Protein 9A7O (pdb70)

B-factor: mean 0.84, std 0.23, range [0.14, 0.99]

Sequence (491 aa):
MLADKVKLSAKEILEKEFKTGVRGYKQEDVDKFLDMIIKDYETFHQEIEELQQENLQLKKQLEEASKKQPVQSNTTNFDILKRLSNLEKHVFGSKLYDMEHLLNPKAREIEISGIRKFSNLVAQHEDVISLTIGQPDFFTPHHVKAAAKKAIDENVTSYTPNAGYLELRQAVQLYMKKKADFNYDAESEIIITTGASQAIDAAFRTILSPGDEVIMPGPIYPGYEPIINLCGAKPVIVDTTSHGFKLTARLIEDALTPNTKCVVLPYPSNPTGVTLSEEELKSIAALLKGRNVFVLSDEIYSELTYDRPHYSIATYLRDQTIVINGLSKSHSMTGWRIGFLFAPKDIAKHILKVHQYNVSCASSISQKAALEAVTNGFDDALIMREQYKKRLDYVYDRLVSMGLDVVKPSGAFYIFPSIKSFGMTSFDFSMALLEDAGVALVPGSSFSTYGEGYVRLSFACSMDTLREGLDRLELFVLKKREAMQTINNGV

Solvent-accessible surface area: 27410 Å² total; per-residue (Å²): 137,94,45,87,175,47,193,89,53,22,132,99,10,88,127,112,161,94,216,116,52,164,230,69,216,170,109,150,113,45,66,170,139,24,73,139,66,46,168,106,73,43,124,153,77,165,115,66,50,124,116,104,110,66,76,105,125,132,66,96,104,11,52,108,70,1,143,106,89,98,106,143,60,74,68,35,76,177,22,19,166,123,155,144,71,152,148,180,174,182,120,212,56,119,175,134,204,216,174,122,138,121,98,80,73,57,50,130,124,56,131,119,42,25,32,150,98,2,42,78,51,17,87,135,68,168,110,35,29,35,0,18,65,37,81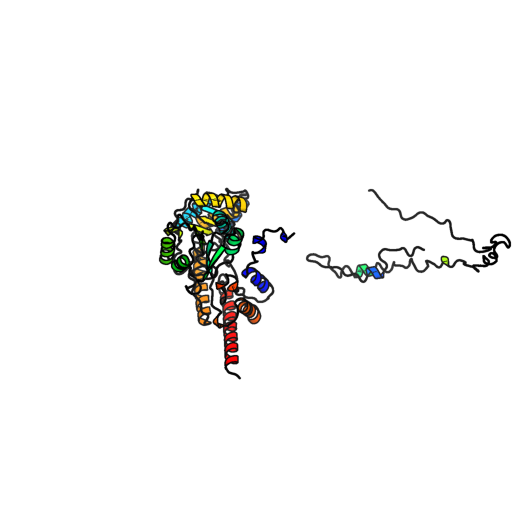,6,52,54,174,12,25,147,58,0,71,43,22,6,134,120,2,90,112,105,112,28,88,76,191,10,78,51,8,0,45,65,88,0,21,77,12,0,58,110,8,3,83,153,50,15,78,7,90,4,58,2,117,53,9,2,4,0,0,36,0,10,51,16,0,4,19,0,0,0,109,38,14,16,57,111,48,16,14,0,0,0,2,0,2,4,68,27,21,5,59,38,21,0,47,49,19,23,6,114,29,31,40,18,52,0,28,92,84,25,6,46,0,35,19,148,23,0,72,95,17,36,55,146,85,8,60,0,0,0,2,4,9,1,2,14,0,1,0,3,4,7,14,42,112,46,6,90,59,0,4,76,26,0,148,72,107,142,11,41,0,0,4,6,2,15,11,10,13,0,3,30,100,69,86,28,66,1,0,5,70,51,8,74,105,31,0,0,0,0,6,1,1,8,21,5,0,8,0,26,68,57,93,0,0,2,0,0,0,13,116,70,41,2,98,78,0,53,105,38,0,70,187,65,53,51,18,1,54,11,48,10,0,56,0,0,28,33,0,5,77,101,0,55,68,29,0,60,123,8,80,101,63,0,51,108,18,0,39,59,0,52,84,34,0,74,76,4,46,7,106,16,54,77,1,21,0,0,0,1,0,2,0,7,1,112,75,12,74,54,66,0,91,67,1,0,30,14,0,4,110,88,22,12,0,0,0,0,3,0,46,10,0,17,112,81,0,71,7,16,1,3,0,1,0,0,8,50,48,94,42,0,114,72,0,0,62,48,1,44,102,3,0,90,127,49,75,108,49,78,117,84,143,126,114,78,181

Radius of gyration: 38.01 Å; Cα contacts (8 Å, |Δi|>4): 878; chains: 2; bounding box: 86×72×114 Å

Structure (mmCIF, N/CA/C/O backbone):
data_9A7O
#
_entry.id   9A7O
#
loop_
_entity.id
_entity.type
_entity.pdbx_description
1 POLYMER GPSB_BACSU
2 POLYMER DAPX_BACSU
#
loop_
_atom_site.group_PDB
_atom_site.id
_atom_site.type_symbol
_atom_site.label_atom_id
_atom_site.label_alt_id
_atom_site.label_comp_id
_atom_site.label_asym_id
_atom_site.label_entity_id
_atom_site.label_seq_id
_atom_site.pdbx_PDB_ins_code
_atom_site.Cartn_x
_atom_site.Cartn_y
_atom_site.Cartn_z
_atom_site.occupancy
_atom_site.B_iso_or_equiv
_atom_site.auth_seq_id
_atom_site.auth_comp_id
_atom_site.auth_asym_id
_atom_site.auth_atom_id
_atom_site.pdbx_PDB_model_num
ATOM 1 N N . MET A 1 1 ? -39.909 21.249 -63.410 1.000 0.260 1 MET A N 1
ATOM 2 C CA . MET A 1 1 ? -41.247 21.133 -62.800 1.000 0.260 1 MET A CA 1
ATOM 3 C C . MET A 1 1 ? -41.086 20.636 -61.363 1.000 0.260 1 MET A C 1
ATOM 4 O O . MET A 1 1 ? -40.243 21.226 -60.696 1.000 0.260 1 MET A O 1
ATOM 20 N N . LEU A 1 2 ? -41.820 19.608 -60.909 1.000 0.320 2 LEU A N 1
ATOM 21 C CA . LEU A 1 2 ? -41.723 19.036 -59.557 1.000 0.320 2 LEU A CA 1
ATOM 22 C C . LEU A 1 2 ? -40.412 18.262 -59.380 1.000 0.320 2 LEU A C 1
ATOM 23 O O . LEU A 1 2 ? -39.455 18.823 -58.849 1.000 0.320 2 LEU A O 1
ATOM 39 N N . ALA A 1 3 ? -40.393 17.009 -59.863 1.000 0.310 3 ALA A N 1
ATOM 40 C CA . ALA A 1 3 ? -39.368 16.004 -59.585 1.000 0.310 3 ALA A CA 1
ATOM 41 C C . ALA A 1 3 ? -38.947 16.070 -58.104 1.000 0.310 3 ALA A C 1
ATOM 42 O O . ALA A 1 3 ? -37.863 16.571 -57.809 1.000 0.310 3 ALA A O 1
ATOM 49 N N . ASP A 1 4 ? -39.858 15.654 -57.203 1.000 0.390 4 ASP A N 1
ATOM 50 C CA . ASP A 1 4 ? -40.459 16.423 -56.076 1.000 0.390 4 ASP A CA 1
ATOM 51 C C . ASP A 1 4 ? -39.526 17.028 -54.995 1.000 0.390 4 ASP A C 1
ATOM 52 O O . ASP A 1 4 ? -39.964 17.534 -53.962 1.000 0.390 4 ASP A O 1
ATOM 61 N N . LYS A 1 5 ? -38.209 16.952 -55.197 1.000 0.410 5 LYS A N 1
ATOM 62 C CA . LYS A 1 5 ? -37.109 17.504 -54.384 1.000 0.410 5 LYS A CA 1
ATOM 63 C C . LYS A 1 5 ? -37.156 17.149 -52.895 1.000 0.410 5 LYS A C 1
ATOM 64 O O . LYS A 1 5 ? -36.438 17.739 -52.088 1.000 0.410 5 LYS A O 1
ATOM 83 N N . VAL A 1 6 ? -37.960 16.137 -52.557 1.000 0.470 6 VAL A N 1
ATOM 84 C CA . VAL A 1 6 ? -37.479 14.808 -52.146 1.000 0.470 6 VAL A CA 1
ATOM 85 C C . VAL A 1 6 ? -36.122 14.879 -51.461 1.000 0.470 6 VAL A C 1
ATOM 86 O O . VAL A 1 6 ? -35.091 15.100 -52.089 1.000 0.470 6 VAL A O 1
ATOM 99 N N . LYS A 1 7 ? -36.143 14.657 -50.149 1.000 0.390 7 LYS A N 1
ATOM 100 C CA . LYS A 1 7 ? -34.954 14.709 -49.290 1.000 0.390 7 LYS A CA 1
ATOM 101 C C . LYS A 1 7 ? -34.131 13.417 -49.310 1.000 0.390 7 LYS A C 1
ATOM 102 O O . LYS A 1 7 ? -33.085 13.381 -48.677 1.000 0.390 7 LYS A O 1
ATOM 121 N N . LEU A 1 8 ? -34.695 12.366 -49.904 1.000 0.550 8 LEU A N 1
ATOM 122 C CA . LEU A 1 8 ? -34.191 11.001 -49.949 1.000 0.550 8 LEU A CA 1
ATOM 123 C C . LEU A 1 8 ? -34.792 10.309 -51.182 1.000 0.550 8 LEU A C 1
ATOM 124 O O . LEU A 1 8 ? -35.889 9.762 -51.122 1.000 0.550 8 LEU A O 1
ATOM 140 N N . SER A 1 9 ? -34.097 10.386 -52.307 1.000 0.450 9 SER A N 1
ATOM 141 C CA . SER A 1 9 ? -34.389 9.628 -53.527 1.000 0.450 9 SER A CA 1
ATOM 142 C C . SER A 1 9 ? -33.850 8.198 -53.399 1.000 0.450 9 SER A C 1
ATOM 143 O O . SER A 1 9 ? -32.845 7.992 -52.729 1.000 0.450 9 SER A O 1
ATOM 151 N N . ALA A 1 10 ? -34.484 7.207 -54.038 1.000 0.480 10 ALA A N 1
ATOM 152 C CA . ALA A 1 10 ? -34.221 5.766 -53.864 1.000 0.480 10 ALA A CA 1
ATOM 153 C C . ALA A 1 10 ? -32.782 5.350 -53.457 1.000 0.480 10 ALA A C 1
ATOM 154 O O . ALA A 1 10 ? -32.581 4.677 -52.446 1.000 0.480 10 ALA A O 1
ATOM 161 N N . LYS A 1 11 ? -31.756 5.758 -54.222 1.000 0.410 11 LYS A N 1
ATOM 162 C CA . LYS A 1 11 ? -30.362 5.346 -53.973 1.000 0.410 11 LYS A CA 1
ATOM 163 C C . LYS A 1 11 ? -29.656 6.116 -52.833 1.000 0.410 11 LYS A C 1
ATOM 164 O O . LYS A 1 11 ? -28.664 5.610 -52.324 1.000 0.410 11 LYS A O 1
ATOM 183 N N . GLU A 1 12 ? -30.178 7.254 -52.355 1.000 0.410 12 GLU A N 1
ATOM 184 C CA . GLU A 1 12 ? -29.721 7.904 -51.102 1.000 0.410 12 GLU A CA 1
ATOM 185 C C . GLU A 1 12 ? -30.034 7.066 -49.847 1.000 0.410 12 GLU A C 1
ATOM 186 O O . GLU A 1 12 ? -29.413 7.273 -48.804 1.000 0.410 12 GLU A O 1
ATOM 198 N N . ILE A 1 13 ? -31.000 6.140 -49.923 1.000 0.400 13 ILE A N 1
ATOM 199 C CA . ILE A 1 13 ? -31.511 5.391 -48.760 1.000 0.400 13 ILE A CA 1
ATOM 200 C C . ILE A 1 13 ? -30.786 4.046 -48.571 1.000 0.400 13 ILE A C 1
ATOM 201 O O . ILE A 1 13 ? -30.718 3.538 -47.455 1.000 0.400 13 ILE A O 1
ATOM 217 N N . LEU A 1 14 ? -30.194 3.502 -49.641 1.000 0.510 14 LEU A N 1
ATOM 218 C CA . LEU A 1 14 ? -29.575 2.172 -49.668 1.000 0.510 14 LEU A CA 1
ATOM 219 C C . LEU A 1 14 ? -28.118 2.140 -49.177 1.000 0.510 14 LEU A C 1
ATOM 220 O O . LEU A 1 14 ? -27.746 1.255 -48.417 1.000 0.510 14 LEU A O 1
ATOM 236 N N . GLU A 1 15 ? -27.273 3.086 -49.600 1.000 0.440 15 GLU A N 1
ATOM 237 C CA . GLU A 1 15 ? -25.821 3.089 -49.310 1.000 0.440 15 GLU A CA 1
ATOM 238 C C . GLU A 1 15 ? -25.506 3.569 -47.870 1.000 0.440 15 GLU A C 1
ATOM 239 O O . GLU A 1 15 ? -24.499 4.235 -47.615 1.000 0.440 15 GLU A O 1
ATOM 251 N N . LYS A 1 16 ? -26.412 3.305 -46.916 1.000 0.540 16 LYS A N 1
ATOM 252 C CA . LYS A 1 16 ? -26.482 3.995 -45.627 1.000 0.540 16 LYS A CA 1
ATOM 253 C C . LYS A 1 16 ? -25.911 3.183 -44.466 1.000 0.540 16 LYS A C 1
ATOM 254 O O . LYS A 1 16 ? -26.613 2.432 -43.804 1.000 0.540 16 LYS A O 1
ATOM 273 N N . GLU A 1 17 ? -24.658 3.455 -44.120 1.000 0.450 17 GLU A N 1
ATOM 274 C CA . GLU A 1 17 ? -24.058 2.922 -42.892 1.000 0.450 17 GLU A CA 1
ATOM 275 C C . GLU A 1 17 ? -24.452 3.705 -41.620 1.000 0.450 17 GLU A C 1
ATOM 276 O O . GLU A 1 17 ? -24.724 4.916 -41.639 1.000 0.450 17 GLU A O 1
ATOM 288 N N . PHE A 1 18 ? -24.419 3.002 -40.480 1.000 0.580 18 PHE A N 1
ATOM 289 C CA . PHE A 1 18 ? -24.775 3.496 -39.145 1.000 0.580 18 PHE A CA 1
ATOM 290 C C . PHE A 1 18 ? -23.630 3.245 -38.133 1.000 0.580 18 PHE A C 1
ATOM 291 O O . PHE A 1 18 ? -23.086 2.144 -38.067 1.000 0.580 18 PHE A O 1
ATOM 308 N N . LYS A 1 19 ? -23.263 4.249 -37.314 1.000 0.440 19 LYS A N 1
ATOM 309 C CA . LYS A 1 19 ? -22.214 4.144 -36.262 1.000 0.440 19 LYS A CA 1
ATOM 310 C C . LYS A 1 19 ? -22.715 3.394 -35.007 1.000 0.440 19 LYS A C 1
ATOM 311 O O . LYS A 1 19 ? -23.856 3.596 -34.607 1.000 0.440 19 LYS A O 1
ATOM 330 N N . THR A 1 20 ? -21.857 2.648 -34.303 1.000 0.430 20 THR A N 1
ATOM 331 C CA . THR A 1 20 ? -22.184 1.834 -33.099 1.000 0.430 20 THR A CA 1
ATOM 332 C C . THR A 1 20 ? -21.386 2.262 -31.840 1.000 0.430 20 THR A C 1
ATOM 333 O O . THR A 1 20 ? -20.448 3.046 -31.943 1.000 0.430 20 THR A O 1
ATOM 344 N N . GLY A 1 21 ? -21.686 1.828 -30.599 1.000 0.420 21 GLY A N 1
ATOM 345 C CA . GLY A 1 21 ? -22.864 1.070 -30.132 1.000 0.420 21 GLY A CA 1
ATOM 346 C C . GLY A 1 21 ? -22.728 0.298 -28.795 1.000 0.420 21 GLY A C 1
ATOM 347 O O . GLY A 1 21 ? -23.102 -0.868 -28.761 1.000 0.420 21 GLY A O 1
ATOM 351 N N . VAL A 1 22 ? -22.248 0.897 -27.680 1.000 0.440 22 VAL A N 1
ATOM 352 C CA . VAL A 1 22 ? -22.218 0.227 -26.335 1.000 0.440 22 VAL A CA 1
ATOM 353 C C . VAL A 1 22 ? -23.634 -0.194 -25.846 1.000 0.440 22 VAL A C 1
ATOM 354 O O . VAL A 1 22 ? -23.774 -1.080 -25.004 1.000 0.440 22 VAL A O 1
ATOM 367 N N . ARG A 1 23 ? -24.698 0.387 -26.426 1.000 0.560 23 ARG A N 1
ATOM 368 C CA . ARG A 1 23 ? -26.047 -0.196 -26.622 1.000 0.560 23 ARG A CA 1
ATOM 369 C C . ARG A 1 23 ? -26.519 0.139 -28.062 1.000 0.560 23 ARG A C 1
ATOM 370 O O . ARG A 1 23 ? -26.031 1.117 -28.624 1.000 0.560 23 ARG A O 1
ATOM 391 N N . GLY A 1 24 ? -27.415 -0.685 -28.634 1.000 0.470 24 GLY A N 1
ATOM 392 C CA . GLY A 1 24 ? -27.847 -0.706 -30.059 1.000 0.470 24 GLY A CA 1
ATOM 393 C C . GLY A 1 24 ? -28.871 0.364 -30.505 1.000 0.470 24 GLY A C 1
ATOM 394 O O . GLY A 1 24 ? -28.911 1.437 -29.915 1.000 0.470 24 GLY A O 1
ATOM 398 N N . TYR A 1 25 ? -29.745 0.179 -31.512 1.000 0.530 25 TYR A N 1
ATOM 399 C CA . TYR A 1 25 ? -30.302 -1.020 -32.192 1.000 0.530 25 TYR A CA 1
ATOM 400 C C . TYR A 1 25 ? -29.308 -2.030 -32.827 1.000 0.530 25 TYR A C 1
ATOM 401 O O . TYR A 1 25 ? -28.108 -1.775 -32.883 1.000 0.530 25 TYR A O 1
ATOM 419 N N . LYS A 1 26 ? -29.806 -3.197 -33.281 1.000 0.450 26 LYS A N 1
ATOM 420 C CA . LYS A 1 26 ? -29.059 -4.162 -34.124 1.000 0.450 26 LYS A CA 1
ATOM 421 C C . LYS A 1 26 ? -29.013 -3.684 -35.590 1.000 0.450 26 LYS A C 1
ATOM 422 O O . LYS A 1 26 ? -29.932 -2.999 -36.020 1.000 0.450 26 LYS A O 1
ATOM 441 N N . GLN A 1 27 ? -27.952 -4.044 -36.327 1.000 0.480 27 GLN A N 1
ATOM 442 C CA . GLN A 1 27 ? -27.671 -3.580 -37.703 1.000 0.480 27 GLN A CA 1
ATOM 443 C C . GLN A 1 27 ? -28.572 -4.194 -38.779 1.000 0.480 27 GLN A C 1
ATOM 444 O O . GLN A 1 27 ? -29.383 -3.486 -39.356 1.000 0.480 27 GLN A O 1
ATOM 458 N N . GLU A 1 28 ? -28.418 -5.494 -39.056 1.000 0.490 28 GLU A N 1
ATOM 459 C CA . GLU A 1 28 ? -28.928 -6.144 -40.282 1.000 0.490 28 GLU A CA 1
ATOM 460 C C . GLU A 1 28 ? -30.479 -6.258 -40.321 1.000 0.490 28 GLU A C 1
ATOM 461 O O . GLU A 1 28 ? -31.049 -6.724 -41.307 1.000 0.490 28 GLU A O 1
ATOM 473 N N . ASP A 1 29 ? -31.159 -5.784 -39.262 1.000 0.570 29 ASP A N 1
ATOM 474 C CA . ASP A 1 29 ? -32.610 -5.520 -39.175 1.000 0.570 29 ASP A CA 1
ATOM 475 C C . ASP A 1 29 ? -33.028 -4.215 -39.893 1.000 0.570 29 ASP A C 1
ATOM 476 O O . ASP A 1 29 ? -34.196 -4.037 -40.243 1.000 0.570 29 ASP A O 1
ATOM 485 N N . VAL A 1 30 ? -32.095 -3.275 -40.077 1.000 0.490 30 VAL A N 1
ATOM 486 C CA . VAL A 1 30 ? -32.338 -1.949 -40.663 1.000 0.490 30 VAL A CA 1
ATOM 487 C C . VAL A 1 30 ? -32.303 -2.013 -42.194 1.000 0.490 30 VAL A C 1
ATOM 488 O O . VAL A 1 30 ? -33.158 -1.419 -42.846 1.000 0.490 30 VAL A O 1
ATOM 501 N N . ASP A 1 31 ? -31.371 -2.773 -42.776 1.000 0.440 31 ASP A N 1
ATOM 502 C CA . ASP A 1 31 ? -31.051 -2.720 -44.213 1.000 0.440 31 ASP A CA 1
ATOM 503 C C . ASP A 1 31 ? -32.218 -3.125 -45.111 1.000 0.440 31 ASP A C 1
ATOM 504 O O . ASP A 1 31 ? -32.623 -2.395 -46.014 1.000 0.440 31 ASP A O 1
ATOM 513 N N . LYS A 1 32 ? -32.813 -4.290 -44.848 1.000 0.440 32 LYS A N 1
ATOM 514 C CA . LYS A 1 32 ? -33.853 -4.851 -45.721 1.000 0.440 32 LYS A CA 1
ATOM 515 C C . LYS A 1 32 ? -35.220 -4.158 -45.543 1.000 0.440 32 LYS A C 1
ATOM 516 O O . LYS A 1 32 ? -36.148 -4.469 -46.284 1.000 0.440 32 LYS A O 1
ATOM 535 N N . PHE A 1 33 ? -35.337 -3.173 -44.635 1.000 0.520 33 PHE A N 1
ATOM 536 C CA . PHE A 1 33 ? -36.432 -2.179 -44.607 1.000 0.520 33 PHE A CA 1
ATOM 537 C C . PHE A 1 33 ? -36.162 -0.990 -45.557 1.000 0.520 33 PHE A C 1
ATOM 538 O O . PHE A 1 33 ? -37.106 -0.378 -46.055 1.000 0.520 33 PHE A O 1
ATOM 555 N N . LEU A 1 34 ? -34.894 -0.684 -45.861 1.000 0.520 34 LEU A N 1
ATOM 556 C CA . LEU A 1 34 ? -34.485 0.431 -46.727 1.000 0.520 34 LEU A CA 1
ATOM 557 C C . LEU A 1 34 ? -34.612 0.114 -48.235 1.000 0.520 34 LEU A C 1
ATOM 558 O O . LEU A 1 34 ? -34.848 1.034 -49.015 1.000 0.520 34 LEU A O 1
ATOM 574 N N . ASP A 1 35 ? -34.611 -1.165 -48.639 1.000 0.510 35 ASP A N 1
ATOM 575 C CA . ASP A 1 35 ? -34.940 -1.616 -50.014 1.000 0.510 35 ASP A CA 1
ATOM 576 C C . ASP A 1 35 ? -36.377 -1.265 -50.454 1.000 0.510 35 ASP A C 1
ATOM 577 O O . ASP A 1 35 ? -36.675 -1.155 -51.647 1.000 0.510 35 ASP A O 1
ATOM 586 N N . MET A 1 36 ? -37.310 -1.135 -49.505 1.000 0.630 36 MET A N 1
ATOM 587 C CA . MET A 1 36 ? -38.711 -0.834 -49.817 1.000 0.630 36 MET A CA 1
ATOM 588 C C . MET A 1 36 ? -38.938 0.651 -50.100 1.000 0.630 36 MET A C 1
ATOM 589 O O . MET A 1 36 ? -39.780 0.975 -50.937 1.000 0.630 36 MET A O 1
ATOM 603 N N . ILE A 1 37 ? -38.138 1.548 -49.510 1.000 0.410 37 ILE A N 1
ATOM 604 C CA . ILE A 1 37 ? -38.226 3.012 -49.691 1.000 0.410 37 ILE A CA 1
ATOM 605 C C . ILE A 1 37 ? -37.559 3.435 -51.027 1.000 0.410 37 ILE A C 1
ATOM 606 O O . ILE A 1 37 ? -36.904 4.463 -51.151 1.000 0.410 37 ILE A O 1
ATOM 622 N N . ILE A 1 38 ? -37.730 2.595 -52.049 1.000 0.510 38 ILE A N 1
ATOM 623 C CA . ILE A 1 38 ? -37.179 2.702 -53.405 1.000 0.510 38 ILE A CA 1
ATOM 624 C C . ILE A 1 38 ? -38.263 2.452 -54.451 1.000 0.510 38 ILE A C 1
ATOM 625 O O . ILE A 1 38 ? -38.315 3.165 -55.439 1.000 0.510 38 ILE A O 1
ATOM 641 N N . LYS A 1 39 ? -39.132 1.446 -54.284 1.000 0.540 39 LYS A N 1
ATOM 642 C CA . LYS A 1 39 ? -40.058 1.037 -55.363 1.000 0.540 39 LYS A CA 1
ATOM 643 C C . LYS A 1 39 ? -41.098 2.098 -55.712 1.000 0.540 39 LYS A C 1
ATOM 644 O O . LYS A 1 39 ? -41.450 2.260 -56.880 1.000 0.540 39 LYS A O 1
ATOM 663 N N . ASP A 1 40 ? -41.520 2.854 -54.709 1.000 0.490 40 ASP A N 1
ATOM 664 C CA . ASP A 1 40 ? -42.409 3.993 -54.904 1.000 0.490 40 ASP A CA 1
ATOM 665 C C . ASP A 1 40 ? -41.631 5.240 -55.391 1.000 0.490 40 ASP A C 1
ATOM 666 O O . ASP A 1 40 ? -42.259 6.174 -55.878 1.000 0.490 40 ASP A O 1
ATOM 675 N N . TYR A 1 41 ? -40.281 5.214 -55.355 1.000 0.470 41 TYR A N 1
ATOM 676 C CA . TYR A 1 41 ? -39.314 6.240 -55.799 1.000 0.470 41 TYR A CA 1
ATOM 677 C C . TYR A 1 41 ? -38.642 5.947 -57.169 1.000 0.470 41 TYR A C 1
ATOM 678 O O . TYR A 1 41 ? -37.637 5.255 -57.269 1.000 0.470 41 TYR A O 1
ATOM 696 N N . GLU A 1 42 ? -39.064 6.545 -58.277 1.000 0.470 42 GLU A N 1
ATOM 697 C CA . GLU A 1 42 ? -40.363 7.163 -58.452 1.000 0.470 42 GLU A CA 1
ATOM 698 C C . GLU A 1 42 ? -40.986 6.685 -59.757 1.000 0.470 42 GLU A C 1
ATOM 699 O O . GLU A 1 42 ? -40.815 7.241 -60.839 1.000 0.470 42 GLU A O 1
ATOM 711 N N . THR A 1 43 ? -41.816 5.665 -59.586 1.000 0.500 43 THR A N 1
ATOM 712 C CA . THR A 1 43 ? -43.005 5.451 -60.404 1.000 0.500 43 THR A CA 1
ATOM 713 C C . THR A 1 43 ? -43.804 6.768 -60.574 1.000 0.500 43 THR A C 1
ATOM 714 O O . THR A 1 43 ? -44.397 6.962 -61.628 1.000 0.500 43 THR A O 1
ATOM 725 N N . PHE A 1 44 ? -43.755 7.732 -59.627 1.000 0.510 44 PHE A N 1
ATOM 726 C CA . PHE A 1 44 ? -44.287 9.097 -59.837 1.000 0.510 44 PHE A CA 1
ATOM 727 C C . PHE A 1 44 ? -43.427 10.033 -60.749 1.000 0.510 44 PHE A C 1
ATOM 728 O O . PHE A 1 44 ? -43.856 11.159 -60.976 1.000 0.510 44 PHE A O 1
ATOM 745 N N . HIS A 1 45 ? -42.263 9.642 -61.306 1.000 0.540 45 HIS A N 1
ATOM 746 C CA . HIS A 1 45 ? -41.409 10.543 -62.125 1.000 0.540 45 HIS A CA 1
ATOM 747 C C . HIS A 1 45 ? -41.588 10.435 -63.649 1.000 0.540 45 HIS A C 1
ATOM 748 O O . HIS A 1 45 ? -41.433 11.441 -64.336 1.000 0.540 45 HIS A O 1
ATOM 762 N N . GLN A 1 46 ? -41.809 9.240 -64.209 1.000 0.460 46 GLN A N 1
ATOM 763 C CA . GLN A 1 46 ? -41.441 8.977 -65.616 1.000 0.460 46 GLN A CA 1
ATOM 764 C C . GLN A 1 46 ? -42.299 9.722 -66.661 1.000 0.460 46 GLN A C 1
ATOM 765 O O . GLN A 1 46 ? -41.793 10.079 -67.724 1.000 0.460 46 GLN A O 1
ATOM 779 N N . GLU A 1 47 ? -43.535 10.068 -66.296 1.000 0.500 47 GLU A N 1
ATOM 780 C CA . GLU A 1 47 ? -44.473 10.860 -67.104 1.000 0.500 47 GLU A CA 1
ATOM 781 C C . GLU A 1 47 ? -44.483 12.354 -66.727 1.000 0.500 47 GLU A C 1
ATOM 782 O O . GLU A 1 47 ? -45.246 13.131 -67.307 1.000 0.500 47 GLU A O 1
ATOM 794 N N . ILE A 1 48 ? -43.614 12.769 -65.791 1.000 0.470 48 ILE A N 1
ATOM 795 C CA . ILE A 1 48 ? -43.211 14.160 -65.536 1.000 0.470 48 ILE A CA 1
ATOM 796 C C . ILE A 1 48 ? -41.950 14.438 -66.398 1.000 0.470 48 ILE A C 1
ATOM 797 O O . ILE A 1 48 ? -40.828 14.437 -65.903 1.000 0.470 48 ILE A O 1
ATOM 813 N N . GLU A 1 49 ? -42.031 14.678 -67.709 1.000 0.470 49 GLU A N 1
ATOM 814 C CA . GLU A 1 49 ? -43.184 15.192 -68.449 1.000 0.470 49 GLU A CA 1
ATOM 815 C C . GLU A 1 49 ? -43.328 14.670 -69.885 1.000 0.470 49 GLU A C 1
ATOM 816 O O . GLU A 1 49 ? -42.653 15.132 -70.806 1.000 0.470 49 GLU A O 1
ATOM 828 N N . GLU A 1 50 ? -44.371 13.864 -70.080 1.000 0.470 50 GLU A N 1
ATOM 829 C CA . GLU A 1 50 ? -45.128 13.796 -71.338 1.000 0.470 50 GLU A CA 1
ATOM 830 C C . GLU A 1 50 ? -45.853 15.141 -71.607 1.000 0.470 50 GLU A C 1
ATOM 831 O O . GLU A 1 50 ? -46.058 15.533 -72.754 1.000 0.470 50 GLU A O 1
ATOM 843 N N . LEU A 1 51 ? -46.167 15.911 -70.549 1.000 0.320 51 LEU A N 1
ATOM 844 C CA . LEU A 1 51 ? -46.883 17.195 -70.630 1.000 0.320 51 LEU A CA 1
ATOM 845 C C . LEU A 1 51 ? -46.096 18.321 -71.338 1.000 0.320 51 LEU A C 1
ATOM 846 O O . LEU A 1 51 ? -46.628 18.930 -72.261 1.000 0.320 51 LEU A O 1
ATOM 862 N N . GLN A 1 52 ? -44.867 18.659 -70.917 1.000 0.400 52 GLN A N 1
ATOM 863 C CA . GLN A 1 52 ? -44.116 19.839 -71.408 1.000 0.400 52 GLN A CA 1
ATOM 864 C C . GLN A 1 52 ? -43.699 19.756 -72.894 1.000 0.400 52 GLN A C 1
ATOM 865 O O . GLN A 1 52 ? -43.287 20.771 -73.458 1.000 0.400 52 GLN A O 1
ATOM 879 N N . GLN A 1 53 ? -43.894 18.593 -73.541 1.000 0.430 53 GLN A N 1
ATOM 880 C CA . GLN A 1 53 ? -44.012 18.420 -75.002 1.000 0.430 53 GLN A CA 1
ATOM 881 C C . GLN A 1 53 ? -44.931 19.474 -75.621 1.000 0.430 53 GLN A C 1
ATOM 882 O O . GLN A 1 53 ? -44.671 20.036 -76.693 1.000 0.430 53 GLN A O 1
ATOM 896 N N . GLU A 1 54 ? -46.064 19.672 -74.951 1.000 0.420 54 GLU A N 1
ATOM 897 C CA . GLU A 1 54 ? -47.283 19.954 -75.665 1.000 0.420 54 GLU A CA 1
ATOM 898 C C . GLU A 1 54 ? -47.471 21.424 -76.023 1.000 0.420 54 GLU A C 1
ATOM 899 O O . GLU A 1 54 ? -47.151 22.366 -75.302 1.000 0.420 54 GLU A O 1
ATOM 911 N N . ASN A 1 55 ? -48.113 21.665 -77.152 1.000 0.380 55 ASN A N 1
ATOM 912 C CA . ASN A 1 55 ? -47.552 21.146 -78.391 1.000 0.380 55 ASN A CA 1
ATOM 913 C C . ASN A 1 55 ? -46.681 22.302 -78.833 1.000 0.380 55 ASN A C 1
ATOM 914 O O . ASN A 1 55 ? -47.230 23.334 -79.227 1.000 0.380 55 ASN A O 1
ATOM 925 N N . LEU A 1 56 ? -45.356 22.199 -78.670 1.000 0.420 56 LEU A N 1
ATOM 926 C CA . LEU A 1 56 ? -44.438 23.305 -78.949 1.000 0.420 56 LEU A CA 1
ATOM 927 C C . LEU A 1 56 ? -44.236 23.490 -80.472 1.000 0.420 56 LEU A C 1
ATOM 928 O O . LEU A 1 56 ? -43.118 23.531 -80.968 1.000 0.420 56 LEU A O 1
ATOM 944 N N . GLN A 1 57 ? -45.353 23.603 -81.198 1.000 0.330 57 GLN A N 1
ATOM 945 C CA . GLN A 1 57 ? -45.555 23.624 -82.642 1.000 0.330 57 GLN A CA 1
ATOM 946 C C . GLN A 1 57 ? -45.839 25.029 -83.263 1.000 0.330 57 GLN A C 1
ATOM 947 O O . GLN A 1 57 ? -46.813 25.686 -82.919 1.000 0.330 57 GLN A O 1
ATOM 961 N N . LEU A 1 58 ? -45.046 25.538 -84.218 1.000 0.440 58 LEU A N 1
ATOM 962 C CA . LEU A 1 58 ? -43.887 24.847 -84.794 1.000 0.440 58 LEU A CA 1
ATOM 963 C C . LEU A 1 58 ? -42.684 24.658 -83.854 1.000 0.440 58 LEU A C 1
ATOM 964 O O . LEU A 1 58 ? -41.984 23.684 -84.072 1.000 0.440 58 LEU A O 1
ATOM 980 N N . LYS A 1 59 ? -42.345 25.471 -82.832 1.000 0.420 59 LYS A N 1
ATOM 981 C CA . LYS A 1 59 ? -42.995 26.626 -82.168 1.000 0.420 59 LYS A CA 1
ATOM 982 C C . LYS A 1 59 ? -43.165 27.884 -82.989 1.000 0.420 59 LYS A C 1
ATOM 983 O O . LYS A 1 59 ? -44.269 28.412 -83.100 1.000 0.420 59 LYS A O 1
ATOM 1002 N N . LYS A 1 60 ? -42.058 28.438 -83.472 1.000 0.410 60 LYS A N 1
ATOM 1003 C CA . LYS A 1 60 ? -42.005 29.826 -83.925 1.000 0.410 60 LYS A CA 1
ATOM 1004 C C . LYS A 1 60 ? -42.521 29.993 -85.380 1.000 0.410 60 LYS A C 1
ATOM 1005 O O . LYS A 1 60 ? -41.816 30.437 -86.270 1.000 0.410 60 LYS A O 1
ATOM 1024 N N . GLN A 1 61 ? -43.815 29.641 -85.564 1.000 0.440 61 GLN A N 1
ATOM 1025 C CA . GLN A 1 61 ? -44.760 30.399 -86.409 1.000 0.440 61 GLN A CA 1
ATOM 1026 C C . GLN A 1 61 ? -44.971 31.826 -85.808 1.000 0.440 61 GLN A C 1
ATOM 1027 O O . GLN A 1 61 ? -45.405 32.744 -86.491 1.000 0.440 61 GLN A O 1
ATOM 1041 N N . LEU A 1 62 ? -44.585 32.018 -84.529 1.000 0.390 62 LEU A N 1
ATOM 1042 C CA . LEU A 1 62 ? -44.195 33.262 -83.823 1.000 0.390 62 LEU A CA 1
ATOM 1043 C C . LEU A 1 62 ? -42.842 33.875 -84.311 1.000 0.390 62 LEU A C 1
ATOM 1044 O O . LEU A 1 62 ? -42.071 33.241 -85.013 1.000 0.390 62 LEU A O 1
ATOM 1060 N N . GLU A 1 63 ? -42.488 35.046 -83.758 1.000 0.380 63 GLU A N 1
ATOM 1061 C CA . GLU A 1 63 ? -41.182 35.757 -83.831 1.000 0.380 63 GLU A CA 1
ATOM 1062 C C . GLU A 1 63 ? -40.602 36.046 -85.231 1.000 0.380 63 GLU A C 1
ATOM 1063 O O . GLU A 1 63 ? -41.429 36.387 -86.067 1.000 0.380 63 GLU A O 1
ATOM 1075 N N . GLU A 1 64 ? -39.257 36.080 -85.420 1.000 0.450 64 GLU A N 1
ATOM 1076 C CA . GLU A 1 64 ? -38.357 37.107 -86.055 1.000 0.450 64 GLU A CA 1
ATOM 1077 C C . GLU A 1 64 ? -38.787 37.864 -87.336 1.000 0.450 64 GLU A C 1
ATOM 1078 O O . GLU A 1 64 ? -38.076 38.739 -87.822 1.000 0.450 64 GLU A O 1
ATOM 1090 N N . ALA A 1 65 ? -39.998 37.669 -87.822 1.000 0.490 65 ALA A N 1
ATOM 1091 C CA . ALA A 1 65 ? -40.784 38.663 -88.537 1.000 0.490 65 ALA A CA 1
ATOM 1092 C C . ALA A 1 65 ? -40.954 40.022 -87.780 1.000 0.490 65 ALA A C 1
ATOM 1093 O O . ALA A 1 65 ? -41.741 40.870 -88.215 1.000 0.490 65 ALA A O 1
ATOM 1100 N N . SER A 1 66 ? -40.202 40.301 -86.697 1.000 0.500 66 SER A N 1
ATOM 1101 C CA . SER A 1 66 ? -40.319 41.493 -85.839 1.000 0.500 66 SER A CA 1
ATOM 1102 C C . SER A 1 66 ? -39.119 42.447 -85.786 1.000 0.500 66 SER A C 1
ATOM 1103 O O . SER A 1 66 ? -39.397 43.630 -85.994 1.000 0.500 66 SER A O 1
ATOM 1111 N N . LYS A 1 67 ? -37.844 42.045 -85.605 1.000 0.320 67 LYS A N 1
ATOM 1112 C CA . LYS A 1 67 ? -36.759 43.048 -85.471 1.000 0.320 67 LYS A CA 1
ATOM 1113 C C . LYS A 1 67 ? -36.224 43.646 -86.778 1.000 0.320 67 LYS A C 1
ATOM 1114 O O . LYS A 1 67 ? -35.566 42.970 -87.564 1.000 0.320 67 LYS A O 1
ATOM 1133 N N . LYS A 1 68 ? -36.406 44.971 -86.936 1.000 0.410 68 LYS A N 1
ATOM 1134 C CA . LYS A 1 68 ? -35.774 45.795 -87.987 1.000 0.410 68 LYS A CA 1
ATOM 1135 C C . LYS A 1 68 ? -35.166 47.145 -87.551 1.000 0.410 68 LYS A C 1
ATOM 1136 O O . LYS A 1 68 ? -34.194 47.546 -88.169 1.000 0.410 68 LYS A O 1
ATOM 1155 N N . GLN A 1 69 ? -35.591 47.927 -86.548 1.000 0.390 69 GLN A N 1
ATOM 1156 C CA . GLN A 1 69 ? -36.619 47.817 -85.495 1.000 0.390 69 GLN A CA 1
ATOM 1157 C C . GLN A 1 69 ? -38.042 48.170 -86.044 1.000 0.390 69 GLN A C 1
ATOM 1158 O O . GLN A 1 69 ? -38.589 47.264 -86.674 1.000 0.390 69 GLN A O 1
ATOM 1172 N N . PRO A 1 70 ? -38.642 49.392 -85.938 1.000 0.450 70 PRO A N 1
ATOM 1173 C CA . PRO A 1 70 ? -39.858 49.814 -86.664 1.000 0.450 70 PRO A CA 1
ATOM 1174 C C . PRO A 1 70 ? -40.057 49.542 -88.178 1.000 0.450 70 PRO A C 1
ATOM 1175 O O . PRO A 1 70 ? -40.167 50.467 -88.977 1.000 0.450 70 PRO A O 1
ATOM 1186 N N . VAL A 1 71 ? -40.302 48.277 -88.548 1.000 0.400 71 VAL A N 1
ATOM 1187 C CA . VAL A 1 71 ? -41.308 47.871 -89.562 1.000 0.400 71 VAL A CA 1
ATOM 1188 C C . VAL A 1 71 ? -42.401 47.029 -88.862 1.000 0.400 71 VAL A C 1
ATOM 1189 O O . VAL A 1 71 ? -42.466 45.816 -89.055 1.000 0.400 71 VAL A O 1
ATOM 1202 N N . GLN A 1 72 ? -43.231 47.541 -87.944 1.000 0.290 72 GLN A N 1
ATOM 1203 C CA . GLN A 1 72 ? -43.510 48.940 -87.554 1.000 0.290 72 GLN A CA 1
ATOM 1204 C C . GLN A 1 72 ? -43.175 49.258 -86.082 1.000 0.290 72 GLN A C 1
ATOM 1205 O O . GLN A 1 72 ? -42.947 50.414 -85.748 1.000 0.290 72 GLN A O 1
ATOM 1219 N N . SER A 1 73 ? -43.092 48.251 -85.209 1.000 0.380 73 SER A N 1
ATOM 1220 C CA . SER A 1 73 ? -42.929 48.431 -83.756 1.000 0.380 73 SER A CA 1
ATOM 1221 C C . SER A 1 73 ? -41.844 47.501 -83.197 1.000 0.380 73 SER A C 1
ATOM 1222 O O . SER A 1 73 ? -40.729 47.932 -82.912 1.000 0.380 73 SER A O 1
ATOM 1230 N N . ASN A 1 74 ? -42.213 46.227 -83.091 1.000 0.350 74 ASN A N 1
ATOM 1231 C CA . ASN A 1 74 ? -41.481 44.966 -82.968 1.000 0.350 74 ASN A CA 1
ATOM 1232 C C . ASN A 1 74 ? -42.637 43.940 -82.947 1.000 0.350 74 ASN A C 1
ATOM 1233 O O . ASN A 1 74 ? -43.311 43.764 -81.936 1.000 0.350 74 ASN A O 1
ATOM 1244 N N . THR A 1 75 ? -43.010 43.449 -84.132 1.000 0.360 75 THR A N 1
ATOM 1245 C CA . THR A 1 75 ? -44.407 43.147 -84.519 1.000 0.360 75 THR A CA 1
ATOM 1246 C C . THR A 1 75 ? -44.958 41.737 -84.286 1.000 0.360 75 THR A C 1
ATOM 1247 O O . THR A 1 75 ? -46.128 41.527 -84.592 1.000 0.360 75 THR A O 1
ATOM 1258 N N . THR A 1 76 ? -44.161 40.749 -83.882 1.000 0.260 76 THR A N 1
ATOM 1259 C CA . THR A 1 76 ? -44.531 39.332 -84.070 1.000 0.260 76 THR A CA 1
ATOM 1260 C C . THR A 1 76 ? -44.563 38.576 -82.748 1.000 0.260 76 THR A C 1
ATOM 1261 O O . THR A 1 76 ? -45.256 39.056 -81.873 1.000 0.260 76 THR A O 1
ATOM 1272 N N . ASN A 1 77 ? -44.005 37.384 -82.541 1.000 0.270 77 ASN A N 1
ATOM 1273 C CA . ASN A 1 77 ? -44.668 36.449 -81.592 1.000 0.270 77 ASN A CA 1
ATOM 1274 C C . ASN A 1 77 ? -46.155 36.240 -81.982 1.000 0.270 77 ASN A C 1
ATOM 1275 O O . ASN A 1 77 ? -47.063 36.342 -81.168 1.000 0.270 77 ASN A O 1
ATOM 1286 N N . PHE A 1 78 ? -46.376 35.906 -83.258 1.000 0.400 78 PHE A N 1
ATOM 1287 C CA . PHE A 1 78 ? -47.692 35.635 -83.845 1.000 0.400 78 PHE A CA 1
ATOM 1288 C C . PHE A 1 78 ? -48.379 34.354 -83.315 1.000 0.400 78 PHE A C 1
ATOM 1289 O O . PHE A 1 78 ? -49.582 34.380 -83.087 1.000 0.400 78 PHE A O 1
ATOM 1306 N N . ASP A 1 79 ? -47.641 33.243 -83.134 1.000 0.420 79 ASP A N 1
ATOM 1307 C CA . ASP A 1 79 ? -48.224 31.919 -82.817 1.000 0.420 79 ASP A CA 1
ATOM 1308 C C . ASP A 1 79 ? -48.274 31.409 -81.337 1.000 0.420 79 ASP A C 1
ATOM 1309 O O . ASP A 1 79 ? -49.154 31.854 -80.610 1.000 0.420 79 ASP A O 1
ATOM 1318 N N . ILE A 1 80 ? -47.470 30.417 -80.867 1.000 0.320 80 ILE A N 1
ATOM 1319 C CA . ILE A 1 80 ? -47.614 29.794 -79.518 1.000 0.320 80 ILE A CA 1
ATOM 1320 C C . ILE A 1 80 ? -47.418 30.761 -78.348 1.000 0.320 80 ILE A C 1
ATOM 1321 O O . ILE A 1 80 ? -46.375 30.780 -77.682 1.000 0.320 80 ILE A O 1
ATOM 1337 N N . LEU A 1 81 ? -48.489 31.468 -78.026 1.000 0.350 81 LEU A N 1
ATOM 1338 C CA . LEU A 1 81 ? -48.632 32.229 -76.807 1.000 0.350 81 LEU A CA 1
ATOM 1339 C C . LEU A 1 81 ? -48.541 31.306 -75.562 1.000 0.350 81 LEU A C 1
ATOM 1340 O O . LEU A 1 81 ? -47.549 31.404 -74.850 1.000 0.350 81 LEU A O 1
ATOM 1356 N N . LYS A 1 82 ? -49.396 30.310 -75.249 1.000 0.370 82 LYS A N 1
ATOM 1357 C CA . LYS A 1 82 ? -50.712 29.884 -75.801 1.000 0.370 82 LYS A CA 1
ATOM 1358 C C . LYS A 1 82 ? -51.610 29.081 -74.822 1.000 0.370 82 LYS A C 1
ATOM 1359 O O . LYS A 1 82 ? -52.785 28.934 -75.132 1.000 0.370 82 LYS A O 1
ATOM 1378 N N . ARG A 1 83 ? -51.091 28.487 -73.723 1.000 0.290 83 ARG A N 1
ATOM 1379 C CA . ARG A 1 83 ? -51.787 27.384 -72.990 1.000 0.290 83 ARG A CA 1
ATOM 1380 C C . ARG A 1 83 ? -51.627 27.308 -71.457 1.000 0.290 83 ARG A C 1
ATOM 1381 O O . ARG A 1 83 ? -52.562 26.912 -70.764 1.000 0.290 83 ARG A O 1
ATOM 1402 N N . LEU A 1 84 ? -50.433 27.556 -70.923 1.000 0.390 84 LEU A N 1
ATOM 1403 C CA . LEU A 1 84 ? -49.983 26.942 -69.663 1.000 0.390 84 LEU A CA 1
ATOM 1404 C C . LEU A 1 84 ? -49.798 27.991 -68.534 1.000 0.390 84 LEU A C 1
ATOM 1405 O O . LEU A 1 84 ? -48.905 28.818 -68.669 1.000 0.390 84 LEU A O 1
ATOM 1421 N N . SER A 1 85 ? -50.528 28.007 -67.404 1.000 0.350 85 SER A N 1
ATOM 1422 C CA . SER A 1 85 ? -51.922 27.581 -67.133 1.000 0.350 85 SER A CA 1
ATOM 1423 C C . SER A 1 85 ? -52.403 28.034 -65.729 1.000 0.350 85 SER A C 1
ATOM 1424 O O . SER A 1 85 ? -51.584 28.172 -64.830 1.000 0.350 85 SER A O 1
ATOM 1432 N N . ASN A 1 86 ? -53.718 28.183 -65.498 1.000 0.360 86 ASN A N 1
ATOM 1433 C CA . ASN A 1 86 ? -54.307 28.652 -64.215 1.000 0.360 86 ASN A CA 1
ATOM 1434 C C . ASN A 1 86 ? -54.408 27.592 -63.082 1.000 0.360 86 ASN A C 1
ATOM 1435 O O . ASN A 1 86 ? -54.956 27.892 -62.029 1.000 0.360 86 ASN A O 1
ATOM 1446 N N . LEU A 1 87 ? -53.959 26.350 -63.298 1.000 0.420 87 LEU A N 1
ATOM 1447 C CA . LEU A 1 87 ? -54.326 25.112 -62.566 1.000 0.420 87 LEU A CA 1
ATOM 1448 C C . LEU A 1 87 ? -53.950 24.999 -61.046 1.000 0.420 87 LEU A C 1
ATOM 1449 O O . LEU A 1 87 ? -53.991 23.900 -60.488 1.000 0.420 87 LEU A O 1
ATOM 1465 N N . GLU A 1 88 ? -53.589 26.094 -60.373 1.000 0.280 88 GLU A N 1
ATOM 1466 C CA . GLU A 1 88 ? -53.148 26.204 -58.963 1.000 0.280 88 GLU A CA 1
ATOM 1467 C C . GLU A 1 88 ? -54.250 25.774 -57.952 1.000 0.280 88 GLU A C 1
ATOM 1468 O O . GLU A 1 88 ? -55.427 26.079 -58.141 1.000 0.280 88 GLU A O 1
ATOM 1480 N N . LYS A 1 89 ? -53.915 24.980 -56.918 1.000 0.330 89 LYS A N 1
ATOM 1481 C CA . LYS A 1 89 ? -54.839 23.932 -56.411 1.000 0.330 89 LYS A CA 1
ATOM 1482 C C . LYS A 1 89 ? -55.055 23.897 -54.886 1.000 0.330 89 LYS A C 1
ATOM 1483 O O . LYS A 1 89 ? -54.534 24.704 -54.128 1.000 0.330 89 LYS A O 1
ATOM 1502 N N . HIS A 1 90 ? -55.803 22.902 -54.410 1.000 0.360 90 HIS A N 1
ATOM 1503 C CA . HIS A 1 90 ? -55.702 22.435 -53.022 1.000 0.360 90 HIS A CA 1
ATOM 1504 C C . HIS A 1 90 ? -54.480 21.507 -52.887 1.000 0.360 90 HIS A C 1
ATOM 1505 O O . HIS A 1 90 ? -54.219 20.707 -53.786 1.000 0.360 90 HIS A O 1
ATOM 1519 N N . VAL A 1 91 ? -53.723 21.641 -51.792 1.000 0.350 91 VAL A N 1
ATOM 1520 C CA . VAL A 1 91 ? -52.378 21.056 -51.609 1.000 0.350 91 VAL A CA 1
ATOM 1521 C C . VAL A 1 91 ? -52.213 20.531 -50.171 1.000 0.350 91 VAL A C 1
ATOM 1522 O O . VAL A 1 91 ? -52.932 20.955 -49.266 1.000 0.350 91 VAL A O 1
ATOM 1535 N N . PHE A 1 92 ? -51.268 19.607 -49.970 1.000 0.290 92 PHE A N 1
ATOM 1536 C CA . PHE A 1 92 ? -50.809 19.071 -48.680 1.000 0.290 92 PHE A CA 1
ATOM 1537 C C . PHE A 1 92 ? -50.737 20.115 -47.542 1.000 0.290 92 PHE A C 1
ATOM 1538 O O . PHE A 1 92 ? -50.047 21.126 -47.663 1.000 0.290 92 PHE A O 1
ATOM 1555 N N . GLY A 1 93 ? -51.434 19.867 -46.419 1.000 0.290 93 GLY A N 1
ATOM 1556 C CA . GLY A 1 93 ? -51.760 20.941 -45.463 1.000 0.290 93 GLY A CA 1
ATOM 1557 C C . GLY A 1 93 ? -51.992 20.569 -43.990 1.000 0.290 93 GLY A C 1
ATOM 1558 O O . GLY A 1 93 ? -52.769 21.258 -43.337 1.000 0.290 93 GLY A O 1
ATOM 1562 N N . SER A 1 94 ? -51.352 19.526 -43.451 1.000 0.330 94 SER A N 1
ATOM 1563 C CA . SER A 1 94 ? -51.684 18.953 -42.127 1.000 0.330 94 SER A CA 1
ATOM 1564 C C . SER A 1 94 ? -51.316 19.793 -40.886 1.000 0.330 94 SER A C 1
ATOM 1565 O O . SER A 1 94 ? -52.155 19.890 -39.997 1.000 0.330 94 SER A O 1
ATOM 1573 N N . LYS A 1 95 ? -50.156 20.480 -40.835 1.000 0.290 95 LYS A N 1
ATOM 1574 C CA . LYS A 1 95 ? -49.856 21.528 -39.812 1.000 0.290 95 LYS A CA 1
ATOM 1575 C C . LYS A 1 95 ? -49.982 21.006 -38.346 1.000 0.290 95 LYS A C 1
ATOM 1576 O O . LYS A 1 95 ? -49.566 19.879 -38.117 1.000 0.290 95 LYS A O 1
ATOM 1595 N N . LEU A 1 96 ? -50.479 21.737 -37.329 1.000 0.250 96 LEU A N 1
ATOM 1596 C CA . LEU A 1 96 ? -49.742 22.812 -36.618 1.000 0.250 96 LEU A CA 1
ATOM 1597 C C . LEU A 1 96 ? -49.706 22.636 -35.078 1.000 0.250 96 LEU A C 1
ATOM 1598 O O . LEU A 1 96 ? -48.623 22.402 -34.560 1.000 0.250 96 LEU A O 1
ATOM 1614 N N . TYR A 1 97 ? -50.822 22.862 -34.364 1.000 0.140 97 TYR A N 1
ATOM 1615 C CA . TYR A 1 97 ? -50.805 23.345 -32.961 1.000 0.140 97 TYR A CA 1
ATOM 1616 C C . TYR A 1 97 ? -51.569 22.491 -31.915 1.000 0.140 97 TYR A C 1
ATOM 1617 O O . TYR A 1 97 ? -51.644 22.930 -30.768 1.000 0.140 97 TYR A O 1
ATOM 1635 N N . ASP A 1 98 ? -52.092 21.315 -32.288 1.000 0.140 98 ASP A N 1
ATOM 1636 C CA . ASP A 1 98 ? -52.535 20.256 -31.349 1.000 0.140 98 ASP A CA 1
ATOM 1637 C C . ASP A 1 98 ? -51.375 19.268 -31.106 1.000 0.140 98 ASP A C 1
ATOM 1638 O O . ASP A 1 98 ? -51.064 18.991 -29.925 1.000 0.140 98 ASP A O 1
ATOM 1648 N N . MET B 2 1 ? -7.794 26.127 -21.849 1.000 0.870 1 MET B N 1
ATOM 1649 C CA . MET B 2 1 ? -8.091 26.089 -20.399 1.000 0.870 1 MET B CA 1
ATOM 1650 C C . MET B 2 1 ? -6.972 25.465 -19.578 1.000 0.870 1 MET B C 1
ATOM 1651 O O . MET B 2 1 ? -6.709 25.976 -18.505 1.000 0.870 1 MET B O 1
ATOM 1667 N N . GLU B 2 2 ? -6.291 24.417 -20.052 1.000 0.900 2 GLU B N 1
ATOM 1668 C CA . GLU B 2 2 ? -5.265 23.689 -19.279 1.000 0.900 2 GLU B CA 1
ATOM 1669 C C . GLU B 2 2 ? -4.146 24.562 -18.670 1.000 0.900 2 GLU B C 1
ATOM 1670 O O . GLU B 2 2 ? -3.730 24.333 -17.540 1.000 0.900 2 GLU B O 1
ATOM 1682 N N . HIS B 2 3 ? -3.719 25.623 -19.361 1.000 0.870 3 HIS B N 1
ATOM 1683 C CA . HIS B 2 3 ? -2.727 26.582 -18.854 1.000 0.870 3 HIS B CA 1
ATOM 1684 C C . HIS B 2 3 ? -3.158 27.339 -17.578 1.000 0.870 3 HIS B C 1
ATOM 1685 O O . HIS B 2 3 ? -2.310 27.931 -16.919 1.000 0.870 3 HIS B O 1
ATOM 1699 N N . LEU B 2 4 ? -4.453 27.335 -17.235 1.000 0.920 4 LEU B N 1
ATOM 1700 C CA . LEU B 2 4 ? -5.010 27.936 -16.014 1.000 0.920 4 LEU B CA 1
ATOM 1701 C C . LEU B 2 4 ? -5.058 26.954 -14.835 1.000 0.920 4 LEU B C 1
ATOM 1702 O O . LEU B 2 4 ? -5.413 27.346 -13.725 1.000 0.920 4 LEU B O 1
ATOM 1718 N N . LEU B 2 5 ? -4.766 25.670 -15.065 1.000 0.870 5 LEU B N 1
ATOM 1719 C CA . LEU B 2 5 ? -4.768 24.668 -14.006 1.000 0.870 5 LEU B CA 1
ATOM 1720 C C . LEU B 2 5 ? -3.587 24.889 -13.060 1.000 0.870 5 LEU B C 1
ATOM 1721 O O . LEU B 2 5 ? -2.517 25.349 -13.466 1.000 0.870 5 LEU B O 1
ATOM 1737 N N . ASN B 2 6 ? -3.777 24.492 -11.799 1.000 0.880 6 ASN B N 1
ATOM 1738 C CA . ASN B 2 6 ? -2.721 24.471 -10.792 1.000 0.880 6 ASN B CA 1
ATOM 1739 C C . ASN B 2 6 ? -1.470 23.771 -11.375 1.000 0.880 6 ASN B C 1
ATOM 1740 O O . ASN B 2 6 ? -1.583 22.605 -11.760 1.000 0.880 6 ASN B O 1
ATOM 1751 N N . PRO B 2 7 ? -0.300 24.437 -11.466 1.000 0.850 7 PRO B N 1
ATOM 1752 C CA . PRO B 2 7 ? 0.889 23.867 -12.107 1.000 0.850 7 PRO B CA 1
ATOM 1753 C C . PRO B 2 7 ? 1.307 22.541 -11.464 1.000 0.850 7 PRO B C 1
ATOM 1754 O O . PRO B 2 7 ? 1.525 21.566 -12.176 1.000 0.850 7 PRO B O 1
ATOM 1765 N N . LYS B 2 8 ? 1.209 22.439 -10.134 1.000 0.860 8 LYS B N 1
ATOM 1766 C CA . LYS B 2 8 ? 1.479 21.207 -9.379 1.000 0.860 8 LYS B CA 1
ATOM 1767 C C . LYS B 2 8 ? 0.567 20.041 -9.772 1.000 0.860 8 LYS B C 1
ATOM 1768 O O . LYS B 2 8 ? 0.955 18.889 -9.650 1.000 0.860 8 LYS B O 1
ATOM 1787 N N . ALA B 2 9 ? -0.654 20.322 -10.237 1.000 0.860 9 ALA B N 1
ATOM 1788 C CA . ALA B 2 9 ? -1.580 19.301 -10.729 1.000 0.860 9 ALA B CA 1
ATOM 1789 C C . ALA B 2 9 ? -1.272 18.853 -12.172 1.000 0.860 9 ALA B C 1
ATOM 1790 O O . ALA B 2 9 ? -1.770 17.813 -12.591 1.000 0.860 9 ALA B O 1
ATOM 1797 N N . ARG B 2 10 ? -0.464 19.621 -12.920 1.000 0.820 10 ARG B N 1
ATOM 1798 C CA . ARG B 2 10 ? 0.083 19.241 -14.237 1.000 0.820 10 ARG B CA 1
ATOM 1799 C C . ARG B 2 10 ? 1.433 18.526 -14.125 1.000 0.820 10 ARG B C 1
ATOM 1800 O O . ARG B 2 10 ? 1.774 17.746 -15.001 1.000 0.820 10 ARG B O 1
ATOM 1821 N N . GLU B 2 11 ? 2.185 18.802 -13.061 1.000 0.850 11 GLU B N 1
ATOM 1822 C CA . GLU B 2 11 ? 3.493 18.195 -12.768 1.000 0.850 11 GLU B CA 1
ATOM 1823 C C . GLU B 2 11 ? 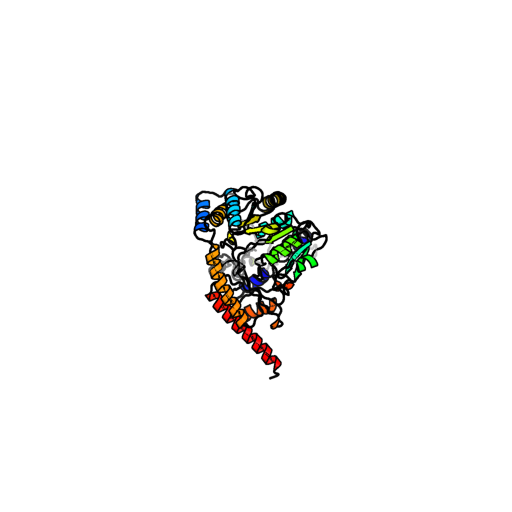3.387 16.772 -12.189 1.000 0.850 11 GLU B C 1
ATOM 1824 O O . GLU B 2 11 ? 4.321 15.987 -12.326 1.000 0.850 11 GLU B O 1
ATOM 1836 N N . ILE B 2 12 ? 2.267 16.416 -11.547 1.000 0.860 12 ILE B N 1
ATOM 1837 C CA . ILE B 2 12 ? 2.054 15.058 -11.024 1.000 0.860 12 ILE B CA 1
ATOM 1838 C C . ILE B 2 12 ? 1.667 14.072 -12.134 1.000 0.860 12 ILE B C 1
ATOM 1839 O O . ILE B 2 12 ? 0.719 14.287 -12.887 1.000 0.860 12 ILE B O 1
ATOM 1855 N N . GLU B 2 13 ? 2.357 12.935 -12.188 1.000 0.810 13 GLU B N 1
ATOM 1856 C CA . GLU B 2 13 ? 2.035 11.866 -13.131 1.000 0.810 13 GLU B CA 1
ATOM 1857 C C . GLU B 2 13 ? 1.029 10.841 -12.580 1.000 0.810 13 GLU B C 1
ATOM 1858 O O . GLU B 2 13 ? 0.917 10.593 -11.377 1.000 0.810 13 GLU B O 1
ATOM 1870 N N . ILE B 2 14 ? 0.350 10.143 -13.498 1.000 0.840 14 ILE B N 1
ATOM 1871 C CA . ILE B 2 14 ? -0.317 8.871 -13.193 1.000 0.840 14 ILE B CA 1
ATOM 1872 C C . ILE B 2 14 ? 0.752 7.848 -12.784 1.000 0.840 14 ILE B C 1
ATOM 1873 O O . ILE B 2 14 ? 1.737 7.662 -13.495 1.000 0.840 14 ILE B O 1
ATOM 1889 N N . SER B 2 15 ? 0.541 7.143 -11.669 1.000 0.870 15 SER B N 1
ATOM 1890 C CA . SER B 2 15 ? 1.540 6.216 -11.122 1.000 0.870 15 SER B CA 1
ATOM 1891 C C . SER B 2 15 ? 1.972 5.128 -12.114 1.000 0.870 15 SER B C 1
ATOM 1892 O O . SER B 2 15 ? 1.146 4.564 -12.839 1.000 0.870 15 SER B O 1
ATOM 1900 N N . GLY B 2 16 ? 3.262 4.766 -12.090 1.000 0.820 16 GLY B N 1
ATOM 1901 C CA . GLY B 2 16 ? 3.817 3.685 -12.920 1.000 0.820 16 GLY B CA 1
ATOM 1902 C C . GLY B 2 16 ? 3.066 2.360 -12.748 1.000 0.820 16 GLY B C 1
ATOM 1903 O O . GLY B 2 16 ? 2.760 1.690 -13.731 1.000 0.820 16 GLY B O 1
ATOM 1907 N N . ILE B 2 17 ? 2.614 2.069 -11.520 1.000 0.890 17 ILE B N 1
ATOM 1908 C CA . ILE B 2 17 ? 1.760 0.913 -11.208 1.000 0.890 17 ILE B CA 1
ATOM 1909 C C . ILE B 2 17 ? 0.492 0.920 -12.071 1.000 0.890 17 ILE B C 1
ATOM 1910 O O . ILE B 2 17 ? 0.100 -0.120 -12.597 1.000 0.890 17 ILE B O 1
ATOM 1926 N N . ARG B 2 18 ? -0.165 2.078 -12.229 1.000 0.870 18 ARG B N 1
ATOM 1927 C CA . ARG B 2 18 ? -1.394 2.207 -13.021 1.000 0.870 18 ARG B CA 1
ATOM 1928 C C . ARG B 2 18 ? -1.112 2.180 -14.521 1.000 0.870 18 ARG B C 1
ATOM 1929 O O . ARG B 2 18 ? -1.872 1.530 -15.231 1.000 0.870 18 ARG B O 1
ATOM 1950 N N . LYS B 2 19 ? -0.024 2.814 -14.985 1.000 0.830 19 LYS B N 1
ATOM 1951 C CA . LYS B 2 19 ? 0.441 2.704 -16.382 1.000 0.830 19 LYS B CA 1
ATOM 1952 C C . LYS B 2 19 ? 0.636 1.229 -16.759 1.000 0.830 19 LYS B C 1
ATOM 1953 O O . LYS B 2 19 ? 0.022 0.766 -17.712 1.000 0.830 19 LYS B O 1
ATOM 1972 N N . PHE B 2 20 ? 1.376 0.474 -15.945 1.000 0.880 20 PHE B N 1
ATOM 1973 C CA . PHE B 2 20 ? 1.615 -0.953 -16.167 1.000 0.880 20 PHE B CA 1
ATOM 1974 C C . PHE B 2 20 ? 0.344 -1.807 -16.023 1.000 0.880 20 PHE B C 1
ATOM 1975 O O . PHE B 2 20 ? 0.079 -2.655 -16.865 1.000 0.880 20 PHE B O 1
ATOM 1992 N N . SER B 2 21 ? -0.511 -1.539 -15.026 1.000 0.860 21 SER B N 1
ATOM 1993 C CA . SER B 2 21 ? -1.796 -2.253 -14.868 1.000 0.860 21 SER B CA 1
ATOM 1994 C C . SER B 2 21 ? -2.694 -2.138 -16.106 1.000 0.860 21 SER B C 1
ATOM 1995 O O . SER B 2 21 ? -3.411 -3.081 -16.428 1.000 0.860 21 SER B O 1
ATOM 2003 N N . ASN B 2 22 ? -2.657 -0.997 -16.803 1.000 0.860 22 ASN B N 1
ATOM 2004 C CA . ASN B 2 22 ? -3.415 -0.803 -18.039 1.000 0.860 22 ASN B CA 1
ATOM 2005 C C . ASN B 2 22 ? -2.850 -1.632 -19.213 1.000 0.860 22 ASN B C 1
ATOM 2006 O O . ASN B 2 22 ? -3.631 -2.027 -20.070 1.000 0.860 22 ASN B O 1
ATOM 2017 N N . LEU B 2 23 ? -1.537 -1.905 -19.248 1.000 0.840 23 LEU B N 1
ATOM 2018 C CA . LEU B 2 23 ? -0.890 -2.771 -20.251 1.000 0.840 23 LEU B CA 1
ATOM 2019 C C . LEU B 2 23 ? -1.176 -4.254 -19.971 1.000 0.840 23 LEU B C 1
ATOM 2020 O O . LEU B 2 23 ? -1.541 -5.007 -20.868 1.000 0.840 23 LEU B O 1
ATOM 2036 N N . VAL B 2 24 ? -1.107 -4.661 -18.700 1.000 0.890 24 VAL B N 1
ATOM 2037 C CA . VAL B 2 24 ? -1.478 -6.016 -18.252 1.000 0.890 24 VAL B CA 1
ATOM 2038 C C . VAL B 2 24 ? -2.927 -6.346 -18.617 1.000 0.890 24 VAL B C 1
ATOM 2039 O O . VAL B 2 24 ? -3.213 -7.453 -19.053 1.000 0.890 24 VAL B O 1
ATOM 2052 N N . ALA B 2 25 ? -3.839 -5.376 -18.505 1.000 0.880 25 ALA B N 1
ATOM 2053 C CA . ALA B 2 25 ? -5.245 -5.543 -18.874 1.000 0.880 25 ALA B CA 1
ATOM 2054 C C . ALA B 2 25 ? -5.502 -5.719 -20.390 1.000 0.880 25 ALA B C 1
ATOM 2055 O O . ALA B 2 25 ? -6.644 -5.955 -20.774 1.000 0.880 25 ALA B O 1
ATOM 2062 N N . GLN B 2 26 ? -4.478 -5.580 -21.241 1.000 0.870 26 GLN B N 1
ATOM 2063 C CA . GLN B 2 26 ? -4.555 -5.816 -22.691 1.000 0.870 26 GLN B CA 1
ATOM 2064 C C . GLN B 2 26 ? -4.138 -7.243 -23.089 1.000 0.870 26 GLN B C 1
ATOM 2065 O O . GLN B 2 26 ? -4.209 -7.578 -24.267 1.000 0.870 26 GLN B O 1
ATOM 2079 N N . HIS B 2 27 ? -3.703 -8.066 -22.130 1.000 0.840 27 HIS B N 1
ATOM 2080 C CA . HIS B 2 27 ? -3.156 -9.401 -22.363 1.000 0.840 27 HIS B CA 1
ATOM 2081 C C . HIS B 2 27 ? -4.059 -10.492 -21.762 1.000 0.840 27 HIS B C 1
ATOM 2082 O O . HIS B 2 27 ? -4.650 -10.315 -20.695 1.000 0.840 27 HIS B O 1
ATOM 2096 N N . GLU B 2 28 ? -4.146 -11.634 -22.446 1.000 0.870 28 GLU B N 1
ATOM 2097 C CA . GLU B 2 28 ? -4.882 -12.829 -22.009 1.000 0.870 28 GLU B CA 1
ATOM 2098 C C . GLU B 2 28 ? -3.939 -13.871 -21.371 1.000 0.870 28 GLU B C 1
ATOM 2099 O O . GLU B 2 28 ? -2.725 -13.771 -21.511 1.000 0.870 28 GLU B O 1
ATOM 2111 N N . ASP B 2 29 ? -4.493 -14.848 -20.636 1.000 0.870 29 ASP B N 1
ATOM 2112 C CA . ASP B 2 29 ? -3.742 -15.881 -19.881 1.000 0.870 29 ASP B CA 1
ATOM 2113 C C . ASP B 2 29 ? -2.609 -15.317 -18.989 1.000 0.870 29 ASP B C 1
ATOM 2114 O O . ASP B 2 29 ? -1.519 -15.878 -18.881 1.000 0.870 29 ASP B O 1
ATOM 2123 N N . VAL B 2 30 ? -2.860 -14.180 -18.326 1.000 0.930 30 VAL B N 1
ATOM 2124 C CA . VAL B 2 30 ? -1.864 -13.534 -17.458 1.000 0.930 30 VAL B CA 1
ATOM 2125 C C . VAL B 2 30 ? -2.048 -13.894 -15.986 1.000 0.930 30 VAL B C 1
ATOM 2126 O O . VAL B 2 30 ? -3.046 -13.540 -15.350 1.000 0.930 30 VAL B O 1
ATOM 2139 N N . ILE B 2 31 ? -1.006 -14.469 -15.389 1.000 0.950 31 ILE B N 1
ATOM 2140 C CA . ILE B 2 31 ? -0.870 -14.592 -13.940 1.000 0.950 31 ILE B CA 1
ATOM 2141 C C . ILE B 2 31 ? -0.423 -13.249 -13.358 1.000 0.950 31 ILE B C 1
ATOM 2142 O O . ILE B 2 31 ? 0.744 -12.856 -13.422 1.000 0.950 31 ILE B O 1
ATOM 2158 N N . SER B 2 32 ? -1.373 -12.513 -12.780 1.000 0.940 32 SER B N 1
ATOM 2159 C CA . SER B 2 32 ? -1.107 -11.184 -12.229 1.000 0.940 32 SER B CA 1
ATOM 2160 C C . SER B 2 32 ? -0.627 -11.234 -10.781 1.000 0.940 32 SER B C 1
ATOM 2161 O O . SER B 2 32 ? -1.417 -11.193 -9.837 1.000 0.940 32 SER B O 1
ATOM 2169 N N . LEU B 2 33 ? 0.694 -11.222 -10.598 1.000 0.970 33 LEU B N 1
ATOM 2170 C CA . LEU B 2 33 ? 1.351 -11.069 -9.295 1.000 0.970 33 LEU B CA 1
ATOM 2171 C C . LEU B 2 33 ? 1.569 -9.580 -8.944 1.000 0.970 33 LEU B C 1
ATOM 2172 O O . LEU B 2 33 ? 2.481 -9.212 -8.205 1.000 0.970 33 LEU B O 1
ATOM 2188 N N . THR B 2 34 ? 0.717 -8.689 -9.466 1.000 0.930 34 THR B N 1
ATOM 2189 C CA . THR B 2 34 ? 0.824 -7.228 -9.287 1.000 0.930 34 THR B CA 1
ATOM 2190 C C . THR B 2 34 ? 0.007 -6.675 -8.116 1.000 0.930 34 THR B C 1
ATOM 2191 O O . THR B 2 34 ? 0.162 -5.503 -7.762 1.000 0.930 34 THR B O 1
ATOM 2202 N N . ILE B 2 35 ? -0.874 -7.479 -7.513 1.000 0.860 35 ILE B N 1
ATOM 2203 C CA . ILE B 2 35 ? -2.017 -7.013 -6.711 1.000 0.860 35 ILE B CA 1
ATOM 2204 C C . ILE B 2 35 ? -1.581 -6.228 -5.456 1.000 0.860 35 ILE B C 1
ATOM 2205 O O . ILE B 2 35 ? -0.874 -6.725 -4.587 1.000 0.860 35 ILE B O 1
ATOM 2221 N N . GLY B 2 36 ? -2.038 -4.978 -5.323 1.000 0.880 36 GLY B N 1
ATOM 2222 C CA . GLY B 2 36 ? -1.703 -4.081 -4.201 1.000 0.880 36 GLY B CA 1
ATOM 2223 C C . GLY B 2 36 ? -2.558 -4.248 -2.934 1.000 0.880 36 GLY B C 1
ATOM 2224 O O . GLY B 2 36 ? -2.639 -3.328 -2.114 1.000 0.880 36 GLY B O 1
ATOM 2228 N N . GLN B 2 37 ? -3.265 -5.366 -2.786 1.000 0.880 37 GLN B N 1
ATOM 2229 C CA . GLN B 2 37 ? -4.252 -5.616 -1.735 1.000 0.880 37 GLN B CA 1
ATOM 2230 C C . GLN B 2 37 ? -4.315 -7.100 -1.364 1.000 0.880 37 GLN B C 1
ATOM 2231 O O . GLN B 2 37 ? -3.931 -7.914 -2.193 1.000 0.880 37 GLN B O 1
ATOM 2245 N N . PRO B 2 38 ? -4.846 -7.446 -0.178 1.000 0.900 38 PRO B N 1
ATOM 2246 C CA . PRO B 2 38 ? -5.227 -8.816 0.129 1.000 0.900 38 PRO B CA 1
ATOM 2247 C C . PRO B 2 38 ? -6.095 -9.472 -0.950 1.000 0.900 38 PRO B C 1
ATOM 2248 O O . PRO B 2 38 ? -7.016 -8.846 -1.482 1.000 0.900 38 PRO B O 1
ATOM 2259 N N . ASP B 2 39 ? -5.818 -10.747 -1.212 1.000 0.930 39 ASP B N 1
ATOM 2260 C CA . ASP B 2 39 ? -6.689 -11.684 -1.934 1.000 0.930 39 ASP B CA 1
ATOM 2261 C C . ASP B 2 39 ? -7.787 -12.267 -1.034 1.000 0.930 39 ASP B C 1
ATOM 2262 O O . ASP B 2 39 ? -8.816 -12.738 -1.516 1.000 0.930 39 ASP B O 1
ATOM 2271 N N . PHE B 2 40 ? -7.589 -12.208 0.283 1.000 0.950 40 PHE B N 1
ATOM 2272 C CA . PHE B 2 40 ? -8.602 -12.589 1.254 1.000 0.950 40 PHE B CA 1
ATOM 2273 C C . PHE B 2 40 ? -9.800 -11.646 1.198 1.000 0.950 40 PHE B C 1
ATOM 2274 O O . PHE B 2 40 ? -9.675 -10.422 1.120 1.000 0.950 40 PHE B O 1
ATOM 2291 N N . PHE B 2 41 ? -10.990 -12.219 1.334 1.000 0.960 41 PHE B N 1
ATOM 2292 C CA . PHE B 2 41 ? -12.176 -11.421 1.581 1.000 0.960 41 PHE B CA 1
ATOM 2293 C C . PHE B 2 41 ? -12.155 -10.837 2.995 1.000 0.960 41 PHE B C 1
ATOM 2294 O O . PHE B 2 41 ? -11.680 -11.472 3.934 1.000 0.960 41 PHE B O 1
ATOM 2311 N N . THR B 2 42 ? -12.790 -9.679 3.170 1.000 0.970 42 THR B N 1
ATOM 2312 C CA . THR B 2 42 ? -13.106 -9.132 4.497 1.000 0.970 42 THR B CA 1
ATOM 2313 C C . THR B 2 42 ? -13.801 -10.190 5.381 1.000 0.970 42 THR B C 1
ATOM 2314 O O . THR B 2 42 ? -14.692 -10.888 4.865 1.000 0.970 42 THR B O 1
ATOM 2325 N N . PRO B 2 43 ? -13.446 -10.312 6.674 1.000 0.970 43 PRO B N 1
ATOM 2326 C CA . PRO B 2 43 ? -14.060 -11.241 7.623 1.000 0.970 43 PRO B CA 1
ATOM 2327 C C . PRO B 2 43 ? -15.593 -11.177 7.663 1.000 0.970 43 PRO B C 1
ATOM 2328 O O . PRO B 2 43 ? -16.217 -10.152 7.368 1.000 0.970 43 PRO B O 1
ATOM 2339 N N . HIS B 2 44 ? -16.232 -12.309 7.978 1.000 0.970 44 HIS B N 1
ATOM 2340 C CA . HIS B 2 44 ? -17.689 -12.438 7.862 1.000 0.970 44 HIS B CA 1
ATOM 2341 C C . HIS B 2 44 ? -18.443 -11.541 8.852 1.000 0.970 44 HIS B C 1
ATOM 2342 O O . HIS B 2 44 ? -19.403 -10.883 8.462 1.000 0.970 44 HIS B O 1
ATOM 2356 N N . HIS B 2 45 ? -18.002 -11.486 10.108 1.000 0.970 45 HIS B N 1
ATOM 2357 C CA . HIS B 2 45 ? -18.612 -10.657 11.149 1.000 0.970 45 HIS B CA 1
ATOM 2358 C C . HIS B 2 45 ? -18.471 -9.153 10.835 1.000 0.970 45 HIS B C 1
ATOM 2359 O O . HIS B 2 45 ? -19.475 -8.449 10.862 1.000 0.970 45 HIS B O 1
ATOM 2373 N N . VAL B 2 46 ? -17.307 -8.685 10.355 1.000 0.980 46 VAL B N 1
ATOM 2374 C CA . VAL B 2 46 ? -17.122 -7.317 9.815 1.000 0.980 46 VAL B CA 1
ATOM 2375 C C . VAL B 2 46 ? -18.141 -6.990 8.713 1.000 0.980 46 VAL B C 1
ATOM 2376 O O . VAL B 2 46 ? -18.807 -5.952 8.753 1.000 0.980 46 VAL B O 1
ATOM 2389 N N . LYS B 2 47 ? -18.326 -7.895 7.739 1.000 0.970 47 LYS B N 1
ATOM 2390 C CA . LYS B 2 47 ? -19.369 -7.751 6.702 1.000 0.970 47 LYS B CA 1
ATOM 2391 C C . LYS B 2 47 ? -20.781 -7.739 7.295 1.000 0.970 47 LYS B C 1
ATOM 2392 O O . LYS B 2 47 ? -21.637 -7.015 6.792 1.000 0.970 47 LYS B O 1
ATOM 2411 N N . ALA B 2 48 ? -21.049 -8.551 8.315 1.00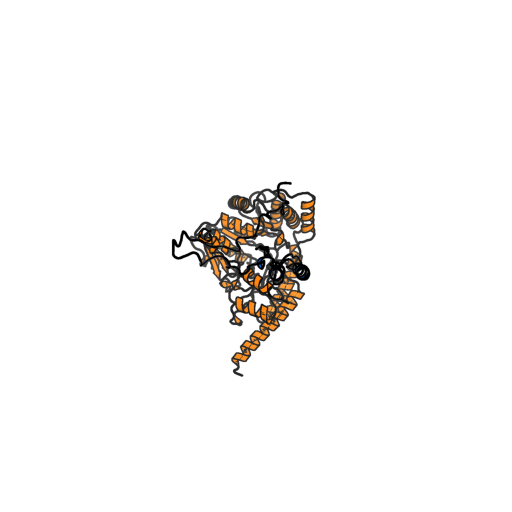0 0.970 48 ALA B N 1
ATOM 2412 C CA . ALA B 2 48 ? -22.354 -8.632 8.964 1.000 0.970 48 ALA B CA 1
ATOM 2413 C C . ALA B 2 48 ? -22.686 -7.347 9.739 1.000 0.970 48 ALA B C 1
ATOM 2414 O O . ALA B 2 48 ? -23.791 -6.832 9.590 1.000 0.970 48 ALA B O 1
ATOM 2421 N N . ALA B 2 49 ? -21.724 -6.771 10.466 1.000 0.970 49 ALA B N 1
ATOM 2422 C CA . ALA B 2 49 ? -21.877 -5.480 11.137 1.000 0.970 49 ALA B CA 1
ATOM 2423 C C . ALA B 2 49 ? -22.168 -4.339 10.150 1.000 0.970 49 ALA B C 1
ATOM 2424 O O . ALA B 2 49 ? -22.976 -3.463 10.445 1.000 0.970 49 ALA B O 1
ATOM 2431 N N . ALA B 2 50 ? -21.584 -4.378 8.949 1.000 0.970 50 ALA B N 1
ATOM 2432 C CA . ALA B 2 50 ? -21.900 -3.429 7.884 1.000 0.970 50 ALA B CA 1
ATOM 2433 C C . ALA B 2 50 ? -23.333 -3.559 7.350 1.000 0.970 50 ALA B C 1
ATOM 2434 O O . ALA B 2 50 ? -24.015 -2.554 7.175 1.000 0.970 50 ALA B O 1
ATOM 2441 N N . LYS B 2 51 ? -23.790 -4.794 7.092 1.000 0.930 51 LYS B N 1
ATOM 2442 C CA . LYS B 2 51 ? -25.174 -5.066 6.667 1.000 0.930 51 LYS B CA 1
ATOM 2443 C C . LYS B 2 51 ? -26.158 -4.589 7.729 1.000 0.930 51 LYS B C 1
ATOM 2444 O O . LYS B 2 51 ? -27.027 -3.785 7.429 1.000 0.930 51 LYS B O 1
ATOM 2463 N N . LYS B 2 52 ? -25.916 -4.978 8.984 1.000 0.950 52 LYS B N 1
ATOM 2464 C CA . LYS B 2 52 ? -26.676 -4.519 10.146 1.000 0.950 52 LYS B CA 1
ATOM 2465 C C . LYS B 2 52 ? -26.728 -2.989 10.220 1.000 0.950 52 LYS B C 1
ATOM 2466 O O . LYS B 2 52 ? -27.802 -2.438 10.402 1.000 0.950 52 LYS B O 1
ATOM 2485 N N . ALA B 2 53 ? -25.605 -2.299 10.014 1.000 0.930 53 ALA B N 1
ATOM 2486 C CA . ALA B 2 53 ? -25.564 -0.837 9.998 1.000 0.930 53 ALA B CA 1
ATOM 2487 C C . ALA B 2 53 ? -26.399 -0.213 8.860 1.000 0.930 53 ALA B C 1
ATOM 2488 O O . ALA B 2 53 ? -26.951 0.868 9.043 1.000 0.930 53 ALA B O 1
ATOM 2495 N N . ILE B 2 54 ? -26.529 -0.877 7.707 1.000 0.890 54 ILE B N 1
ATOM 2496 C CA . ILE B 2 54 ? -27.439 -0.452 6.630 1.000 0.890 54 ILE B CA 1
ATOM 2497 C C . ILE B 2 54 ? -28.898 -0.660 7.055 1.000 0.890 54 ILE B C 1
ATOM 2498 O O . ILE B 2 54 ? -29.684 0.283 6.977 1.000 0.890 54 ILE B O 1
ATOM 2514 N N . ASP B 2 55 ? -29.241 -1.851 7.550 1.000 0.850 55 ASP B N 1
ATOM 2515 C CA . ASP B 2 55 ? -30.606 -2.211 7.963 1.000 0.850 55 ASP B CA 1
ATOM 2516 C C . ASP B 2 55 ? -31.103 -1.338 9.140 1.000 0.850 55 ASP B C 1
ATOM 2517 O O . ASP B 2 55 ? -32.256 -0.908 9.175 1.000 0.850 55 ASP B O 1
ATOM 2526 N N . GLU B 2 56 ? -30.209 -0.990 10.073 1.000 0.860 56 GLU B N 1
ATOM 2527 C CA . GLU B 2 56 ? -30.439 -0.056 11.189 1.000 0.860 56 GLU B CA 1
ATOM 2528 C C . GLU B 2 56 ? -30.386 1.429 10.769 1.000 0.860 56 GLU B C 1
ATOM 2529 O O . GLU B 2 56 ? -30.476 2.316 11.618 1.000 0.860 56 GLU B O 1
ATOM 2541 N N . ASN B 2 57 ? -30.275 1.726 9.469 1.000 0.860 57 ASN B N 1
ATOM 2542 C CA . ASN B 2 57 ? -30.242 3.079 8.901 1.000 0.860 57 ASN B CA 1
ATOM 2543 C C . ASN B 2 57 ? -29.119 3.976 9.465 1.000 0.860 57 ASN B C 1
ATOM 2544 O O . ASN B 2 57 ? -29.268 5.193 9.593 1.000 0.860 57 ASN B O 1
ATOM 2555 N N . VAL B 2 58 ? -27.947 3.396 9.742 1.000 0.890 58 VAL B N 1
ATOM 2556 C CA . VAL B 2 58 ? -26.715 4.111 10.122 1.000 0.890 58 VAL B CA 1
ATOM 2557 C C . VAL B 2 58 ? -26.060 4.715 8.870 1.000 0.890 58 VAL B C 1
ATOM 2558 O O . VAL B 2 58 ? -24.940 4.387 8.483 1.000 0.890 58 VAL B O 1
ATOM 2571 N N . THR B 2 59 ? -26.811 5.587 8.199 1.000 0.890 59 THR B N 1
ATOM 2572 C CA . THR B 2 59 ? -26.522 6.165 6.874 1.000 0.890 59 THR B CA 1
ATOM 2573 C C . THR B 2 59 ? -26.252 7.672 6.923 1.000 0.890 59 THR B C 1
ATOM 2574 O O . THR B 2 59 ? -25.919 8.283 5.910 1.000 0.890 59 THR B O 1
ATOM 2585 N N . SER B 2 60 ? -26.363 8.280 8.106 1.000 0.910 60 SER B N 1
ATOM 2586 C CA . SER B 2 60 ? -26.102 9.698 8.363 1.000 0.910 60 SER B CA 1
ATOM 2587 C C . SER B 2 60 ? -24.608 10.011 8.536 1.000 0.910 60 SER B C 1
ATOM 2588 O O . SER B 2 60 ? -23.771 9.114 8.677 1.000 0.910 60 SER B O 1
ATOM 2596 N N . TYR B 2 61 ? -24.264 11.304 8.531 1.000 0.930 61 TYR B N 1
ATOM 2597 C CA . TYR B 2 61 ? -22.913 11.773 8.844 1.000 0.930 61 TYR B CA 1
ATOM 2598 C C . TYR B 2 61 ? -22.513 11.429 10.286 1.000 0.930 61 TYR B C 1
ATOM 2599 O O . TYR B 2 61 ? -23.268 11.654 11.232 1.000 0.930 61 TYR B O 1
ATOM 2617 N N . THR B 2 62 ? -21.281 10.949 10.461 1.000 0.930 62 THR B N 1
ATOM 2618 C CA . THR B 2 62 ? -20.647 10.806 11.782 1.000 0.930 62 THR B CA 1
ATOM 2619 C C . THR B 2 62 ? -19.977 12.119 12.204 1.000 0.930 62 THR B C 1
ATOM 2620 O O . THR B 2 62 ? -19.748 12.981 11.350 1.000 0.930 62 THR B O 1
ATOM 2631 N N . PRO B 2 63 ? -19.536 12.260 13.471 1.000 0.940 63 PRO B N 1
ATOM 2632 C CA . PRO B 2 63 ? -18.536 13.267 13.834 1.000 0.940 63 PRO B CA 1
ATOM 2633 C C . PRO B 2 63 ? -17.315 13.195 12.904 1.000 0.940 63 PRO B C 1
ATOM 2634 O O . PRO B 2 63 ? -16.973 12.105 12.437 1.000 0.940 63 PRO B O 1
ATOM 2645 N N . ASN B 2 64 ? -16.638 14.322 12.656 1.000 0.950 64 ASN B N 1
ATOM 2646 C CA . ASN B 2 64 ? -15.538 14.388 11.681 1.000 0.950 64 ASN B CA 1
ATOM 2647 C C . ASN B 2 64 ? -14.386 13.429 12.011 1.000 0.950 64 ASN B C 1
ATOM 2648 O O . ASN B 2 64 ? -13.837 12.810 11.115 1.000 0.950 64 ASN B O 1
ATOM 2659 N N . ALA B 2 65 ? -14.063 13.241 13.294 1.000 0.970 65 ALA B N 1
ATOM 2660 C CA . ALA B 2 65 ? -13.023 12.301 13.723 1.000 0.970 65 ALA B CA 1
ATOM 2661 C C . ALA B 2 65 ? -13.456 10.823 13.631 1.000 0.970 65 ALA B C 1
ATOM 2662 O O . ALA B 2 65 ? -12.673 9.936 13.953 1.000 0.970 65 ALA B O 1
ATOM 2669 N N . GLY B 2 66 ? -14.701 10.554 13.237 1.000 0.970 66 GLY B N 1
ATOM 2670 C CA . GLY B 2 66 ? -15.374 9.271 13.385 1.000 0.970 66 GLY B CA 1
ATOM 2671 C C . GLY B 2 66 ? -16.086 9.110 14.732 1.000 0.970 66 GLY B C 1
ATOM 2672 O O . GLY B 2 66 ? -15.892 9.890 15.674 1.000 0.970 66 GLY B O 1
ATOM 2676 N N . TYR B 2 67 ? -16.938 8.085 14.822 1.000 0.960 67 TYR B N 1
ATOM 2677 C CA . TYR B 2 67 ? -17.641 7.717 16.051 1.000 0.960 67 TYR B CA 1
ATOM 2678 C C . TYR B 2 67 ? -16.652 7.548 17.211 1.000 0.960 67 TYR B C 1
ATOM 2679 O O . TYR B 2 67 ? -15.620 6.892 17.071 1.000 0.960 67 TYR B O 1
ATOM 2697 N N . LEU B 2 68 ? -16.977 8.129 18.370 1.000 0.980 68 LEU B N 1
ATOM 2698 C CA . LEU B 2 68 ? -16.132 8.025 19.562 1.000 0.980 68 LEU B CA 1
ATOM 2699 C C . LEU B 2 68 ? -15.952 6.564 20.000 1.000 0.980 68 LEU B C 1
ATOM 2700 O O . LEU B 2 68 ? -14.834 6.149 20.264 1.000 0.980 68 LEU B O 1
ATOM 2716 N N . GLU B 2 69 ? -17.028 5.781 19.966 1.000 0.980 69 GLU B N 1
ATOM 2717 C CA . GLU B 2 69 ? -17.037 4.332 20.206 1.000 0.980 69 GLU B CA 1
ATOM 2718 C C . GLU B 2 69 ? -15.973 3.593 19.367 1.000 0.980 69 GLU B C 1
ATOM 2719 O O . GLU B 2 69 ? -15.172 2.828 19.900 1.000 0.980 69 GLU B O 1
ATOM 2731 N N . LEU B 2 70 ? -15.890 3.894 18.062 1.000 0.980 70 LEU B N 1
ATOM 2732 C CA . LEU B 2 70 ? -14.851 3.353 17.182 1.000 0.980 70 LEU B CA 1
ATOM 2733 C C . LEU B 2 70 ? -13.458 3.835 17.595 1.000 0.980 70 LEU B C 1
ATOM 2734 O O . LEU B 2 70 ? -12.541 3.028 17.669 1.000 0.980 70 LEU B O 1
ATOM 2750 N N . ARG B 2 71 ? -13.276 5.123 17.901 1.000 0.980 71 ARG B N 1
ATOM 2751 C CA . ARG B 2 71 ? -11.971 5.643 18.344 1.000 0.980 71 ARG B CA 1
ATOM 2752 C C . ARG B 2 71 ? -11.509 5.021 19.665 1.000 0.980 71 ARG B C 1
ATOM 2753 O O . ARG B 2 71 ? -10.332 4.708 19.792 1.0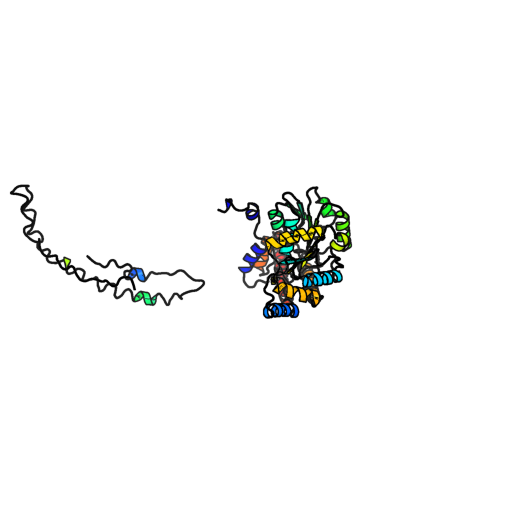00 0.980 71 ARG B O 1
ATOM 2774 N N . GLN B 2 72 ? -12.420 4.771 20.603 1.000 0.990 72 GLN B N 1
ATOM 2775 C CA . GLN B 2 72 ? -12.156 4.073 21.868 1.000 0.990 72 GLN B CA 1
ATOM 2776 C C . GLN B 2 72 ? -11.793 2.604 21.631 1.000 0.990 72 GLN B C 1
ATOM 2777 O O . GLN B 2 72 ? -10.830 2.101 22.209 1.000 0.990 72 GLN B O 1
ATOM 2791 N N . ALA B 2 73 ? -12.491 1.922 20.723 1.000 0.980 73 ALA B N 1
ATOM 2792 C CA . ALA B 2 73 ? -12.127 0.567 20.329 1.000 0.980 73 ALA B CA 1
ATOM 2793 C C . ALA B 2 73 ? -10.763 0.518 19.612 1.000 0.980 73 ALA B C 1
ATOM 2794 O O . ALA B 2 73 ? -9.956 -0.358 19.905 1.000 0.980 73 ALA B O 1
ATOM 2801 N N . VAL B 2 74 ? -10.450 1.500 18.757 1.000 0.990 74 VAL B N 1
ATOM 2802 C CA . VAL B 2 74 ? -9.141 1.660 18.097 1.000 0.990 74 VAL B CA 1
ATOM 2803 C C . VAL B 2 74 ? -8.029 1.968 19.112 1.000 0.990 74 VAL B C 1
ATOM 2804 O O . VAL B 2 74 ? -6.942 1.402 19.000 1.000 0.990 74 VAL B O 1
ATOM 2817 N N . GLN B 2 75 ? -8.295 2.791 20.135 1.000 0.980 75 GLN B N 1
ATOM 2818 C CA . GLN B 2 75 ? -7.386 3.019 21.266 1.000 0.980 75 GLN B CA 1
ATOM 2819 C C . GLN B 2 75 ? -7.076 1.703 21.984 1.000 0.980 75 GLN B C 1
ATOM 2820 O O . GLN B 2 75 ? -5.910 1.366 22.160 1.000 0.980 75 GLN B O 1
ATOM 2834 N N . LEU B 2 76 ? -8.100 0.935 22.369 1.000 0.980 76 LEU B N 1
ATOM 2835 C CA . LEU B 2 76 ? -7.925 -0.344 23.067 1.000 0.980 76 LEU B CA 1
ATOM 2836 C C . LEU B 2 76 ? -7.233 -1.400 22.193 1.000 0.980 76 LEU B C 1
ATOM 2837 O O . LEU B 2 76 ? -6.382 -2.141 22.687 1.000 0.980 76 LEU B O 1
ATOM 2853 N N . TYR B 2 77 ? -7.566 -1.449 20.903 1.000 0.970 77 TYR B N 1
ATOM 2854 C CA . TYR B 2 77 ? -6.941 -2.323 19.913 1.000 0.970 77 TYR B CA 1
ATOM 2855 C C . TYR B 2 77 ? -5.444 -2.015 19.793 1.000 0.970 77 TYR B C 1
ATOM 2856 O O . TYR B 2 77 ? -4.619 -2.892 20.046 1.000 0.970 77 TYR B O 1
ATOM 2874 N N . MET B 2 78 ? -5.065 -0.760 19.526 1.000 0.950 78 MET B N 1
ATOM 2875 C CA . MET B 2 78 ? -3.652 -0.389 19.383 1.000 0.950 78 MET B CA 1
ATOM 2876 C C . MET B 2 78 ? -2.886 -0.398 20.711 1.000 0.950 78 MET B C 1
ATOM 2877 O O . MET B 2 78 ? -1.695 -0.708 20.719 1.000 0.950 78 MET B O 1
ATOM 2891 N N . LYS B 2 79 ? -3.545 -0.138 21.849 1.000 0.960 79 LYS B N 1
ATOM 2892 C CA . LYS B 2 79 ? -2.952 -0.325 23.183 1.000 0.960 79 LYS B CA 1
ATOM 2893 C C . LYS B 2 79 ? -2.554 -1.783 23.414 1.000 0.960 79 LYS B C 1
ATOM 2894 O O . LYS B 2 79 ? -1.512 -2.039 23.999 1.000 0.960 79 LYS B O 1
ATOM 2913 N N . LYS B 2 80 ? -3.345 -2.745 22.933 1.000 0.940 80 LYS B N 1
ATOM 2914 C CA . LYS B 2 80 ? -3.012 -4.175 23.030 1.000 0.940 80 LYS B CA 1
ATOM 2915 C C . LYS B 2 80 ? -2.026 -4.641 21.951 1.000 0.940 80 LYS B C 1
ATOM 2916 O O . LYS B 2 80 ? -1.184 -5.477 22.251 1.000 0.940 80 LYS B O 1
ATOM 2935 N N . LYS B 2 81 ? -2.120 -4.128 20.717 1.000 0.920 81 LYS B N 1
ATOM 2936 C CA . LYS B 2 81 ? -1.263 -4.545 19.587 1.000 0.920 81 LYS B CA 1
ATOM 2937 C C . LYS B 2 81 ? 0.137 -3.922 19.592 1.000 0.920 81 LYS B C 1
ATOM 2938 O O . LYS B 2 81 ? 1.073 -4.575 19.150 1.000 0.920 81 LYS B O 1
ATOM 2957 N N . ALA B 2 82 ? 0.279 -2.679 20.060 1.000 0.900 82 ALA B N 1
ATOM 2958 C CA . ALA B 2 82 ? 1.509 -1.887 19.925 1.000 0.900 82 ALA B CA 1
ATOM 2959 C C . ALA B 2 82 ? 1.833 -1.000 21.153 1.000 0.900 82 ALA B C 1
ATOM 2960 O O . ALA B 2 82 ? 2.648 -0.086 21.059 1.000 0.900 82 ALA B O 1
ATOM 2967 N N . ASP B 2 83 ? 1.177 -1.235 22.296 1.000 0.900 83 ASP B N 1
ATOM 2968 C CA . ASP B 2 83 ? 1.260 -0.418 23.523 1.000 0.900 83 ASP B CA 1
ATOM 2969 C C . ASP B 2 83 ? 0.926 1.080 23.339 1.000 0.900 83 ASP B C 1
ATOM 2970 O O . ASP B 2 83 ? 1.387 1.949 24.080 1.000 0.900 83 ASP B O 1
ATOM 2979 N N . PHE B 2 84 ? 0.081 1.412 22.355 1.000 0.900 84 PHE B N 1
ATOM 2980 C CA . PHE B 2 84 ? -0.278 2.802 22.061 1.000 0.900 84 PHE B CA 1
ATOM 2981 C C . PHE B 2 84 ? -1.005 3.479 23.222 1.000 0.900 84 PHE B C 1
ATOM 2982 O O . PHE B 2 84 ? -2.090 3.074 23.634 1.000 0.900 84 PHE B O 1
ATOM 2999 N N . ASN B 2 85 ? -0.433 4.592 23.677 1.000 0.910 85 ASN B N 1
ATOM 3000 C CA . ASN B 2 85 ? -1.011 5.485 24.677 1.000 0.910 85 ASN B CA 1
ATOM 3001 C C . ASN B 2 85 ? -1.499 6.773 23.996 1.000 0.910 85 ASN B C 1
ATOM 3002 O O . ASN B 2 85 ? -0.984 7.860 24.265 1.000 0.910 85 ASN B O 1
ATOM 3013 N N . TYR B 2 86 ? -2.450 6.626 23.071 1.000 0.970 86 TYR B N 1
ATOM 3014 C CA . TYR B 2 86 ? -3.168 7.730 22.429 1.000 0.970 86 TYR B CA 1
ATOM 3015 C C . TYR B 2 86 ? -4.594 7.807 22.971 1.000 0.970 86 TYR B C 1
ATOM 3016 O O . TYR B 2 86 ? -5.258 6.782 23.124 1.000 0.970 86 TYR B O 1
ATOM 3034 N N . ASP B 2 87 ? -5.059 9.016 23.253 1.000 0.980 87 ASP B N 1
ATOM 3035 C CA . ASP B 2 87 ? -6.423 9.285 23.689 1.000 0.980 87 ASP B CA 1
ATOM 3036 C C . ASP B 2 87 ? -7.423 9.221 22.520 1.000 0.980 87 ASP B C 1
ATOM 3037 O O . ASP B 2 87 ? -7.282 9.922 21.513 1.000 0.980 87 ASP B O 1
ATOM 3046 N N . ALA B 2 88 ? -8.474 8.410 22.653 1.000 0.980 88 ALA B N 1
ATOM 3047 C CA . ALA B 2 88 ? -9.503 8.288 21.627 1.000 0.980 88 ALA B CA 1
ATOM 3048 C C . ALA B 2 88 ? -10.200 9.611 21.304 1.000 0.980 88 ALA B C 1
ATOM 3049 O O . ALA B 2 88 ? -10.555 9.830 20.143 1.000 0.980 88 ALA B O 1
ATOM 3056 N N . GLU B 2 89 ? -10.418 10.480 22.294 1.000 0.980 89 GLU B N 1
ATOM 3057 C CA . GLU B 2 89 ? -11.186 11.714 22.114 1.000 0.980 89 GLU B CA 1
ATOM 3058 C C . GLU B 2 89 ? -10.421 12.793 21.346 1.000 0.980 89 GLU B C 1
ATOM 3059 O O . GLU B 2 89 ? -11.022 13.461 20.496 1.000 0.980 89 GLU B O 1
ATOM 3071 N N . SER B 2 90 ? -9.118 12.932 21.596 1.000 0.980 90 SER B N 1
ATOM 3072 C CA . SER B 2 90 ? -8.301 14.049 21.110 1.000 0.980 90 SER B CA 1
ATOM 3073 C C . SER B 2 90 ? -7.139 13.675 20.184 1.000 0.980 90 SER B C 1
ATOM 3074 O O . SER B 2 90 ? -6.590 14.570 19.540 1.000 0.980 90 SER B O 1
ATOM 3082 N N . GLU B 2 91 ? -6.776 12.393 20.068 1.000 0.980 91 GLU B N 1
ATOM 3083 C CA . GLU B 2 91 ? -5.548 11.954 19.376 1.000 0.980 91 GLU B CA 1
ATOM 3084 C C . GLU B 2 91 ? -5.767 10.921 18.264 1.000 0.980 91 GLU B C 1
ATOM 3085 O O . GLU B 2 91 ? -4.851 10.672 17.479 1.000 0.980 91 GLU B O 1
ATOM 3097 N N . ILE B 2 92 ? -6.974 10.355 18.156 1.000 0.990 92 ILE B N 1
ATOM 3098 C CA . ILE B 2 92 ? -7.344 9.378 17.123 1.000 0.990 92 ILE B CA 1
ATOM 3099 C C . ILE B 2 92 ? -8.334 9.999 16.134 1.000 0.990 92 ILE B C 1
ATOM 3100 O O . ILE B 2 92 ? -9.346 10.582 16.526 1.000 0.990 92 ILE B O 1
ATOM 3116 N N . ILE B 2 93 ? -8.069 9.833 14.838 1.000 0.980 93 ILE B N 1
ATOM 3117 C CA . ILE B 2 93 ? -8.945 10.261 13.739 1.000 0.980 93 ILE B CA 1
ATOM 3118 C C . ILE B 2 93 ? -9.191 9.070 12.812 1.000 0.980 93 ILE B C 1
ATOM 3119 O O . ILE B 2 93 ? -8.258 8.454 12.293 1.000 0.980 93 ILE B O 1
ATOM 3135 N N . ILE B 2 94 ? -10.462 8.760 12.572 1.000 0.990 94 ILE B N 1
ATOM 3136 C CA . ILE B 2 94 ? -10.882 7.780 11.573 1.000 0.990 94 ILE B CA 1
ATOM 3137 C C . ILE B 2 94 ? -10.977 8.473 10.213 1.000 0.990 94 ILE B C 1
ATOM 3138 O O . ILE B 2 94 ? -11.577 9.534 10.079 1.000 0.990 94 ILE B O 1
ATOM 3154 N N . THR B 2 95 ? -10.366 7.875 9.195 1.000 0.980 95 THR B N 1
ATOM 3155 C CA . THR B 2 95 ? -10.106 8.504 7.891 1.000 0.980 95 THR B CA 1
ATOM 3156 C C . THR B 2 95 ? -10.597 7.637 6.734 1.000 0.980 95 THR B C 1
ATOM 3157 O O . THR B 2 95 ? -10.828 6.435 6.898 1.000 0.980 95 THR B O 1
ATOM 3168 N N . THR B 2 96 ? -10.730 8.226 5.539 1.000 0.970 96 THR B N 1
ATOM 3169 C CA . THR B 2 96 ? -11.263 7.552 4.333 1.000 0.970 96 THR B CA 1
ATOM 3170 C C . THR B 2 96 ? -10.200 6.664 3.650 1.000 0.970 96 THR B C 1
ATOM 3171 O O . THR B 2 96 ? -9.834 6.805 2.476 1.000 0.970 96 THR B O 1
ATOM 3182 N N . GLY B 2 97 ? -9.674 5.721 4.431 1.000 0.970 97 GLY B N 1
ATOM 3183 C CA . GLY B 2 97 ? -8.506 4.897 4.134 1.000 0.970 97 GLY B CA 1
ATOM 3184 C C . GLY B 2 97 ? -7.196 5.598 4.497 1.000 0.970 97 GLY B C 1
ATOM 3185 O O . GLY B 2 97 ? -7.105 6.822 4.445 1.000 0.970 97 GLY B O 1
ATOM 3189 N N . ALA B 2 98 ? -6.154 4.811 4.783 1.000 0.970 98 ALA B N 1
ATOM 3190 C CA . ALA B 2 98 ? -4.811 5.306 5.112 1.000 0.970 98 ALA B CA 1
ATOM 3191 C C . ALA B 2 98 ? -4.270 6.341 4.101 1.000 0.970 98 ALA B C 1
ATOM 3192 O O . ALA B 2 98 ? -3.630 7.309 4.483 1.000 0.970 98 ALA B O 1
ATOM 3199 N N . SER B 2 99 ? -4.612 6.214 2.814 1.000 0.960 99 SER B N 1
ATOM 3200 C CA . SER B 2 99 ? -4.267 7.198 1.773 1.000 0.960 99 SER B CA 1
ATOM 3201 C C . SER B 2 99 ? -4.800 8.611 2.060 1.000 0.960 99 SER B C 1
ATOM 3202 O O . SER B 2 99 ? -4.114 9.588 1.784 1.000 0.960 99 SER B O 1
ATOM 3210 N N . GLN B 2 100 ? -6.008 8.727 2.623 1.000 0.980 100 GLN B N 1
ATOM 3211 C CA . GLN B 2 100 ? -6.590 10.015 3.010 1.000 0.980 100 GLN B CA 1
ATOM 3212 C C . GLN B 2 100 ? -5.996 10.516 4.333 1.000 0.980 100 GLN B C 1
ATOM 3213 O O . GLN B 2 100 ? -5.847 11.719 4.514 1.000 0.980 100 GLN B O 1
ATOM 3227 N N . ALA B 2 101 ? -5.595 9.604 5.223 1.000 0.980 101 ALA B N 1
ATOM 3228 C CA . ALA B 2 101 ? -4.849 9.935 6.433 1.000 0.980 101 ALA B CA 1
ATOM 3229 C C . ALA B 2 101 ? -3.483 10.570 6.110 1.000 0.980 101 ALA B C 1
ATOM 3230 O O . ALA B 2 101 ? -3.150 11.609 6.671 1.000 0.980 101 ALA B O 1
ATOM 3237 N N . ILE B 2 102 ? -2.741 9.994 5.155 1.000 0.980 102 ILE B N 1
ATOM 3238 C CA . ILE B 2 102 ? -1.483 10.541 4.618 1.000 0.980 102 ILE B CA 1
ATOM 3239 C C . ILE B 2 102 ? -1.716 11.936 4.026 1.000 0.980 102 ILE B C 1
ATOM 3240 O O . ILE B 2 102 ? -0.998 12.873 4.367 1.000 0.980 102 ILE B O 1
ATOM 3256 N N . ASP B 2 103 ? -2.743 12.093 3.181 1.000 0.980 103 ASP B N 1
ATOM 3257 C CA . ASP B 2 103 ? -3.089 13.382 2.571 1.000 0.980 103 ASP B CA 1
ATOM 3258 C C . ASP B 2 103 ? -3.436 14.451 3.620 1.000 0.980 103 ASP B C 1
ATOM 3259 O O . ASP B 2 103 ? -2.892 15.555 3.578 1.000 0.980 103 ASP B O 1
ATOM 3268 N N . ALA B 2 104 ? -4.256 14.112 4.618 1.000 0.980 104 ALA B N 1
ATOM 3269 C CA . ALA B 2 104 ? -4.594 15.018 5.712 1.000 0.980 104 ALA B CA 1
ATOM 3270 C C . ALA B 2 104 ? -3.383 15.364 6.595 1.000 0.980 104 ALA B C 1
ATOM 3271 O O . ALA B 2 104 ? -3.217 16.527 6.966 1.000 0.980 104 ALA B O 1
ATOM 3278 N N . ALA B 2 105 ? -2.523 14.390 6.909 1.000 0.990 105 ALA B N 1
ATOM 3279 C CA . ALA B 2 105 ? -1.304 14.607 7.684 1.000 0.990 105 ALA B CA 1
ATOM 3280 C C . ALA B 2 105 ? -0.349 15.562 6.955 1.000 0.990 105 ALA B C 1
ATOM 3281 O O . ALA B 2 105 ? -0.006 16.615 7.494 1.000 0.990 105 ALA B O 1
ATOM 3288 N N . PHE B 2 106 ? 0.009 15.253 5.704 1.000 0.990 106 PHE B N 1
ATOM 3289 C CA . PHE B 2 106 ? 0.910 16.081 4.903 1.000 0.990 106 PHE B CA 1
ATOM 3290 C C . PHE B 2 106 ? 0.365 17.492 4.675 1.000 0.990 106 PHE B C 1
ATOM 3291 O O . PHE B 2 106 ? 1.087 18.455 4.911 1.000 0.990 106 PHE B O 1
ATOM 3308 N N . ARG B 2 107 ? -0.912 17.655 4.312 1.000 0.980 107 ARG B N 1
ATOM 3309 C CA . ARG B 2 107 ? -1.536 18.987 4.173 1.000 0.980 107 ARG B CA 1
ATOM 3310 C C . ARG B 2 107 ? -1.598 19.791 5.475 1.000 0.980 107 ARG B C 1
ATOM 3311 O O . ARG B 2 107 ? -1.818 20.996 5.417 1.000 0.980 107 ARG B O 1
ATOM 3332 N N . THR B 2 108 ? -1.453 19.144 6.632 1.000 0.980 108 THR B N 1
ATOM 3333 C CA . THR B 2 108 ? -1.427 19.826 7.934 1.000 0.980 108 THR B CA 1
ATOM 3334 C C . THR B 2 108 ? -0.028 20.296 8.313 1.000 0.980 108 THR B C 1
ATOM 3335 O O . THR B 2 108 ? 0.109 21.384 8.868 1.000 0.980 108 THR B O 1
ATOM 3346 N N . ILE B 2 109 ? 0.996 19.474 8.062 1.000 0.990 109 ILE B N 1
ATOM 3347 C CA . ILE B 2 109 ? 2.362 19.732 8.545 1.000 0.990 109 ILE B CA 1
ATOM 3348 C C . ILE B 2 109 ? 3.276 20.387 7.505 1.000 0.990 109 ILE B C 1
ATOM 3349 O O . ILE B 2 109 ? 4.255 21.016 7.901 1.000 0.990 109 ILE B O 1
ATOM 3365 N N . LEU B 2 110 ? 2.988 20.224 6.207 1.000 0.980 110 LEU B N 1
ATOM 3366 C CA . LEU B 2 110 ? 3.856 20.669 5.117 1.000 0.980 110 LEU B CA 1
ATOM 3367 C C . LEU B 2 110 ? 3.467 22.049 4.583 1.000 0.980 110 LEU B C 1
ATOM 3368 O O . LEU B 2 110 ? 2.314 22.318 4.246 1.000 0.980 110 LEU B O 1
ATOM 3384 N N . SER B 2 111 ? 4.486 22.879 4.418 1.000 0.980 111 SER B N 1
ATOM 3385 C CA . SER B 2 111 ? 4.486 24.192 3.784 1.000 0.980 111 SER B CA 1
ATOM 3386 C C . SER B 2 111 ? 5.346 24.171 2.510 1.000 0.980 111 SER B C 1
ATOM 3387 O O . SER B 2 111 ? 6.180 23.279 2.336 1.000 0.980 111 SER B O 1
ATOM 3395 N N . PRO B 2 112 ? 5.193 25.150 1.602 1.000 0.970 112 PRO B N 1
ATOM 3396 C CA . PRO B 2 112 ? 6.079 25.284 0.452 1.000 0.970 112 PRO B CA 1
ATOM 3397 C C . PRO B 2 112 ? 7.558 25.373 0.856 1.000 0.970 112 PRO B C 1
ATOM 3398 O O . PRO B 2 112 ? 7.913 26.176 1.715 1.000 0.970 112 PRO B O 1
ATOM 3409 N N . GLY B 2 113 ? 8.412 24.567 0.222 1.000 0.970 113 GLY B N 1
ATOM 3410 C CA . GLY B 2 113 ? 9.853 24.504 0.502 1.000 0.970 113 GLY B CA 1
ATOM 3411 C C . GLY B 2 113 ? 10.274 23.576 1.650 1.000 0.970 113 GLY B C 1
ATOM 3412 O O . GLY B 2 113 ? 11.467 23.310 1.780 1.000 0.970 113 GLY B O 1
ATOM 3416 N N . ASP B 2 114 ? 9.333 23.041 2.435 1.000 0.990 114 ASP B N 1
ATOM 3417 C CA . ASP B 2 114 ? 9.628 21.989 3.415 1.000 0.990 114 ASP B CA 1
ATOM 3418 C C . ASP B 2 114 ? 10.154 20.727 2.721 1.000 0.990 114 ASP B C 1
ATOM 3419 O O . ASP B 2 114 ? 9.658 20.344 1.664 1.000 0.990 114 ASP B O 1
ATOM 3428 N N . GLU B 2 115 ? 11.106 20.027 3.333 1.000 0.990 115 GLU B N 1
ATOM 3429 C CA . GLU B 2 115 ? 11.640 18.767 2.810 1.000 0.990 115 GLU B CA 1
ATOM 3430 C C . GLU B 2 115 ? 11.061 17.550 3.540 1.000 0.990 115 GLU B C 1
ATOM 3431 O O . GLU B 2 115 ? 10.913 17.540 4.767 1.000 0.990 115 GLU B O 1
ATOM 3443 N N . VAL B 2 116 ? 10.733 16.505 2.777 1.000 0.990 116 VAL B N 1
ATOM 3444 C CA . VAL B 2 116 ? 10.162 15.254 3.291 1.000 0.990 116 VAL B CA 1
ATOM 3445 C C . VAL B 2 116 ? 11.067 14.089 2.927 1.000 0.990 116 VAL B C 1
ATOM 3446 O O . VAL B 2 116 ? 11.069 13.633 1.785 1.000 0.990 116 VAL B O 1
ATOM 3459 N N . ILE B 2 117 ? 11.826 13.608 3.909 1.000 0.990 117 ILE B N 1
ATOM 3460 C CA . ILE B 2 117 ? 12.703 12.444 3.771 1.000 0.990 117 ILE B CA 1
ATOM 3461 C C . ILE B 2 117 ? 11.843 11.187 3.655 1.000 0.990 117 ILE B C 1
ATOM 3462 O O . ILE B 2 117 ? 10.937 10.967 4.459 1.000 0.990 117 ILE B O 1
ATOM 3478 N N . MET B 2 118 ? 12.138 10.345 2.673 1.000 0.990 118 MET B N 1
ATOM 3479 C CA . MET B 2 118 ? 11.435 9.089 2.410 1.000 0.990 118 MET B CA 1
ATOM 3480 C C . MET B 2 118 ? 12.438 8.010 1.986 1.000 0.990 118 MET B C 1
ATOM 3481 O O . MET B 2 118 ? 13.421 8.355 1.334 1.000 0.990 118 MET B O 1
ATOM 3495 N N . PRO B 2 119 ? 12.224 6.714 2.280 1.000 0.990 119 PRO B N 1
ATOM 3496 C CA . PRO B 2 119 ? 12.985 5.667 1.602 1.000 0.990 119 PRO B CA 1
ATOM 3497 C C . PRO B 2 119 ? 12.724 5.686 0.090 1.000 0.990 119 PRO B C 1
ATOM 3498 O O . PRO B 2 119 ? 11.657 6.102 -0.352 1.000 0.990 119 PRO B O 1
ATOM 3509 N N . GLY B 2 120 ? 13.662 5.157 -0.688 1.000 0.980 120 GLY B N 1
ATOM 3510 C CA . GLY B 2 120 ? 13.457 4.631 -2.035 1.000 0.980 120 GLY B CA 1
ATOM 3511 C C . GLY B 2 120 ? 14.107 3.245 -2.114 1.000 0.980 120 GLY B C 1
ATOM 3512 O O . GLY B 2 120 ? 15.269 3.134 -1.725 1.000 0.980 120 GLY B O 1
ATOM 3516 N N . PRO B 2 121 ? 13.415 2.187 -2.579 1.000 0.980 121 PRO B N 1
ATOM 3517 C CA . PRO B 2 121 ? 12.113 2.183 -3.248 1.000 0.980 121 PRO B CA 1
ATOM 3518 C C . PRO B 2 121 ? 10.930 2.408 -2.295 1.000 0.980 121 PRO B C 1
ATOM 3519 O O . PRO B 2 121 ? 10.968 1.995 -1.136 1.000 0.980 121 PRO B O 1
ATOM 3530 N N . ILE B 2 122 ? 9.850 3.018 -2.791 1.000 0.970 122 ILE B N 1
ATOM 3531 C CA . ILE B 2 122 ? 8.684 3.390 -1.972 1.000 0.970 122 ILE B CA 1
ATOM 3532 C C . ILE B 2 122 ? 7.369 3.399 -2.752 1.000 0.970 122 ILE B C 1
ATOM 3533 O O . ILE B 2 122 ? 7.319 3.673 -3.949 1.000 0.970 122 ILE B O 1
ATOM 3549 N N . TYR B 2 123 ? 6.271 3.119 -2.053 1.000 0.960 123 TYR B N 1
ATOM 3550 C CA . TYR B 2 123 ? 4.912 3.314 -2.539 1.000 0.960 123 TYR B CA 1
ATOM 3551 C C . TYR B 2 123 ? 4.709 4.740 -3.105 1.000 0.960 123 TYR B C 1
ATOM 3552 O O . TYR B 2 123 ? 4.828 5.712 -2.359 1.000 0.960 123 TYR B O 1
ATOM 3570 N N . PRO B 2 124 ? 4.317 4.896 -4.386 1.000 0.950 124 PRO B N 1
ATOM 3571 C CA . PRO B 2 124 ? 4.252 6.198 -5.064 1.000 0.950 124 PRO B CA 1
ATOM 3572 C C . PRO B 2 124 ? 3.091 7.105 -4.612 1.000 0.950 124 PRO B C 1
ATOM 3573 O O . PRO B 2 124 ? 2.772 8.080 -5.283 1.000 0.950 124 PRO B O 1
ATOM 3584 N N . GLY B 2 125 ? 2.403 6.791 -3.509 1.000 0.940 125 GLY B N 1
ATOM 3585 C CA . GLY B 2 125 ? 1.286 7.600 -3.015 1.000 0.940 125 GLY B CA 1
ATOM 3586 C C . GLY B 2 125 ? 1.692 8.821 -2.187 1.000 0.940 125 GLY B C 1
ATOM 3587 O O . GLY B 2 125 ? 0.868 9.717 -2.038 1.000 0.940 125 GLY B O 1
ATOM 3591 N N . TYR B 2 126 ? 2.916 8.874 -1.648 1.000 0.970 126 TYR B N 1
ATOM 3592 C CA . TYR B 2 126 ? 3.365 9.999 -0.814 1.000 0.970 126 TYR B CA 1
ATOM 3593 C C . TYR B 2 126 ? 3.822 11.195 -1.659 1.000 0.970 126 TYR B C 1
ATOM 3594 O O . TYR B 2 126 ? 3.384 12.322 -1.435 1.000 0.970 126 TYR B O 1
ATOM 3612 N N . GLU B 2 127 ? 4.674 10.938 -2.654 1.000 0.960 127 GLU B N 1
ATOM 3613 C CA . GLU B 2 127 ? 5.359 11.961 -3.453 1.000 0.960 127 GLU B CA 1
ATOM 3614 C C . GLU B 2 127 ? 4.407 12.971 -4.129 1.000 0.960 127 GLU B C 1
ATOM 3615 O O . GLU B 2 127 ? 4.616 14.174 -3.955 1.000 0.960 127 GLU B O 1
ATOM 3627 N N . PRO B 2 128 ? 3.301 12.557 -4.791 1.000 0.960 128 PRO B N 1
ATOM 3628 C CA . PRO B 2 128 ? 2.378 13.507 -5.410 1.000 0.960 128 PRO B CA 1
ATOM 3629 C C . PRO B 2 128 ? 1.709 14.437 -4.392 1.000 0.960 128 PRO B C 1
ATOM 3630 O O . PRO B 2 128 ? 1.436 15.591 -4.704 1.000 0.960 128 PRO B O 1
ATOM 3641 N N . ILE B 2 129 ? 1.459 13.966 -3.166 1.000 0.970 129 ILE B N 1
ATOM 3642 C CA . ILE B 2 129 ? 0.842 14.776 -2.106 1.000 0.970 129 ILE B CA 1
ATOM 3643 C C . ILE B 2 129 ? 1.839 15.826 -1.598 1.000 0.970 129 ILE B C 1
ATOM 3644 O O . ILE B 2 129 ? 1.478 16.991 -1.445 1.000 0.970 129 ILE B O 1
ATOM 3660 N N . ILE B 2 130 ? 3.099 15.432 -1.392 1.000 0.980 130 ILE B N 1
ATOM 3661 C CA . ILE B 2 130 ? 4.194 16.326 -0.984 1.000 0.980 130 ILE B CA 1
ATOM 3662 C C . ILE B 2 130 ? 4.373 17.439 -2.033 1.000 0.980 130 ILE B C 1
ATOM 3663 O O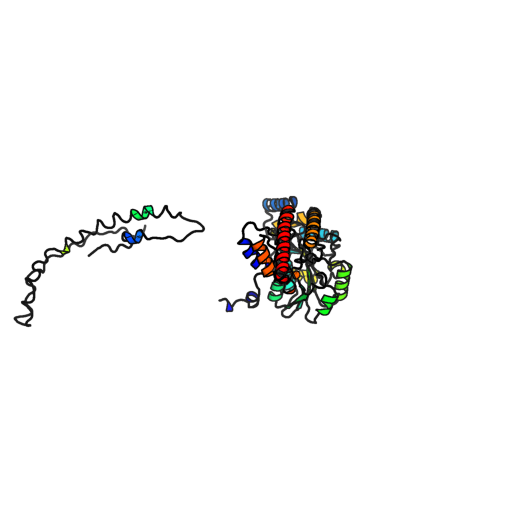 . ILE B 2 130 ? 4.312 18.625 -1.689 1.000 0.980 130 ILE B O 1
ATOM 3679 N N . ASN B 2 131 ? 4.446 17.061 -3.315 1.000 0.950 131 ASN B N 1
ATOM 3680 C CA . ASN B 2 131 ? 4.521 17.985 -4.450 1.000 0.950 131 ASN B CA 1
ATOM 3681 C C . ASN B 2 131 ? 3.296 18.924 -4.511 1.000 0.950 131 ASN B C 1
ATOM 3682 O O . ASN B 2 131 ? 3.449 20.137 -4.668 1.000 0.950 131 ASN B O 1
ATOM 3693 N N . LEU B 2 132 ? 2.075 18.412 -4.293 1.000 0.960 132 LEU B N 1
ATOM 3694 C CA . LEU B 2 132 ? 0.852 19.228 -4.220 1.000 0.960 132 LEU B CA 1
ATOM 3695 C C . LEU B 2 132 ? 0.887 20.246 -3.060 1.000 0.960 132 LEU B C 1
ATOM 3696 O O . LEU B 2 132 ? 0.487 21.402 -3.247 1.000 0.960 132 LEU B O 1
ATOM 3712 N N . CYS B 2 133 ? 1.434 19.885 -1.895 1.000 0.970 133 CYS B N 1
ATOM 3713 C CA . CYS B 2 133 ? 1.696 20.837 -0.804 1.000 0.970 133 CYS B CA 1
ATOM 3714 C C . CYS B 2 133 ? 2.749 21.897 -1.195 1.000 0.970 133 CYS B C 1
ATOM 3715 O O . CYS B 2 133 ? 2.711 23.028 -0.716 1.000 0.970 133 CYS B O 1
ATOM 3723 N N . GLY B 2 134 ? 3.616 21.609 -2.171 1.000 0.960 134 GLY B N 1
ATOM 3724 C CA . GLY B 2 134 ? 4.767 22.443 -2.552 1.000 0.960 134 GLY B CA 1
ATOM 3725 C C . GLY B 2 134 ? 5.993 22.207 -1.679 1.000 0.960 134 GLY B C 1
ATOM 3726 O O . GLY B 2 134 ? 6.961 22.960 -1.767 1.000 0.960 134 GLY B O 1
ATOM 3730 N N . ALA B 2 135 ? 5.922 21.189 -0.829 1.000 0.980 135 ALA B N 1
ATOM 3731 C CA . ALA B 2 135 ? 7.077 20.604 -0.191 1.000 0.980 135 ALA B CA 1
ATOM 3732 C C . ALA B 2 135 ? 7.865 19.786 -1.226 1.000 0.980 135 ALA B C 1
ATOM 3733 O O . ALA B 2 135 ? 7.365 19.456 -2.304 1.000 0.980 135 ALA B O 1
ATOM 3740 N N . LYS B 2 136 ? 9.109 19.466 -0.890 1.000 0.980 136 LYS B N 1
ATOM 3741 C CA . LYS B 2 136 ? 10.056 18.751 -1.735 1.000 0.980 136 LYS B CA 1
ATOM 3742 C C . LYS B 2 136 ? 10.265 17.331 -1.190 1.000 0.980 136 LYS B C 1
ATOM 3743 O O . LYS B 2 136 ? 10.716 17.183 -0.051 1.000 0.980 136 LYS B O 1
ATOM 3762 N N . PRO B 2 137 ? 9.980 16.278 -1.970 1.000 0.980 137 PRO B N 1
ATOM 3763 C CA . PRO B 2 137 ? 10.351 14.920 -1.603 1.000 0.980 137 PRO B CA 1
ATOM 3764 C C . PRO B 2 137 ? 11.879 14.772 -1.642 1.000 0.980 137 PRO B C 1
ATOM 3765 O O . PRO B 2 137 ? 12.542 15.201 -2.586 1.000 0.980 137 PRO B O 1
ATOM 3776 N N . VAL B 2 138 ? 12.439 14.152 -0.607 1.000 0.990 138 VAL B N 1
ATOM 3777 C CA . VAL B 2 138 ? 13.855 13.786 -0.495 1.000 0.990 138 VAL B CA 1
ATOM 3778 C C . VAL B 2 138 ? 13.905 12.267 -0.377 1.000 0.990 138 VAL B C 1
ATOM 3779 O O . VAL B 2 138 ? 13.816 11.701 0.710 1.000 0.990 138 VAL B O 1
ATOM 3792 N N . ILE B 2 139 ? 13.953 11.599 -1.528 1.000 0.980 139 ILE B N 1
ATOM 3793 C CA . ILE B 2 139 ? 13.994 10.137 -1.596 1.000 0.980 139 ILE B CA 1
ATOM 3794 C C . ILE B 2 139 ? 15.435 9.687 -1.340 1.000 0.980 139 ILE B C 1
ATOM 3795 O O . ILE B 2 139 ? 16.347 10.085 -2.060 1.000 0.980 139 ILE B O 1
ATOM 3811 N N . VAL B 2 140 ? 15.631 8.874 -0.307 1.000 0.990 140 VAL B N 1
ATOM 3812 C CA . VAL B 2 140 ? 16.930 8.351 0.124 1.000 0.990 140 VAL B CA 1
ATOM 3813 C C . VAL B 2 140 ? 17.063 6.904 -0.330 1.000 0.990 140 VAL B C 1
ATOM 3814 O O . VAL B 2 140 ? 16.209 6.079 -0.007 1.000 0.990 140 VAL B O 1
ATOM 3827 N N . ASP B 2 141 ? 18.139 6.589 -1.049 1.000 0.990 141 ASP B N 1
ATOM 3828 C CA . ASP B 2 141 ? 18.436 5.227 -1.495 1.000 0.990 141 ASP B CA 1
ATOM 3829 C C . ASP B 2 141 ? 18.594 4.275 -0.298 1.000 0.990 141 ASP B C 1
ATOM 3830 O O . ASP B 2 141 ? 19.531 4.393 0.495 1.000 0.990 141 ASP B O 1
ATOM 3839 N N . THR B 2 142 ? 17.684 3.310 -0.173 1.000 0.980 142 THR B N 1
ATOM 3840 C CA . THR B 2 142 ? 17.770 2.232 0.818 1.000 0.980 142 THR B CA 1
ATOM 3841 C C . THR B 2 142 ? 18.139 0.885 0.195 1.000 0.980 142 THR B C 1
ATOM 3842 O O . THR B 2 142 ? 18.255 -0.106 0.919 1.000 0.980 142 THR B O 1
ATOM 3853 N N . THR B 2 143 ? 18.366 0.808 -1.123 1.000 0.980 143 THR B N 1
ATOM 3854 C CA . THR B 2 143 ? 18.621 -0.457 -1.842 1.000 0.980 143 THR B CA 1
ATOM 3855 C C . THR B 2 143 ? 19.870 -1.180 -1.336 1.000 0.980 143 THR B C 1
ATOM 3856 O O . THR B 2 143 ? 19.857 -2.396 -1.173 1.000 0.980 143 THR B O 1
ATOM 3867 N N . SER B 2 144 ? 20.914 -0.426 -0.994 1.000 0.960 144 SER B N 1
ATOM 3868 C CA . SER B 2 144 ? 22.166 -0.908 -0.394 1.000 0.960 144 SER B CA 1
ATOM 3869 C C . SER B 2 144 ? 22.061 -1.246 1.101 1.000 0.960 144 SER B C 1
ATOM 3870 O O . SER B 2 144 ? 22.984 -1.822 1.670 1.000 0.960 144 SER B O 1
ATOM 3878 N N . HIS B 2 145 ? 20.935 -0.919 1.741 1.000 0.980 145 HIS B N 1
ATOM 3879 C CA . HIS B 2 145 ? 20.701 -1.046 3.184 1.000 0.980 145 HIS B CA 1
ATOM 3880 C C . HIS B 2 145 ? 19.529 -1.996 3.491 1.000 0.980 145 HIS B C 1
ATOM 3881 O O . HIS B 2 145 ? 18.762 -1.789 4.433 1.000 0.980 145 HIS B O 1
ATOM 3895 N N . GLY B 2 146 ? 19.346 -3.030 2.661 1.000 0.970 146 GLY B N 1
ATOM 3896 C CA . GLY B 2 146 ? 18.263 -4.007 2.822 1.000 0.970 146 GLY B CA 1
ATOM 3897 C C . GLY B 2 146 ? 16.869 -3.378 2.744 1.000 0.970 146 GLY B C 1
ATOM 3898 O O . GLY B 2 146 ? 15.960 -3.814 3.444 1.000 0.970 146 GLY B O 1
ATOM 3902 N N . PHE B 2 147 ? 16.721 -2.315 1.950 1.000 0.980 147 PHE B N 1
ATOM 3903 C CA . PHE B 2 147 ? 15.521 -1.486 1.809 1.000 0.980 147 PHE B CA 1
ATOM 3904 C C . PHE B 2 147 ? 15.050 -0.753 3.078 1.000 0.980 147 PHE B C 1
ATOM 3905 O O . PHE B 2 147 ? 13.904 -0.301 3.139 1.000 0.980 147 PHE B O 1
ATOM 3922 N N . LYS B 2 148 ? 15.916 -0.608 4.089 1.000 0.980 148 LYS B N 1
ATOM 3923 C CA . LYS B 2 148 ? 15.602 0.074 5.352 1.000 0.980 148 LYS B CA 1
ATOM 3924 C C . LYS B 2 148 ? 16.135 1.502 5.384 1.000 0.980 148 LYS B C 1
ATOM 3925 O O . LYS B 2 148 ? 17.314 1.745 5.146 1.000 0.980 148 LYS B O 1
ATOM 3944 N N . LEU B 2 149 ? 15.279 2.439 5.780 1.000 0.990 149 LEU B N 1
ATOM 3945 C CA . LEU B 2 149 ? 15.666 3.811 6.095 1.000 0.990 149 LEU B CA 1
ATOM 3946 C C . LEU B 2 149 ? 16.227 3.843 7.521 1.000 0.990 149 LEU B C 1
ATOM 3947 O O . LEU B 2 149 ? 15.482 3.938 8.494 1.000 0.990 149 LEU B O 1
ATOM 3963 N N . THR B 2 150 ? 17.543 3.683 7.636 1.000 0.980 150 THR B N 1
ATOM 3964 C CA . THR B 2 150 ? 18.246 3.657 8.924 1.000 0.980 150 THR B CA 1
ATOM 3965 C C . THR B 2 150 ? 18.364 5.058 9.524 1.000 0.980 150 THR B C 1
ATOM 3966 O O . THR B 2 150 ? 18.282 6.062 8.816 1.000 0.980 150 THR B O 1
ATOM 3977 N N . ALA B 2 151 ? 18.644 5.143 10.830 1.000 0.980 151 ALA B N 1
ATOM 3978 C CA . ALA B 2 151 ? 18.964 6.418 11.472 1.000 0.980 151 ALA B CA 1
ATOM 3979 C C . ALA B 2 151 ? 20.118 7.140 10.754 1.000 0.980 151 ALA B C 1
ATOM 3980 O O . ALA B 2 151 ? 20.042 8.342 10.534 1.000 0.980 151 ALA B O 1
ATOM 3987 N N . ARG B 2 152 ? 21.147 6.409 10.302 1.000 0.980 152 ARG B N 1
ATOM 3988 C CA . ARG B 2 152 ? 22.275 7.016 9.590 1.000 0.980 152 ARG B CA 1
ATOM 3989 C C . ARG B 2 152 ? 21.858 7.658 8.265 1.000 0.980 152 ARG B C 1
ATOM 3990 O O . ARG B 2 152 ? 22.215 8.800 8.014 1.000 0.980 152 ARG B O 1
ATOM 4011 N N . LEU B 2 153 ? 21.053 6.956 7.467 1.000 0.980 153 LEU B N 1
ATOM 4012 C CA . LEU B 2 153 ? 20.530 7.473 6.199 1.000 0.980 153 LEU B CA 1
ATOM 4013 C C . LEU B 2 153 ? 19.622 8.695 6.389 1.000 0.980 153 LEU B C 1
ATOM 4014 O O . LEU B 2 153 ? 19.616 9.594 5.555 1.000 0.980 153 LEU B O 1
ATOM 4030 N N . ILE B 2 154 ? 18.863 8.739 7.487 1.000 0.990 154 ILE B N 1
ATOM 4031 C CA . ILE B 2 154 ? 18.071 9.918 7.853 1.000 0.990 154 ILE B CA 1
ATOM 4032 C C . ILE B 2 154 ? 19.000 11.068 8.225 1.000 0.990 154 ILE B C 1
ATOM 4033 O O . ILE B 2 154 ? 18.822 12.160 7.707 1.000 0.990 154 ILE B O 1
ATOM 4049 N N . GLU B 2 155 ? 19.993 10.832 9.086 1.000 0.990 155 GLU B N 1
ATOM 4050 C CA . GLU B 2 155 ? 20.962 11.843 9.519 1.000 0.990 155 GLU B CA 1
ATOM 4051 C C . GLU B 2 155 ? 21.707 12.477 8.339 1.000 0.990 155 GLU B C 1
ATOM 4052 O O . GLU B 2 155 ? 21.768 13.702 8.260 1.000 0.990 155 GLU B O 1
ATOM 4064 N N . ASP B 2 156 ? 22.194 11.659 7.404 1.000 0.980 156 ASP B N 1
ATOM 4065 C CA . ASP B 2 156 ? 22.878 12.110 6.186 1.000 0.980 156 ASP B CA 1
ATOM 4066 C C . ASP B 2 156 ? 21.956 12.902 5.233 1.000 0.980 156 ASP B C 1
ATOM 4067 O O . ASP B 2 156 ? 22.438 13.703 4.433 1.000 0.980 156 ASP B O 1
ATOM 4076 N N . ALA B 2 157 ? 20.635 12.713 5.331 1.000 0.980 157 ALA B N 1
ATOM 4077 C CA . ALA B 2 157 ? 19.625 13.419 4.542 1.000 0.980 157 ALA B CA 1
ATOM 4078 C C . ALA B 2 157 ? 18.947 14.594 5.283 1.000 0.980 157 ALA B C 1
ATOM 4079 O O . ALA B 2 157 ? 18.152 15.313 4.672 1.000 0.980 157 ALA B O 1
ATOM 4086 N N . LEU B 2 158 ? 19.227 14.807 6.578 1.000 0.980 158 LEU B N 1
ATOM 4087 C CA . LEU B 2 158 ? 18.635 15.897 7.360 1.000 0.980 158 LEU B CA 1
ATOM 4088 C C . LEU B 2 158 ? 19.176 17.256 6.909 1.000 0.980 158 LEU B C 1
ATOM 4089 O O . LEU B 2 158 ? 20.379 17.513 6.914 1.000 0.980 158 LEU B O 1
ATOM 4105 N N . THR B 2 159 ? 18.261 18.182 6.643 1.000 0.980 159 THR B N 1
ATOM 4106 C CA . THR B 2 159 ? 18.564 19.591 6.376 1.000 0.980 159 THR B CA 1
ATOM 4107 C C . THR B 2 159 ? 17.806 20.492 7.360 1.000 0.980 159 THR B C 1
ATOM 4108 O O . THR B 2 159 ?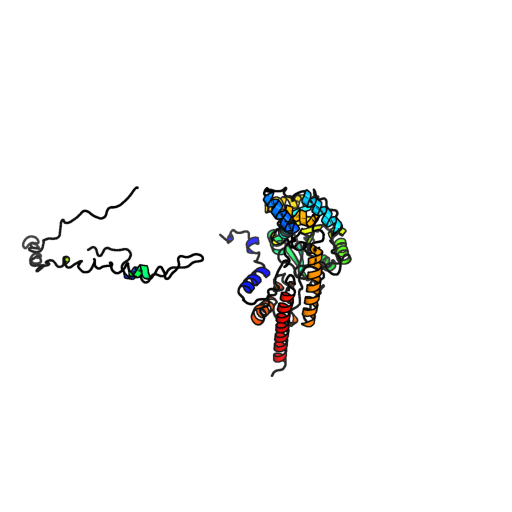 16.854 20.045 8.008 1.000 0.980 159 THR B O 1
ATOM 4119 N N . PRO B 2 160 ? 18.150 21.790 7.458 1.000 0.980 160 PRO B N 1
ATOM 4120 C CA . PRO B 2 160 ? 17.337 22.765 8.190 1.000 0.980 160 PRO B CA 1
ATOM 4121 C C . PRO B 2 160 ? 15.885 22.884 7.690 1.000 0.980 160 PRO B C 1
ATOM 4122 O O . PRO B 2 160 ? 15.033 23.366 8.434 1.000 0.980 160 PRO B O 1
ATOM 4133 N N . ASN B 2 161 ? 15.602 22.442 6.457 1.000 0.980 161 ASN B N 1
ATOM 4134 C CA . ASN B 2 161 ? 14.274 22.469 5.843 1.000 0.980 161 ASN B CA 1
ATOM 4135 C C . ASN B 2 161 ? 13.502 21.154 6.027 1.000 0.980 161 ASN B C 1
ATOM 4136 O O . ASN B 2 161 ? 12.323 21.101 5.677 1.000 0.980 161 ASN B O 1
ATOM 4147 N N . THR B 2 162 ? 14.120 20.083 6.546 1.000 0.990 162 THR B N 1
ATOM 4148 C CA . THR B 2 162 ? 13.411 18.815 6.754 1.000 0.990 162 THR B CA 1
ATOM 4149 C C . THR B 2 162 ? 12.263 19.006 7.737 1.000 0.990 162 THR B C 1
ATOM 4150 O O . THR B 2 162 ? 12.468 19.234 8.928 1.000 0.990 162 THR B O 1
ATOM 4161 N N . LYS B 2 163 ? 11.036 18.854 7.239 1.000 0.990 163 LYS B N 1
ATOM 4162 C CA . LYS B 2 163 ? 9.813 18.899 8.040 1.000 0.990 163 LYS B CA 1
ATOM 4163 C C . LYS B 2 163 ? 9.391 17.524 8.516 1.000 0.990 163 LYS B C 1
ATOM 4164 O O . LYS B 2 163 ? 8.840 17.407 9.607 1.000 0.990 163 LYS B O 1
ATOM 4183 N N . CYS B 2 164 ? 9.598 16.500 7.693 1.000 0.990 164 CYS B N 1
ATOM 4184 C CA . CYS B 2 164 ? 9.045 15.176 7.930 1.000 0.990 164 CYS B CA 1
ATOM 4185 C C . CYS B 2 164 ? 9.999 14.067 7.471 1.000 0.990 164 CYS B C 1
ATOM 4186 O O . CYS B 2 164 ? 10.660 14.195 6.444 1.000 0.990 164 CYS B O 1
ATOM 4194 N N . VAL B 2 165 ? 10.006 12.954 8.202 1.000 0.990 165 VAL B N 1
ATOM 4195 C CA . VAL B 2 165 ? 10.557 11.661 7.776 1.000 0.990 165 VAL B CA 1
ATOM 4196 C C . VAL B 2 165 ? 9.394 10.683 7.631 1.000 0.990 165 VAL B C 1
ATOM 4197 O O . VAL B 2 165 ? 8.591 10.544 8.550 1.000 0.990 165 VAL B O 1
ATOM 4210 N N . VAL B 2 166 ? 9.278 10.007 6.492 1.000 0.990 166 VAL B N 1
ATOM 4211 C CA . VAL B 2 166 ? 8.273 8.962 6.263 1.000 0.990 166 VAL B CA 1
ATOM 4212 C C . VAL B 2 166 ? 8.892 7.603 6.566 1.000 0.990 166 VAL B C 1
ATOM 4213 O O . VAL B 2 166 ? 9.915 7.236 5.988 1.000 0.990 166 VAL B O 1
ATOM 4226 N N . LEU B 2 167 ? 8.253 6.843 7.453 1.000 0.990 167 LEU B N 1
ATOM 4227 C CA . LEU B 2 167 ? 8.622 5.476 7.815 1.000 0.990 167 LEU B CA 1
ATOM 4228 C C . LEU B 2 167 ? 7.490 4.523 7.402 1.000 0.990 167 LEU B C 1
ATOM 4229 O O . LEU B 2 167 ? 6.624 4.217 8.218 1.000 0.990 167 LEU B O 1
ATOM 4245 N N . PRO B 2 168 ? 7.455 4.067 6.138 1.000 0.980 168 PRO B N 1
ATOM 4246 C CA . PRO B 2 168 ? 6.430 3.159 5.649 1.000 0.980 168 PRO B CA 1
ATOM 4247 C C . PRO B 2 168 ? 6.855 1.716 5.939 1.000 0.980 168 PRO B C 1
ATOM 4248 O O . PRO B 2 168 ? 7.371 1.032 5.058 1.000 0.980 168 PRO B O 1
ATOM 4259 N N . TYR B 2 169 ? 6.713 1.266 7.187 1.000 0.980 169 TYR B N 1
ATOM 4260 C CA . TYR B 2 169 ? 7.143 -0.067 7.619 1.000 0.980 169 TYR B CA 1
ATOM 4261 C C . TYR B 2 169 ? 6.012 -0.789 8.373 1.000 0.980 169 TYR B C 1
ATOM 4262 O O . TYR B 2 169 ? 5.507 -0.241 9.351 1.000 0.980 169 TYR B O 1
ATOM 4280 N N . PRO B 2 170 ? 5.627 -2.024 7.979 1.000 0.980 170 PRO B N 1
ATOM 4281 C CA . PRO B 2 170 ? 6.188 -2.840 6.891 1.000 0.980 170 PRO B CA 1
ATOM 4282 C C . PRO B 2 170 ? 5.994 -2.261 5.482 1.000 0.980 170 PRO B C 1
ATOM 4283 O O . PRO B 2 170 ? 4.946 -1.702 5.164 1.000 0.980 170 PRO B O 1
ATOM 4294 N N . SER B 2 171 ? 7.018 -2.398 4.638 1.000 0.980 171 SER B N 1
ATOM 4295 C CA . SER B 2 171 ? 7.131 -1.608 3.408 1.000 0.980 171 SER B CA 1
ATOM 4296 C C . SER B 2 171 ? 6.347 -2.138 2.208 1.000 0.980 171 SER B C 1
ATOM 4297 O O . SER B 2 171 ? 6.293 -3.331 1.913 1.000 0.980 171 SER B O 1
ATOM 4305 N N . ASN B 2 172 ? 5.812 -1.194 1.438 1.000 0.980 172 ASN B N 1
ATOM 4306 C CA . ASN B 2 172 ? 5.453 -1.355 0.036 1.000 0.980 172 ASN B CA 1
ATOM 4307 C C . ASN B 2 172 ? 6.424 -0.465 -0.766 1.000 0.980 172 ASN B C 1
ATOM 4308 O O . ASN B 2 172 ? 6.411 0.745 -0.534 1.000 0.980 172 ASN B O 1
ATOM 4319 N N . PRO B 2 173 ? 7.245 -1.003 -1.688 1.000 0.980 173 PRO B N 1
ATOM 4320 C CA . PRO B 2 173 ? 7.121 -2.320 -2.319 1.000 0.980 173 PRO B CA 1
ATOM 4321 C C . PRO B 2 173 ? 7.940 -3.453 -1.688 1.000 0.980 173 PRO B C 1
ATOM 4322 O O . PRO B 2 173 ? 7.846 -4.574 -2.174 1.000 0.980 173 PRO B O 1
ATOM 4333 N N . THR B 2 174 ? 8.773 -3.192 -0.680 1.000 0.980 174 THR B N 1
ATOM 4334 C CA . THR B 2 174 ? 9.896 -4.099 -0.373 1.000 0.980 174 THR B CA 1
ATOM 4335 C C . THR B 2 174 ? 9.602 -5.170 0.676 1.000 0.980 174 THR B C 1
ATOM 4336 O O . THR B 2 174 ? 10.381 -6.106 0.820 1.000 0.980 174 THR B O 1
ATOM 4347 N N . GLY B 2 175 ? 8.499 -5.049 1.420 1.000 0.980 175 GLY B N 1
ATOM 4348 C CA . GLY B 2 175 ? 8.097 -5.997 2.464 1.000 0.980 175 GLY B CA 1
ATOM 4349 C C . GLY B 2 175 ? 9.030 -6.056 3.679 1.000 0.980 175 GLY B C 1
ATOM 4350 O O . GLY B 2 175 ? 8.849 -6.875 4.580 1.000 0.980 175 GLY B O 1
ATOM 4354 N N . VAL B 2 176 ? 10.048 -5.199 3.749 1.000 0.980 176 VAL B N 1
ATOM 4355 C CA . VAL B 2 176 ? 10.958 -5.161 4.898 1.000 0.980 176 VAL B CA 1
ATOM 4356 C C . VAL B 2 176 ? 10.329 -4.406 6.068 1.000 0.980 176 VAL B C 1
ATOM 4357 O O . VAL B 2 176 ? 9.402 -3.609 5.898 1.000 0.980 176 VAL B O 1
ATOM 4370 N N . THR B 2 177 ? 10.844 -4.659 7.269 1.000 0.980 177 THR B N 1
ATOM 4371 C CA . THR B 2 177 ? 10.430 -4.005 8.517 1.000 0.980 177 THR B CA 1
ATOM 4372 C C . THR B 2 177 ? 11.645 -3.464 9.263 1.000 0.980 177 THR B C 1
ATOM 4373 O O . THR B 2 177 ? 12.761 -3.960 9.081 1.000 0.980 177 THR B O 1
ATOM 4384 N N . LEU B 2 178 ? 11.425 -2.493 10.148 1.000 0.980 178 LEU B N 1
ATOM 4385 C CA . LEU B 2 178 ? 12.432 -2.036 11.107 1.000 0.980 178 LEU B CA 1
ATOM 4386 C C . LEU B 2 178 ? 12.312 -2.827 12.421 1.000 0.980 178 LEU B C 1
ATOM 4387 O O . LEU B 2 178 ? 11.223 -3.274 12.783 1.000 0.980 178 LEU B O 1
ATOM 4403 N N . SER B 2 179 ? 13.437 -3.068 13.093 1.000 0.970 179 SER B N 1
ATOM 4404 C CA . SER B 2 179 ? 13.494 -3.664 14.431 1.000 0.970 179 SER B CA 1
ATOM 4405 C C . SER B 2 179 ? 13.211 -2.626 15.512 1.000 0.970 179 SER B C 1
ATOM 4406 O O . SER B 2 179 ? 13.252 -1.422 15.261 1.000 0.970 179 SER B O 1
ATOM 4414 N N . GLU B 2 180 ? 12.975 -3.094 16.735 1.000 0.970 180 GLU B N 1
ATOM 4415 C CA . GLU B 2 180 ? 12.893 -2.232 17.911 1.000 0.970 180 GLU B CA 1
ATOM 4416 C C . GLU B 2 180 ? 14.157 -1.366 18.079 1.000 0.970 180 GLU B C 1
ATOM 4417 O O . GLU B 2 180 ? 14.058 -0.168 18.335 1.000 0.970 180 GLU B O 1
ATOM 4429 N N . GLU B 2 181 ? 15.344 -1.936 17.885 1.000 0.980 181 GLU B N 1
ATOM 4430 C CA . GLU B 2 181 ? 16.630 -1.231 17.964 1.000 0.980 181 GLU B CA 1
ATOM 4431 C C . GLU B 2 181 ? 16.764 -0.200 16.840 1.000 0.980 181 GLU B C 1
ATOM 4432 O O . GLU B 2 181 ? 17.126 0.945 17.101 1.000 0.980 181 GLU B O 1
ATOM 4444 N N . GLU B 2 182 ? 16.412 -0.574 15.604 1.000 0.980 182 GLU B N 1
ATOM 4445 C CA . GLU B 2 182 ? 16.436 0.323 14.443 1.000 0.980 182 GLU B CA 1
ATOM 4446 C C . GLU B 2 182 ? 15.501 1.527 14.667 1.000 0.980 182 GLU B C 1
ATOM 4447 O O . GLU B 2 182 ? 15.907 2.674 14.471 1.000 0.980 182 GLU B O 1
ATOM 4459 N N . LEU B 2 183 ? 14.285 1.291 15.172 1.000 0.980 183 LEU B N 1
ATOM 4460 C CA . LEU B 2 183 ? 13.319 2.340 15.516 1.000 0.980 183 LEU B CA 1
ATOM 4461 C C . LEU B 2 183 ? 13.776 3.191 16.705 1.000 0.980 183 LEU B C 1
ATOM 4462 O O . LEU B 2 183 ? 13.608 4.409 16.666 1.000 0.980 183 LEU B O 1
ATOM 4478 N N . LYS B 2 184 ? 14.395 2.594 17.733 1.000 0.980 184 LYS B N 1
ATOM 4479 C CA . LYS B 2 184 ? 15.000 3.326 18.860 1.000 0.980 184 LYS B CA 1
ATOM 4480 C C . LYS B 2 184 ? 16.142 4.227 18.401 1.000 0.980 184 LYS B C 1
ATOM 4481 O O . LYS B 2 184 ? 16.223 5.357 18.874 1.000 0.980 184 LYS B O 1
ATOM 4500 N N . SER B 2 185 ? 16.988 3.784 17.470 1.000 0.990 185 SER B N 1
ATOM 4501 C CA . SER B 2 185 ? 18.045 4.622 16.890 1.000 0.990 185 SER B CA 1
ATOM 4502 C C . SER B 2 185 ? 17.473 5.791 16.084 1.000 0.990 185 SER B C 1
ATOM 4503 O O . SER B 2 185 ? 17.947 6.916 16.235 1.000 0.990 185 SER B O 1
ATOM 4511 N N . ILE B 2 186 ? 16.427 5.565 15.279 1.000 0.990 186 ILE B N 1
ATOM 4512 C CA . ILE B 2 186 ? 15.760 6.643 14.525 1.000 0.990 186 ILE B CA 1
ATOM 4513 C C . ILE B 2 186 ? 15.063 7.620 15.483 1.000 0.990 186 ILE B C 1
ATOM 4514 O O . ILE B 2 186 ? 15.189 8.834 15.333 1.000 0.990 186 ILE B O 1
ATOM 4530 N N . ALA B 2 187 ? 14.387 7.107 16.512 1.000 0.990 187 ALA B N 1
ATOM 4531 C CA . ALA B 2 187 ? 13.776 7.920 17.554 1.000 0.990 187 ALA B CA 1
ATOM 4532 C C . ALA B 2 187 ? 14.823 8.756 18.300 1.000 0.990 187 ALA B C 1
ATOM 4533 O O . ALA B 2 187 ? 14.643 9.959 18.439 1.000 0.990 187 ALA B O 1
ATOM 4540 N N . ALA B 2 188 ? 15.938 8.160 18.729 1.000 0.990 188 ALA B N 1
ATOM 4541 C CA . ALA B 2 188 ? 17.018 8.866 19.417 1.000 0.990 188 ALA B CA 1
ATOM 4542 C C . ALA B 2 188 ? 17.640 9.975 18.553 1.000 0.990 188 ALA B C 1
ATOM 4543 O O . ALA B 2 188 ? 17.914 11.056 19.069 1.000 0.990 188 ALA B O 1
ATOM 4550 N N . LEU B 2 189 ? 17.801 9.741 17.245 1.000 0.990 189 LEU B N 1
ATOM 4551 C CA . LEU B 2 189 ? 18.261 10.754 16.294 1.000 0.990 189 LEU B CA 1
ATOM 4552 C C . LEU B 2 189 ? 17.285 11.931 16.181 1.000 0.990 189 LEU B C 1
ATOM 4553 O O . LEU B 2 189 ? 17.714 13.086 16.179 1.000 0.990 189 LEU B O 1
ATOM 4569 N N . LEU B 2 190 ? 15.990 11.643 16.021 1.000 0.980 190 LEU B N 1
ATOM 4570 C CA . LEU B 2 190 ? 14.968 12.648 15.716 1.000 0.980 190 LEU B CA 1
ATOM 4571 C C . LEU B 2 190 ? 14.411 13.352 16.961 1.000 0.980 190 LEU B C 1
ATOM 4572 O O . LEU B 2 190 ? 13.815 14.423 16.830 1.000 0.980 190 LEU B O 1
ATOM 4588 N N . LYS B 2 191 ? 14.616 12.796 18.159 1.000 0.980 191 LYS B N 1
ATOM 4589 C CA . LYS B 2 191 ? 14.091 13.322 19.424 1.000 0.980 191 LYS B CA 1
ATOM 4590 C C . LYS B 2 191 ? 14.518 14.764 19.680 1.000 0.980 191 LYS B C 1
ATOM 4591 O O . LYS B 2 191 ? 15.701 15.083 19.723 1.000 0.980 191 LYS B O 1
ATOM 4610 N N . GLY B 2 192 ? 13.529 15.633 19.877 1.000 0.960 192 GLY B N 1
ATOM 4611 C CA . GLY B 2 192 ? 13.733 17.061 20.123 1.000 0.960 192 GLY B CA 1
ATOM 4612 C C . GLY B 2 192 ? 14.132 17.873 18.886 1.000 0.960 192 GLY B C 1
ATOM 4613 O O . GLY B 2 192 ? 14.281 19.088 18.997 1.000 0.960 192 GLY B O 1
ATOM 4617 N N . ARG B 2 193 ? 14.281 17.250 17.707 1.000 0.970 193 ARG B N 1
ATOM 4618 C CA . ARG B 2 193 ? 14.398 17.979 16.435 1.000 0.970 193 ARG B CA 1
ATOM 4619 C C . ARG B 2 193 ? 13.015 18.444 15.978 1.000 0.970 193 ARG B C 1
ATOM 4620 O O . ARG B 2 193 ? 12.012 17.792 16.248 1.000 0.970 193 ARG B O 1
ATOM 4641 N N . ASN B 2 194 ? 12.965 19.523 15.199 1.000 0.970 194 ASN B N 1
ATOM 4642 C CA . ASN B 2 194 ? 11.725 20.058 14.615 1.000 0.970 194 ASN B CA 1
ATOM 4643 C C . ASN B 2 194 ? 11.257 19.255 13.382 1.000 0.970 194 ASN B C 1
ATOM 4644 O O . ASN B 2 194 ? 10.916 19.824 12.347 1.000 0.970 194 ASN B O 1
ATOM 4655 N N . VAL B 2 195 ? 11.279 17.926 13.500 1.000 0.980 195 VAL B N 1
ATOM 4656 C CA . VAL B 2 195 ? 11.008 16.961 12.433 1.000 0.980 195 VAL B CA 1
ATOM 4657 C C . VAL B 2 195 ? 9.859 16.062 12.878 1.000 0.980 195 VAL B C 1
ATOM 4658 O O . VAL B 2 195 ? 9.946 15.400 13.916 1.000 0.980 195 VAL B O 1
ATOM 4671 N N . PHE B 2 196 ? 8.789 16.038 12.089 1.000 0.990 196 PHE B N 1
ATOM 4672 C CA . PHE B 2 196 ? 7.708 15.069 12.220 1.000 0.990 196 PHE B CA 1
ATOM 4673 C C . PHE B 2 196 ? 8.148 13.698 11.711 1.000 0.990 196 PHE B C 1
ATOM 4674 O O . PHE B 2 196 ? 8.942 13.593 10.777 1.000 0.990 196 PHE B O 1
ATOM 4691 N N . VAL B 2 197 ? 7.560 12.640 12.258 1.000 0.990 197 VAL B N 1
ATOM 4692 C CA . VAL B 2 197 ? 7.610 11.315 11.640 1.000 0.990 197 VAL B CA 1
ATOM 4693 C C . VAL B 2 197 ? 6.217 10.935 11.167 1.000 0.990 197 VAL B C 1
ATOM 4694 O O . VAL B 2 197 ? 5.289 10.899 11.968 1.000 0.990 197 VAL B O 1
ATOM 4707 N N . LEU B 2 198 ? 6.070 10.634 9.878 1.000 0.990 198 LEU B N 1
ATOM 4708 C CA . LEU B 2 198 ? 4.888 9.969 9.339 1.000 0.990 198 LEU B CA 1
ATOM 4709 C C . LEU B 2 198 ? 5.170 8.464 9.307 1.000 0.990 198 LEU B C 1
ATOM 4710 O O . LEU B 2 198 ? 5.810 7.967 8.381 1.000 0.990 198 LEU B O 1
ATOM 4726 N N . SER B 2 199 ? 4.720 7.746 10.330 1.000 0.990 199 SER B N 1
ATOM 4727 C CA . SER B 2 199 ? 4.889 6.295 10.419 1.000 0.990 199 SER B CA 1
ATOM 4728 C C . SER B 2 199 ? 3.713 5.619 9.714 1.000 0.990 199 SER B C 1
ATOM 4729 O O . SER B 2 199 ? 2.615 5.593 10.264 1.000 0.990 199 SER B O 1
ATOM 4737 N N . ASP B 2 200 ? 3.893 5.136 8.480 1.000 0.990 200 ASP B N 1
ATOM 4738 C CA . ASP B 2 200 ? 2.842 4.394 7.769 1.000 0.990 200 ASP B CA 1
ATOM 4739 C C . ASP B 2 200 ? 2.953 2.902 8.068 1.000 0.990 200 ASP B C 1
ATOM 4740 O O . ASP B 2 200 ? 3.729 2.151 7.476 1.000 0.990 200 ASP B O 1
ATOM 4749 N N . GLU B 2 201 ? 2.137 2.502 9.032 1.000 0.980 201 GLU B N 1
ATOM 4750 C CA . GLU B 2 201 ? 2.097 1.190 9.651 1.000 0.980 201 GLU B CA 1
ATOM 4751 C C . GLU B 2 201 ? 0.875 0.400 9.161 1.000 0.980 201 GLU B C 1
ATOM 4752 O O . GLU B 2 201 ? 0.428 -0.536 9.814 1.000 0.980 201 GLU B O 1
ATOM 4764 N N . ILE B 2 202 ? 0.313 0.731 7.989 1.000 0.980 202 ILE B N 1
ATOM 4765 C CA . ILE B 2 202 ? -0.875 0.063 7.420 1.000 0.980 202 ILE B CA 1
ATOM 4766 C C . ILE B 2 202 ? -0.717 -1.459 7.220 1.000 0.980 202 ILE B C 1
ATOM 4767 O O . ILE B 2 202 ? -1.710 -2.161 7.018 1.000 0.980 202 ILE B O 1
ATOM 4783 N N . TYR B 2 203 ? 0.513 -1.975 7.275 1.000 0.980 203 TYR B N 1
ATOM 4784 C CA . TYR B 2 203 ? 0.850 -3.401 7.240 1.000 0.980 203 TYR B CA 1
ATOM 4785 C C . TYR B 2 203 ? 1.254 -3.979 8.615 1.000 0.980 203 TYR B C 1
ATOM 4786 O O . TYR B 2 203 ? 1.726 -5.108 8.644 1.000 0.980 203 TYR B O 1
ATOM 4804 N N . SER B 2 204 ? 1.077 -3.265 9.736 1.000 0.970 204 SER B N 1
ATOM 4805 C CA . SER B 2 204 ? 1.581 -3.642 11.075 1.000 0.970 204 SER B CA 1
ATOM 4806 C C . SER B 2 204 ? 1.169 -5.037 11.547 1.000 0.970 204 SER B C 1
ATOM 4807 O O . SER B 2 204 ? 1.954 -5.736 12.172 1.000 0.970 204 SER B O 1
ATOM 4815 N N . GLU B 2 205 ? -0.048 -5.483 11.235 1.000 0.970 205 GLU B N 1
ATOM 4816 C CA . GLU B 2 205 ? -0.480 -6.843 11.589 1.000 0.970 205 GLU B CA 1
ATOM 4817 C C . GLU B 2 205 ? 0.152 -7.931 10.713 1.000 0.970 205 GLU B C 1
ATOM 4818 O O . GLU B 2 205 ? 0.118 -9.108 11.057 1.000 0.970 205 GLU B O 1
ATOM 4830 N N . LEU B 2 206 ? 0.714 -7.559 9.564 1.000 0.980 206 LEU B N 1
ATOM 4831 C CA . LEU B 2 206 ? 1.347 -8.463 8.614 1.000 0.980 206 LEU B CA 1
ATOM 4832 C C . LEU B 2 206 ? 2.868 -8.414 8.795 1.000 0.980 206 LEU B C 1
ATOM 4833 O O . LEU B 2 206 ? 3.584 -8.103 7.849 1.000 0.980 206 LEU B O 1
ATOM 4849 N N . THR B 2 207 ? 3.355 -8.695 10.007 1.000 0.970 207 THR B N 1
ATOM 4850 C CA . THR B 2 207 ? 4.769 -8.999 10.302 1.000 0.970 207 THR B CA 1
ATOM 4851 C C . THR B 2 207 ? 4.931 -10.469 10.667 1.000 0.970 207 THR B C 1
ATOM 4852 O O . THR B 2 207 ? 4.025 -11.070 11.242 1.000 0.970 207 THR B O 1
ATOM 4863 N N . TYR B 2 208 ? 6.065 -11.073 10.312 1.000 0.950 208 TYR B N 1
ATOM 4864 C CA . TYR B 2 208 ? 6.189 -12.533 10.341 1.000 0.950 208 TYR B CA 1
ATOM 4865 C C . TYR B 2 208 ? 7.068 -13.073 11.462 1.000 0.950 208 TYR B C 1
ATOM 4866 O O . TYR B 2 208 ? 6.567 -13.740 12.361 1.000 0.950 208 TYR B O 1
ATOM 4884 N N . ASP B 2 209 ? 8.369 -12.792 11.416 1.000 0.880 209 ASP B N 1
ATOM 4885 C CA . ASP B 2 209 ? 9.343 -13.420 12.322 1.000 0.880 209 ASP B CA 1
ATOM 4886 C C . ASP B 2 209 ? 9.500 -12.659 13.654 1.000 0.880 209 ASP B C 1
ATOM 4887 O O . ASP B 2 209 ? 10.201 -13.104 14.560 1.000 0.880 209 ASP B O 1
ATOM 4896 N N . ARG B 2 210 ? 8.842 -11.498 13.779 1.000 0.900 210 ARG B N 1
ATOM 4897 C CA . ARG B 2 210 ? 8.802 -10.657 14.983 1.000 0.900 210 ARG B CA 1
ATOM 4898 C C . ARG B 2 210 ? 7.490 -9.866 15.069 1.000 0.900 210 ARG B C 1
ATOM 4899 O O . ARG B 2 210 ? 6.867 -9.623 14.026 1.000 0.900 210 ARG B O 1
ATOM 4920 N N . PRO B 2 211 ? 7.068 -9.431 16.272 1.000 0.920 211 PRO B N 1
ATOM 4921 C CA . PRO B 2 211 ? 6.011 -8.433 16.396 1.000 0.920 211 PRO B CA 1
ATOM 4922 C C . PRO B 2 211 ? 6.387 -7.138 15.666 1.000 0.920 211 PRO B C 1
ATOM 4923 O O . PRO B 2 211 ? 7.565 -6.826 15.468 1.000 0.920 211 PRO B O 1
ATOM 4934 N N . HIS B 2 212 ? 5.367 -6.384 15.267 1.000 0.950 212 HIS B N 1
ATOM 4935 C CA . HIS B 2 212 ? 5.540 -5.021 14.789 1.000 0.950 212 HIS B CA 1
ATOM 4936 C C . HIS B 2 212 ? 5.872 -4.088 15.952 1.000 0.950 212 HIS B C 1
ATOM 4937 O O . HIS B 2 212 ? 5.299 -4.197 17.034 1.000 0.950 212 HIS B O 1
ATOM 4951 N N . TYR B 2 213 ? 6.758 -3.136 15.690 1.000 0.960 213 TYR B N 1
ATOM 4952 C CA . TYR B 2 213 ? 7.108 -2.066 16.608 1.000 0.960 213 TYR B CA 1
ATOM 4953 C C . TYR B 2 213 ? 6.818 -0.737 15.918 1.000 0.960 213 TYR B C 1
ATOM 4954 O O . TYR B 2 213 ? 7.170 -0.543 14.755 1.000 0.960 213 TYR B O 1
ATOM 4972 N N . SER B 2 214 ? 6.199 0.193 16.639 1.000 0.970 214 SER B N 1
ATOM 4973 C CA . SER B 2 214 ? 5.995 1.555 16.156 1.000 0.970 214 SER B CA 1
ATOM 4974 C C . SER B 2 214 ? 7.093 2.469 16.674 1.000 0.970 214 SER B C 1
ATOM 4975 O O . SER B 2 214 ? 7.498 2.381 17.836 1.000 0.970 214 SER B O 1
ATOM 4983 N N . ILE B 2 215 ? 7.511 3.435 15.858 1.000 0.980 215 ILE B N 1
ATOM 4984 C CA . ILE B 2 215 ? 8.359 4.522 16.351 1.000 0.980 215 ILE B CA 1
ATOM 4985 C C . ILE B 2 215 ? 7.629 5.404 17.379 1.000 0.980 215 ILE B C 1
ATOM 4986 O O . ILE B 2 215 ? 8.283 5.992 18.240 1.000 0.980 215 ILE B O 1
ATOM 5002 N N . ALA B 2 216 ? 6.290 5.453 17.366 1.000 0.980 216 ALA B N 1
ATOM 5003 C CA . ALA B 2 216 ? 5.504 6.227 18.328 1.000 0.980 216 ALA B CA 1
ATOM 5004 C C . ALA B 2 216 ? 5.724 5.782 19.782 1.000 0.980 216 ALA B C 1
ATOM 5005 O O . ALA B 2 216 ? 5.634 6.605 20.689 1.000 0.980 216 ALA B O 1
ATOM 5012 N N . THR B 2 217 ? 6.092 4.521 20.018 1.000 0.950 217 THR B N 1
ATOM 5013 C CA . THR B 2 217 ? 6.445 4.013 21.354 1.000 0.950 217 THR B CA 1
ATOM 5014 C C . THR B 2 217 ? 7.690 4.710 21.929 1.000 0.950 217 THR B C 1
ATOM 5015 O O . THR B 2 217 ? 7.818 4.847 23.143 1.000 0.950 217 THR B O 1
ATOM 5026 N N . TYR B 2 218 ? 8.584 5.219 21.072 1.000 0.970 218 TYR B N 1
ATOM 5027 C CA . TYR B 2 218 ? 9.843 5.876 21.461 1.000 0.970 218 TYR B CA 1
ATOM 5028 C C . TYR B 2 218 ? 9.869 7.387 21.154 1.000 0.970 218 TYR B C 1
ATOM 5029 O O . TYR B 2 218 ? 10.654 8.129 21.751 1.000 0.970 218 TYR B O 1
ATOM 5047 N N . LEU B 2 219 ? 9.012 7.843 20.232 1.000 0.980 219 LEU B N 1
ATOM 5048 C CA . LEU B 2 219 ? 8.965 9.202 19.680 1.000 0.980 219 LEU B CA 1
ATOM 5049 C C . LEU B 2 219 ? 7.520 9.728 19.532 1.000 0.980 219 LEU B C 1
ATOM 5050 O O . LEU B 2 219 ? 7.183 10.422 18.569 1.000 0.980 219 LEU B O 1
ATOM 5066 N N . ARG B 2 220 ? 6.647 9.381 20.483 1.000 0.970 220 ARG B N 1
ATOM 5067 C CA . ARG B 2 220 ? 5.212 9.718 20.500 1.000 0.970 220 ARG B CA 1
ATOM 5068 C C . ARG B 2 220 ? 4.910 11.147 20.048 1.000 0.970 220 ARG B C 1
ATOM 5069 O O . ARG B 2 220 ? 4.125 11.347 19.127 1.000 0.970 220 ARG B O 1
ATOM 5090 N N . ASP B 2 221 ? 5.573 12.123 20.663 1.000 0.970 221 ASP B N 1
ATOM 5091 C CA . ASP B 2 221 ? 5.211 13.543 20.562 1.000 0.970 221 ASP B CA 1
ATOM 5092 C C . ASP B 2 221 ? 5.632 14.219 19.244 1.000 0.970 221 ASP B C 1
ATOM 5093 O O . ASP B 2 221 ? 5.264 15.365 18.993 1.000 0.970 221 ASP B O 1
ATOM 5102 N N . GLN B 2 222 ? 6.346 13.501 18.370 1.000 0.980 222 GLN B N 1
ATOM 5103 C CA . GLN B 2 222 ? 6.668 13.934 17.003 1.000 0.980 222 GLN B CA 1
ATOM 5104 C C . GLN B 2 222 ? 6.082 12.999 15.929 1.000 0.980 222 GLN B C 1
ATOM 5105 O O . GLN B 2 222 ? 6.207 13.286 14.737 1.000 0.980 222 GLN B O 1
ATOM 5119 N N . THR B 2 223 ? 5.456 11.883 16.322 1.000 0.990 223 THR B N 1
ATOM 5120 C CA . THR B 2 223 ? 5.002 10.845 15.386 1.000 0.990 223 THR B CA 1
ATOM 5121 C C . THR B 2 223 ? 3.512 10.967 15.088 1.000 0.990 223 THR B C 1
ATOM 5122 O O . THR B 2 223 ? 2.671 10.875 15.982 1.000 0.990 223 THR B O 1
ATOM 5133 N N . ILE B 2 224 ? 3.192 11.100 13.803 1.000 0.990 224 ILE B N 1
ATOM 5134 C CA . ILE B 2 224 ? 1.872 10.837 13.239 1.000 0.990 224 ILE B CA 1
ATOM 5135 C C . ILE B 2 224 ? 1.898 9.398 12.715 1.000 0.990 224 ILE B C 1
ATOM 5136 O O . ILE B 2 224 ? 2.566 9.112 11.720 1.000 0.990 224 ILE B O 1
ATOM 5152 N N . VAL B 2 225 ? 1.189 8.485 13.376 1.000 0.990 225 VAL B N 1
ATOM 5153 C CA . VAL B 2 225 ? 1.029 7.109 12.892 1.000 0.990 225 VAL B CA 1
ATOM 5154 C C . VAL B 2 225 ? -0.171 7.040 11.962 1.000 0.990 225 VAL B C 1
ATOM 5155 O O . VAL B 2 225 ? -1.272 7.467 12.311 1.000 0.990 225 VAL B O 1
ATOM 5168 N N . ILE B 2 226 ? 0.035 6.448 10.794 1.000 0.990 226 ILE B N 1
ATOM 5169 C CA . ILE B 2 226 ? -1.003 6.047 9.858 1.000 0.990 226 ILE B CA 1
ATOM 5170 C C . ILE B 2 226 ? -1.183 4.535 9.968 1.000 0.990 226 ILE B C 1
ATOM 5171 O O . ILE B 2 226 ? -0.222 3.774 9.930 1.000 0.990 226 ILE B O 1
ATOM 5187 N N . ASN B 2 227 ? -2.426 4.088 10.098 1.000 0.980 227 ASN B N 1
ATOM 5188 C CA . ASN B 2 227 ? -2.786 2.676 10.089 1.000 0.980 227 ASN B CA 1
ATOM 5189 C C . ASN B 2 227 ? -4.191 2.518 9.467 1.000 0.980 227 ASN B C 1
ATOM 5190 O O . ASN B 2 227 ? -4.703 3.418 8.792 1.000 0.980 227 ASN B O 1
ATOM 5201 N N . GLY B 2 228 ? -4.837 1.370 9.641 1.000 0.980 228 GLY B N 1
ATOM 5202 C CA . GLY B 2 228 ? -6.178 1.103 9.143 1.000 0.980 228 GLY B CA 1
ATOM 5203 C C . GLY B 2 228 ? -6.446 -0.377 8.920 1.000 0.980 228 GLY B C 1
ATOM 5204 O O . GLY B 2 228 ? -5.599 -1.243 9.112 1.000 0.980 228 GLY B O 1
ATOM 5208 N N . LEU B 2 229 ? -7.649 -0.666 8.437 1.000 0.980 229 LEU B N 1
ATOM 5209 C CA . LEU B 2 229 ? -8.149 -2.040 8.329 1.000 0.980 229 LEU B CA 1
ATOM 5210 C C . LEU B 2 229 ? -7.917 -2.669 6.948 1.000 0.980 229 LEU B C 1
ATOM 5211 O O . LEU B 2 229 ? -8.213 -3.839 6.706 1.000 0.980 229 LEU B O 1
ATOM 5227 N N . SER B 2 230 ? -7.361 -1.889 6.018 1.000 0.970 230 SER B N 1
ATOM 5228 C CA . SER B 2 230 ? -7.186 -2.275 4.615 1.000 0.970 230 SER B CA 1
ATOM 5229 C C . SER B 2 230 ? -6.347 -3.540 4.408 1.000 0.970 230 SER B C 1
ATOM 5230 O O . SER B 2 230 ? -6.550 -4.220 3.406 1.000 0.970 230 SER B O 1
ATOM 5238 N N . LYS B 2 231 ? -5.402 -3.847 5.305 1.000 0.970 231 LYS B N 1
ATOM 5239 C CA . LYS B 2 231 ? -4.475 -4.989 5.169 1.000 0.970 231 LYS B CA 1
ATOM 5240 C C . LYS B 2 231 ? -4.649 -5.996 6.301 1.000 0.970 231 LYS B C 1
ATOM 5241 O O . LYS B 2 231 ? -4.760 -7.183 6.029 1.000 0.970 231 LYS B O 1
ATOM 5260 N N . SER B 2 232 ? -4.760 -5.498 7.530 1.000 0.970 232 SER B N 1
ATOM 5261 C CA . SER B 2 232 ? -5.021 -6.275 8.745 1.000 0.970 232 SER B CA 1
ATOM 5262 C C . SER B 2 232 ? -6.344 -7.047 8.715 1.000 0.970 232 SER B C 1
ATOM 5263 O O . SER B 2 232 ? -6.385 -8.170 9.190 1.000 0.970 232 SER B O 1
ATOM 5271 N N . HIS B 2 233 ? -7.404 -6.490 8.116 1.000 0.980 233 HIS B N 1
ATOM 5272 C CA . HIS B 2 233 ? -8.747 -7.096 8.091 1.000 0.980 233 HIS B CA 1
ATOM 5273 C C . HIS B 2 233 ? -9.315 -7.201 6.661 1.000 0.980 233 HIS B C 1
ATOM 5274 O O . HIS B 2 233 ? -10.521 -7.336 6.457 1.000 0.980 233 HIS B O 1
ATOM 5288 N N . SER B 2 234 ? -8.464 -7.085 5.634 1.000 0.980 234 SER B N 1
ATOM 5289 C CA . SER B 2 234 ? -8.874 -7.099 4.218 1.000 0.980 234 SER B CA 1
ATOM 5290 C C . SER B 2 234 ? -10.005 -6.117 3.880 1.000 0.980 234 SER B C 1
ATOM 5291 O O . SER B 2 234 ? -10.937 -6.427 3.134 1.000 0.980 234 SER B O 1
ATOM 5299 N N . MET B 2 235 ? -9.932 -4.902 4.435 1.000 0.980 235 MET B N 1
ATOM 5300 C CA . MET B 2 235 ? -10.934 -3.846 4.247 1.000 0.980 235 MET B CA 1
ATOM 5301 C C . MET B 2 235 ? -10.517 -2.774 3.214 1.000 0.980 235 MET B C 1
ATOM 5302 O O . MET B 2 235 ? -10.731 -1.580 3.427 1.000 0.980 235 MET B O 1
ATOM 5316 N N . THR B 2 236 ? -9.893 -3.144 2.088 1.000 0.980 236 THR B N 1
ATOM 5317 C CA . THR B 2 236 ? -9.349 -2.157 1.120 1.000 0.980 236 THR B CA 1
ATOM 5318 C C . THR B 2 236 ? -10.409 -1.269 0.472 1.000 0.980 236 THR B C 1
ATOM 5319 O O . THR B 2 236 ? -10.266 -0.041 0.466 1.000 0.980 236 THR B O 1
ATOM 5330 N N . GLY B 2 237 ? -11.477 -1.880 -0.048 1.000 0.970 237 GLY B N 1
ATOM 5331 C CA . GLY B 2 237 ? -12.605 -1.184 -0.677 1.000 0.970 237 GLY B CA 1
ATOM 5332 C C . GLY B 2 237 ? -13.492 -0.416 0.308 1.000 0.970 237 GLY B C 1
ATOM 5333 O O . GLY B 2 237 ? -14.223 0.478 -0.094 1.000 0.970 237 GLY B O 1
ATOM 5337 N N . TRP B 2 238 ? -13.382 -0.708 1.606 1.000 0.980 238 TRP B N 1
ATOM 5338 C CA . TRP B 2 238 ? -14.195 -0.102 2.666 1.000 0.980 238 TRP B CA 1
ATOM 5339 C C . TRP B 2 238 ? -13.769 1.319 3.028 1.000 0.980 238 TRP B C 1
ATOM 5340 O O . TRP B 2 238 ? -14.537 2.047 3.655 1.000 0.980 238 TRP B O 1
ATOM 5361 N N . ARG B 2 239 ? -12.540 1.695 2.646 1.000 0.970 239 ARG B N 1
ATOM 5362 C CA . ARG B 2 239 ? -11.950 3.019 2.881 1.000 0.970 239 ARG B CA 1
ATOM 5363 C C . ARG B 2 239 ? -11.953 3.422 4.359 1.000 0.970 239 ARG B C 1
ATOM 5364 O O . ARG B 2 239 ? -12.382 4.517 4.698 1.000 0.970 239 ARG B O 1
ATOM 5385 N N . ILE B 2 240 ? -11.414 2.557 5.222 1.000 0.980 240 ILE B N 1
ATOM 5386 C CA . ILE B 2 240 ? -11.126 2.887 6.627 1.000 0.980 240 ILE B CA 1
ATOM 5387 C C . ILE B 2 240 ? -9.620 2.936 6.865 1.000 0.980 240 ILE B C 1
ATOM 5388 O O . ILE B 2 240 ? -8.894 1.967 6.614 1.000 0.980 240 ILE B O 1
ATOM 5404 N N . GLY B 2 241 ? -9.172 4.094 7.337 1.000 0.990 241 GLY B N 1
ATOM 5405 C CA . GLY B 2 241 ? -7.846 4.348 7.875 1.000 0.990 241 GLY B CA 1
ATOM 5406 C C . GLY B 2 241 ? -7.952 4.866 9.303 1.000 0.990 241 GLY B C 1
ATOM 5407 O O . GLY B 2 241 ? -8.984 5.406 9.705 1.000 0.990 241 GLY B O 1
ATOM 5411 N N . PHE B 2 242 ? -6.866 4.733 10.044 1.000 0.980 242 PHE B N 1
ATOM 5412 C CA . PHE B 2 242 ? -6.685 5.312 11.366 1.000 0.980 242 PHE B CA 1
ATOM 5413 C C . PHE B 2 242 ? -5.496 6.259 11.311 1.000 0.980 242 PHE B C 1
ATOM 5414 O O . PHE B 2 242 ? -4.495 5.969 10.655 1.000 0.980 242 PHE B O 1
ATOM 5431 N N . LEU B 2 243 ? -5.614 7.380 12.002 1.000 0.990 243 LEU B N 1
ATOM 5432 C CA . LEU B 2 243 ? -4.527 8.312 12.215 1.000 0.990 243 LEU B CA 1
ATOM 5433 C C . LEU B 2 243 ? -4.406 8.561 13.711 1.000 0.990 243 LEU B C 1
ATOM 5434 O O . LEU B 2 243 ? -5.403 8.863 14.366 1.000 0.990 243 LEU B O 1
ATOM 5450 N N . PHE B 2 244 ? -3.185 8.450 14.219 1.000 0.990 244 PHE B N 1
ATOM 5451 C CA . PHE B 2 244 ? -2.824 8.746 15.597 1.000 0.990 244 PHE B CA 1
ATOM 5452 C C . PHE B 2 244 ? -1.809 9.873 15.571 1.000 0.990 244 PHE B C 1
ATOM 5453 O O . PHE B 2 244 ? -0.824 9.795 14.839 1.000 0.990 244 PHE B O 1
ATOM 5470 N N . ALA B 2 245 ? -2.032 10.921 16.346 1.000 0.990 245 ALA B N 1
ATOM 5471 C CA . ALA B 2 245 ? -1.072 12.005 16.483 1.000 0.990 245 ALA B CA 1
ATOM 5472 C C . ALA B 2 245 ? -1.215 12.641 17.869 1.000 0.990 245 ALA B C 1
ATOM 5473 O O . ALA B 2 245 ? -2.303 12.592 18.442 1.000 0.990 245 ALA B O 1
ATOM 5480 N N . PRO B 2 246 ? -0.165 13.285 18.404 1.000 0.980 246 PRO B N 1
ATOM 5481 C CA . PRO B 2 246 ? -0.276 14.079 19.622 1.000 0.980 246 PRO B CA 1
ATOM 5482 C C . PRO B 2 246 ? -1.432 15.071 19.509 1.000 0.980 246 PRO B C 1
ATOM 5483 O O . PRO B 2 246 ? -1.604 15.684 18.452 1.000 0.980 246 PRO B O 1
ATOM 5494 N N . LYS B 2 247 ? -2.200 15.266 20.586 1.000 0.970 247 LYS B N 1
ATOM 5495 C CA . LYS B 2 247 ? -3.453 16.060 20.589 1.000 0.970 247 LYS B CA 1
ATOM 5496 C C . LYS B 2 247 ? -3.324 17.424 19.903 1.000 0.970 247 LYS B C 1
ATOM 5497 O O . LYS B 2 247 ? -4.215 17.878 19.184 1.000 0.970 247 LYS B O 1
ATOM 5516 N N . ASP B 2 248 ? -2.175 18.070 20.095 1.000 0.970 248 ASP B N 1
ATOM 5517 C CA . ASP B 2 248 ? -1.886 19.408 19.595 1.000 0.970 248 ASP B CA 1
ATOM 5518 C C . ASP B 2 248 ? -1.614 19.449 18.084 1.000 0.970 248 ASP B C 1
ATOM 5519 O O . ASP B 2 248 ? -1.764 20.504 17.470 1.000 0.970 248 ASP B O 1
ATOM 5528 N N . ILE B 2 249 ? -1.333 18.296 17.475 1.000 0.980 249 ILE B N 1
ATOM 5529 C CA . ILE B 2 249 ? -1.228 18.081 16.028 1.000 0.980 249 ILE B CA 1
ATOM 5530 C C . ILE B 2 249 ? -2.540 17.496 15.479 1.000 0.980 249 ILE B C 1
ATOM 5531 O O . ILE B 2 249 ? -3.095 18.026 14.513 1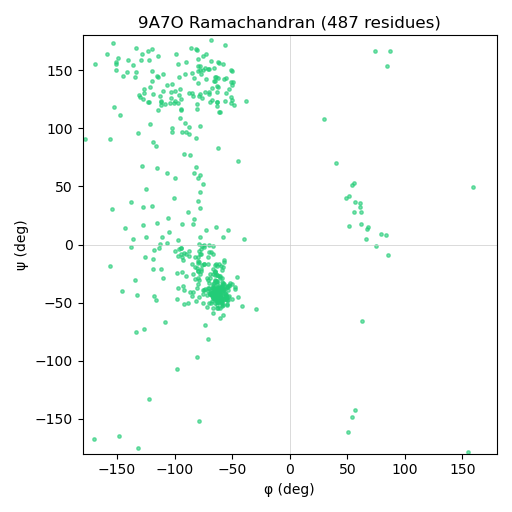.000 0.980 249 ILE B O 1
ATOM 5547 N N . ALA B 2 250 ? -3.096 16.469 16.134 1.000 0.990 250 ALA B N 1
ATOM 5548 C CA . ALA B 2 250 ? -4.345 15.806 15.748 1.000 0.990 250 ALA B CA 1
ATOM 5549 C C . ALA B 2 250 ? -5.503 16.802 15.562 1.000 0.990 250 ALA B C 1
ATOM 5550 O O . ALA B 2 250 ? -6.179 16.786 14.532 1.000 0.990 250 ALA B O 1
ATOM 5557 N N . LYS B 2 251 ? -5.669 17.767 16.478 1.000 0.980 251 LYS B N 1
ATOM 5558 C CA . LYS B 2 251 ? -6.698 18.822 16.371 1.000 0.980 251 LYS B CA 1
ATOM 5559 C C . LYS B 2 251 ? -6.590 19.694 15.107 1.000 0.980 251 LYS B C 1
ATOM 5560 O O . LYS B 2 251 ? -7.567 20.338 14.732 1.000 0.980 251 LYS B O 1
ATOM 5579 N N . HIS B 2 252 ? -5.420 19.766 14.462 1.000 0.980 252 HIS B N 1
ATOM 5580 C CA . HIS B 2 252 ? -5.231 20.460 13.182 1.000 0.980 252 HIS B CA 1
ATOM 5581 C C . HIS B 2 252 ? -5.433 19.518 11.991 1.000 0.980 252 HIS B C 1
ATOM 5582 O O . HIS B 2 252 ? -6.115 19.904 11.042 1.000 0.980 252 HIS B O 1
ATOM 5596 N N . ILE B 2 253 ? -4.972 18.266 12.092 1.000 0.980 253 ILE B N 1
ATOM 5597 C CA . ILE B 2 253 ? -5.247 17.213 11.100 1.000 0.980 253 ILE B CA 1
ATOM 5598 C C . ILE B 2 253 ? -6.756 17.014 10.922 1.000 0.980 253 ILE B C 1
ATOM 5599 O O . ILE B 2 253 ? -7.239 16.874 9.800 1.000 0.980 253 ILE B O 1
ATOM 5615 N N . LEU B 2 254 ? -7.522 17.097 12.012 1.000 0.980 254 LEU B N 1
ATOM 5616 C CA . LEU B 2 254 ? -8.978 16.999 11.986 1.000 0.980 254 LEU B CA 1
ATOM 5617 C C . LEU B 2 254 ? -9.640 18.102 11.145 1.000 0.980 254 LEU B C 1
ATOM 5618 O O . LEU B 2 254 ? -10.581 17.818 10.406 1.000 0.980 254 LEU B O 1
ATOM 5634 N N . LYS B 2 255 ? -9.123 19.339 11.200 1.000 0.970 255 LYS B N 1
ATOM 5635 C CA . LYS B 2 255 ? -9.621 20.462 10.381 1.000 0.970 255 LYS B CA 1
ATOM 5636 C C . LYS B 2 255 ? -9.409 20.172 8.897 1.000 0.970 255 LYS B C 1
ATOM 5637 O O . LYS B 2 255 ? -10.312 20.372 8.093 1.000 0.970 255 LYS B O 1
ATOM 5656 N N . VAL B 2 256 ? -8.233 19.657 8.535 1.000 0.970 256 VAL B N 1
ATOM 5657 C CA . VAL B 2 256 ? -7.918 19.288 7.148 1.000 0.970 256 VAL B CA 1
ATOM 5658 C C . VAL B 2 256 ? -8.764 18.097 6.685 1.000 0.970 256 VAL B C 1
ATOM 5659 O O . VAL B 2 256 ? -9.309 18.132 5.585 1.000 0.970 256 VAL B O 1
ATOM 5672 N N . HIS B 2 257 ? -8.938 17.071 7.523 1.000 0.960 257 HIS B N 1
ATOM 5673 C CA . HIS B 2 257 ? -9.801 15.923 7.229 1.000 0.960 257 HIS B CA 1
ATOM 5674 C C . HIS B 2 257 ? -11.259 16.346 6.962 1.000 0.960 257 HIS B C 1
ATOM 5675 O O . HIS B 2 257 ? -11.839 15.934 5.954 1.000 0.960 257 HIS B O 1
ATOM 5689 N N . GLN B 2 258 ? -11.815 17.227 7.805 1.000 0.920 258 GLN B N 1
ATOM 5690 C CA . GLN B 2 258 ? -13.167 17.776 7.660 1.000 0.920 258 GLN B CA 1
ATOM 5691 C C . GLN B 2 258 ? -13.392 18.414 6.280 1.000 0.920 258 GLN B C 1
ATOM 5692 O O . GLN B 2 258 ? -14.351 18.061 5.600 1.000 0.920 258 GLN B O 1
ATOM 5706 N N . TYR B 2 259 ? -12.518 19.322 5.838 1.000 0.900 259 TYR B N 1
ATOM 5707 C CA . TYR B 2 259 ? -12.703 20.018 4.553 1.000 0.900 259 TYR B CA 1
ATOM 5708 C C . TYR B 2 259 ? -12.304 19.190 3.319 1.000 0.900 259 TYR B C 1
ATOM 5709 O O . TYR B 2 259 ? -12.537 19.624 2.195 1.000 0.900 259 TYR B O 1
ATOM 5727 N N . ASN B 2 260 ? -11.729 18.001 3.515 1.000 0.860 260 ASN B N 1
ATOM 5728 C CA . ASN B 2 260 ? -11.344 17.079 2.447 1.000 0.860 260 ASN B CA 1
ATOM 5729 C C . ASN B 2 260 ? -12.470 16.077 2.127 1.000 0.860 260 ASN B C 1
ATOM 5730 O O . ASN B 2 260 ? -12.881 15.946 0.978 1.000 0.860 260 ASN B O 1
ATOM 5741 N N . VAL B 2 261 ? -13.003 15.397 3.150 1.000 0.890 261 VAL B N 1
ATOM 5742 C CA . VAL B 2 261 ? -13.989 14.305 2.982 1.000 0.890 261 VAL B CA 1
ATOM 5743 C C . VAL B 2 261 ? -15.173 14.362 3.956 1.000 0.890 261 VAL B C 1
ATOM 5744 O O . VAL B 2 261 ? -16.008 13.464 3.942 1.000 0.890 261 VAL B O 1
ATOM 5757 N N . SER B 2 262 ? -15.286 15.407 4.785 1.000 0.910 262 SER B N 1
ATOM 5758 C CA . SER B 2 262 ? -16.219 15.521 5.925 1.000 0.910 262 SER B CA 1
ATOM 5759 C C . SER B 2 262 ? -15.994 14.489 7.034 1.000 0.910 262 SER B C 1
ATOM 5760 O O . SER B 2 262 ? -15.638 14.875 8.148 1.000 0.910 262 SER B O 1
ATOM 5768 N N . CYS B 2 263 ? -16.205 13.205 6.754 1.000 0.920 263 CYS B N 1
ATOM 5769 C CA . CYS B 2 263 ? -15.941 12.084 7.655 1.000 0.920 263 CYS B CA 1
ATOM 5770 C C . CYS B 2 263 ? -15.792 10.771 6.865 1.000 0.920 263 CYS B C 1
ATOM 5771 O O . CYS B 2 263 ? -16.178 10.675 5.699 1.000 0.920 263 CYS B O 1
ATOM 5779 N N . ALA B 2 264 ? -15.234 9.735 7.495 1.000 0.940 264 ALA B N 1
ATOM 5780 C CA . ALA B 2 264 ? -15.261 8.386 6.931 1.000 0.940 264 ALA B CA 1
ATOM 5781 C C . ALA B 2 264 ? -16.707 7.842 6.857 1.000 0.940 264 ALA B C 1
ATOM 5782 O O . ALA B 2 264 ? -17.542 8.181 7.693 1.000 0.940 264 ALA B O 1
ATOM 5789 N N . SER B 2 265 ? -16.998 6.947 5.905 1.000 0.940 265 SER B N 1
ATOM 5790 C CA . SER B 2 265 ? -18.324 6.311 5.753 1.000 0.940 265 SER B CA 1
ATOM 5791 C C . SER B 2 265 ? -18.839 5.722 7.076 1.000 0.940 265 SER B C 1
ATOM 5792 O O . SER B 2 265 ? -18.163 4.893 7.681 1.000 0.940 265 SER B O 1
ATOM 5800 N N . SER B 2 266 ? -20.036 6.121 7.513 1.000 0.970 266 SER B N 1
ATOM 5801 C CA . SER B 2 266 ? -20.684 5.669 8.756 1.000 0.970 266 SER B CA 1
ATOM 5802 C C . SER B 2 266 ? -20.883 4.151 8.803 1.000 0.970 266 SER B C 1
ATOM 5803 O O . SER B 2 266 ? -20.524 3.506 9.791 1.000 0.970 266 SER B O 1
ATOM 5811 N N . ILE B 2 267 ? -21.339 3.567 7.694 1.000 0.980 267 ILE B N 1
ATOM 5812 C CA . ILE B 2 267 ? -21.458 2.114 7.500 1.000 0.980 267 ILE B CA 1
ATOM 5813 C C . ILE B 2 267 ? -20.081 1.444 7.624 1.000 0.980 267 ILE B C 1
ATOM 5814 O O . ILE B 2 267 ? -19.917 0.470 8.363 1.000 0.980 267 ILE B O 1
ATOM 5830 N N . SER B 2 268 ? -19.060 1.990 6.950 1.000 0.980 268 SER B N 1
ATOM 5831 C CA . SER B 2 268 ? -17.694 1.457 7.033 1.000 0.980 268 SER B CA 1
ATOM 5832 C C . SER B 2 268 ? -17.102 1.603 8.437 1.000 0.980 268 SER B C 1
ATOM 5833 O O . SER B 2 268 ? -16.311 0.760 8.844 1.000 0.980 268 SER B O 1
ATOM 5841 N N . GLN B 2 269 ? -17.488 2.631 9.198 1.000 0.990 269 GLN B N 1
ATOM 5842 C CA . GLN B 2 269 ? -17.077 2.815 10.589 1.000 0.990 269 GLN B CA 1
ATOM 5843 C C . GLN B 2 269 ? -17.730 1.800 11.534 1.000 0.990 269 GLN B C 1
ATOM 5844 O O . GLN B 2 269 ? -17.063 1.310 12.440 1.000 0.990 269 GLN B O 1
ATOM 5858 N N . LYS B 2 270 ? -18.996 1.421 11.323 1.000 0.980 270 LYS B N 1
ATOM 5859 C CA . LYS B 2 270 ? -19.611 0.329 12.099 1.000 0.980 270 LYS B CA 1
ATOM 5860 C C . LYS B 2 270 ? -18.981 -1.029 11.779 1.000 0.980 270 LYS B C 1
ATOM 5861 O O . LYS B 2 270 ? -18.721 -1.799 12.698 1.000 0.980 270 LYS B O 1
ATOM 5880 N N . ALA B 2 271 ? -18.619 -1.274 10.519 1.000 0.980 271 ALA B N 1
ATOM 5881 C CA . ALA B 2 271 ? -17.792 -2.424 10.146 1.000 0.980 271 ALA B CA 1
ATOM 5882 C C . ALA B 2 271 ? -16.392 -2.370 10.794 1.000 0.980 271 ALA B C 1
ATOM 5883 O O . ALA B 2 271 ? -15.873 -3.382 11.255 1.000 0.980 271 ALA B O 1
ATOM 5890 N N . ALA B 2 272 ? -15.789 -1.180 10.864 1.000 0.990 272 ALA B N 1
ATOM 5891 C CA . ALA B 2 272 ? -14.484 -0.980 11.481 1.000 0.990 272 ALA B CA 1
ATOM 5892 C C . ALA B 2 272 ? -14.485 -1.206 12.993 1.000 0.990 272 ALA B C 1
ATOM 5893 O O . ALA B 2 272 ? -13.506 -1.721 13.520 1.000 0.990 272 ALA B O 1
ATOM 5900 N N . LEU B 2 273 ? -15.568 -0.830 13.677 1.000 0.990 273 LEU B N 1
ATOM 5901 C CA . LEU B 2 273 ? -15.736 -1.035 15.115 1.000 0.990 273 LEU B CA 1
ATOM 5902 C C . LEU B 2 273 ? -15.757 -2.531 15.423 1.000 0.990 273 LEU B C 1
ATOM 5903 O O . LEU B 2 273 ? -14.988 -3.000 16.251 1.000 0.990 273 LEU B O 1
ATOM 5919 N N . GLU B 2 274 ? -16.568 -3.279 14.677 1.000 0.980 274 GLU B N 1
ATOM 5920 C CA . GLU B 2 274 ? -16.613 -4.738 14.753 1.000 0.980 274 GLU B CA 1
ATOM 5921 C C . GLU B 2 274 ? -15.229 -5.371 14.529 1.000 0.980 274 GLU B C 1
ATOM 5922 O O . GLU B 2 274 ? -14.816 -6.241 15.295 1.000 0.980 274 GLU B O 1
ATOM 5934 N N . ALA B 2 275 ? -14.488 -4.891 13.526 1.000 0.990 275 ALA B N 1
ATOM 5935 C CA . ALA B 2 275 ? -13.129 -5.342 13.240 1.000 0.990 275 ALA B CA 1
ATOM 5936 C C . ALA B 2 275 ? -12.181 -5.130 14.437 1.000 0.990 275 ALA B C 1
ATOM 5937 O O . ALA B 2 275 ? -11.575 -6.081 14.914 1.000 0.990 275 ALA B O 1
ATOM 5944 N N . VAL B 2 276 ? -12.094 -3.918 14.998 1.000 0.980 276 VAL B N 1
ATOM 5945 C CA . VAL B 2 276 ? -11.148 -3.654 16.103 1.000 0.980 276 VAL B CA 1
ATOM 5946 C C . VAL B 2 276 ? -11.598 -4.191 17.468 1.000 0.980 276 VAL B C 1
ATOM 5947 O O . VAL B 2 276 ? -10.762 -4.376 18.352 1.000 0.980 276 VAL B O 1
ATOM 5960 N N . THR B 2 277 ? -12.895 -4.440 17.668 1.000 0.980 277 THR B N 1
ATOM 5961 C CA . THR B 2 277 ? -13.432 -4.970 18.932 1.000 0.980 277 THR B CA 1
ATOM 5962 C C . THR B 2 277 ? -13.422 -6.496 18.967 1.000 0.980 277 THR B C 1
ATOM 5963 O O . THR B 2 277 ? -12.924 -7.074 19.932 1.000 0.980 277 THR B O 1
ATOM 5974 N N . ASN B 2 278 ? -13.960 -7.141 17.928 1.000 0.980 278 ASN B N 1
ATOM 5975 C CA . ASN B 2 278 ? -14.199 -8.587 17.881 1.000 0.980 278 ASN B CA 1
ATOM 5976 C C . ASN B 2 278 ? -13.263 -9.303 16.898 1.000 0.980 278 ASN B C 1
ATOM 5977 O O . ASN B 2 278 ? -12.895 -10.450 17.130 1.000 0.980 278 ASN B O 1
ATOM 5988 N N . GLY B 2 279 ? -12.817 -8.609 15.849 1.000 0.980 279 GLY B N 1
ATOM 5989 C CA . GLY B 2 279 ? -11.818 -9.086 14.888 1.000 0.980 279 GLY B CA 1
ATOM 5990 C C . GLY B 2 279 ? -10.367 -8.908 15.334 1.000 0.980 279 GLY B C 1
ATOM 5991 O O . GLY B 2 279 ? -9.477 -8.872 14.491 1.000 0.980 279 GLY B O 1
ATOM 5995 N N . PHE B 2 280 ? -10.103 -8.785 16.645 1.000 0.950 280 PHE B N 1
ATOM 5996 C CA . PHE B 2 280 ? -8.781 -8.428 17.184 1.000 0.950 280 PHE B CA 1
ATOM 5997 C C . PHE B 2 280 ? -7.635 -9.249 16.569 1.000 0.950 280 PHE B C 1
ATOM 5998 O O . PHE B 2 280 ? -6.569 -8.703 16.302 1.000 0.950 280 PHE B O 1
ATOM 6015 N N . ASP B 2 281 ? -7.869 -10.532 16.291 1.000 0.950 281 ASP B N 1
ATOM 6016 C CA . ASP B 2 281 ? -6.897 -11.459 15.707 1.000 0.950 281 ASP B CA 1
ATOM 6017 C C . ASP B 2 281 ? -7.274 -11.970 14.298 1.000 0.950 281 ASP B C 1
ATOM 6018 O O . ASP B 2 281 ? -6.676 -12.929 13.808 1.000 0.950 281 ASP B O 1
ATOM 6027 N N . ASP B 2 282 ? -8.183 -11.290 13.585 1.000 0.960 282 ASP B N 1
ATOM 6028 C CA . ASP B 2 282 ? -8.546 -11.588 12.182 1.000 0.960 282 ASP B CA 1
ATOM 6029 C C . ASP B 2 282 ? -7.320 -11.647 11.263 1.000 0.960 282 ASP B C 1
ATOM 6030 O O . ASP B 2 282 ? -7.242 -12.443 10.319 1.000 0.960 282 ASP B O 1
ATOM 6039 N N . ALA B 2 283 ? -6.334 -10.801 11.559 1.000 0.960 283 ALA B N 1
ATOM 6040 C CA . ALA B 2 283 ? -5.093 -10.746 10.816 1.000 0.960 283 ALA B CA 1
ATOM 6041 C C . ALA B 2 283 ? -4.242 -12.015 10.962 1.000 0.960 283 ALA B C 1
ATOM 6042 O O . ALA B 2 283 ? -3.465 -12.296 10.052 1.000 0.960 283 ALA B O 1
ATOM 6049 N N . LEU B 2 284 ? -4.369 -12.795 12.047 1.000 0.950 284 LEU B N 1
ATOM 6050 C CA . LEU B 2 284 ? -3.499 -13.949 12.316 1.000 0.950 284 LEU B CA 1
ATOM 6051 C C . LEU B 2 284 ? -3.600 -15.013 11.222 1.000 0.950 284 LEU B C 1
ATOM 6052 O O . LEU B 2 284 ? -2.575 -15.449 10.700 1.000 0.950 284 LEU B O 1
ATOM 6068 N N . ILE B 2 285 ? -4.820 -15.377 10.817 1.000 0.940 285 ILE B N 1
ATOM 6069 C CA . ILE B 2 285 ? -5.046 -16.386 9.770 1.000 0.940 285 ILE B CA 1
ATOM 6070 C C . ILE B 2 285 ? -4.411 -15.924 8.455 1.000 0.940 285 ILE B C 1
ATOM 6071 O O . ILE B 2 285 ? -3.710 -16.688 7.792 1.000 0.940 285 ILE B O 1
ATOM 6087 N N . MET B 2 286 ? -4.605 -14.655 8.089 1.000 0.950 286 MET B N 1
ATOM 6088 C CA . MET B 2 286 ? -4.001 -14.094 6.879 1.000 0.950 286 MET B CA 1
ATOM 6089 C C . MET B 2 286 ? -2.477 -14.034 6.988 1.000 0.950 286 MET B C 1
ATOM 6090 O O . MET B 2 286 ? -1.792 -14.416 6.048 1.000 0.950 286 MET B O 1
ATOM 6104 N N . ARG B 2 287 ? -1.938 -13.630 8.141 1.000 0.960 287 ARG B N 1
ATOM 6105 C CA . ARG B 2 287 ? -0.503 -13.552 8.439 1.000 0.960 287 ARG B CA 1
ATOM 6106 C C . ARG B 2 287 ? 0.179 -14.916 8.359 1.000 0.960 287 ARG B C 1
ATOM 6107 O O . ARG B 2 287 ? 1.241 -15.021 7.760 1.000 0.960 287 ARG B O 1
ATOM 6128 N N . GLU B 2 288 ? -0.437 -15.978 8.870 1.000 0.960 288 GLU B N 1
ATOM 6129 C CA . GLU B 2 288 ? 0.075 -17.346 8.714 1.000 0.960 288 GLU B CA 1
ATOM 6130 C C . GLU B 2 288 ? 0.085 -17.807 7.254 1.000 0.960 288 GLU B C 1
ATOM 6131 O O . GLU B 2 288 ? 1.047 -18.430 6.800 1.000 0.960 288 GLU B O 1
ATOM 6143 N N . GLN B 2 289 ? -0.982 -17.519 6.505 1.000 0.970 289 GLN B N 1
ATOM 6144 C CA . GLN B 2 289 ? -1.057 -17.880 5.091 1.000 0.970 289 GLN B CA 1
ATOM 6145 C C . GLN B 2 289 ? -0.055 -17.074 4.263 1.000 0.970 289 GLN B C 1
ATOM 6146 O O . GLN B 2 289 ? 0.677 -17.652 3.463 1.000 0.970 289 GLN B O 1
ATOM 6160 N N . TYR B 2 290 ? 0.059 -15.768 4.500 1.000 0.980 290 TYR B N 1
ATOM 6161 C CA . TYR B 2 290 ? 1.076 -14.940 3.871 1.000 0.980 290 TYR B CA 1
ATOM 6162 C C . TYR B 2 290 ? 2.493 -15.334 4.288 1.000 0.980 290 TYR B C 1
ATOM 6163 O O . TYR B 2 290 ? 3.367 -15.242 3.441 1.000 0.980 290 TYR B O 1
ATOM 6181 N N . LYS B 2 291 ? 2.743 -15.842 5.506 1.000 0.980 291 LYS B N 1
ATOM 6182 C CA . LYS B 2 291 ? 4.060 -16.393 5.872 1.000 0.980 291 LYS B CA 1
ATOM 6183 C C . LYS B 2 291 ? 4.395 -17.636 5.052 1.000 0.980 291 LYS B C 1
ATOM 6184 O O . LYS B 2 291 ? 5.466 -17.698 4.464 1.000 0.980 291 LYS B O 1
ATOM 6203 N N . LYS B 2 292 ? 3.456 -18.580 4.926 1.000 0.980 292 LYS B N 1
ATOM 6204 C CA . LYS B 2 292 ? 3.623 -19.778 4.076 1.000 0.980 292 LYS B CA 1
ATOM 6205 C C . LYS B 2 292 ? 3.881 -19.403 2.613 1.000 0.980 292 LYS B C 1
ATOM 6206 O O . LYS B 2 292 ? 4.729 -20.007 1.965 1.000 0.980 292 LYS B O 1
ATOM 6225 N N . ARG B 2 293 ? 3.166 -18.395 2.102 1.000 0.980 293 ARG B N 1
ATOM 6226 C CA . ARG B 2 293 ? 3.353 -17.853 0.747 1.000 0.980 293 ARG B CA 1
ATOM 6227 C C . ARG B 2 293 ? 4.678 -17.108 0.600 1.000 0.980 293 ARG B C 1
ATOM 6228 O O . ARG B 2 293 ? 5.350 -17.312 -0.396 1.000 0.980 293 ARG B O 1
ATOM 6249 N N . LEU B 2 294 ? 5.070 -16.297 1.581 1.000 0.980 294 LEU B N 1
ATOM 6250 C CA . LEU B 2 294 ? 6.358 -15.606 1.641 1.000 0.980 294 LEU B CA 1
ATOM 6251 C C . LEU B 2 294 ? 7.511 -16.601 1.604 1.000 0.980 294 LEU B C 1
ATOM 6252 O O . LEU B 2 294 ? 8.413 -16.424 0.799 1.000 0.980 294 LEU B O 1
ATOM 6268 N N . ASP B 2 295 ? 7.491 -17.620 2.464 1.000 0.980 295 ASP B N 1
ATOM 6269 C CA . ASP B 2 295 ? 8.547 -18.629 2.505 1.000 0.980 295 ASP B CA 1
ATOM 6270 C C . ASP B 2 295 ? 8.616 -19.358 1.156 1.000 0.980 295 ASP B C 1
ATOM 6271 O O . ASP B 2 295 ? 9.664 -19.338 0.524 1.000 0.980 295 ASP B O 1
ATOM 6280 N N . TYR B 2 296 ? 7.481 -19.838 0.632 1.000 0.980 296 TYR B N 1
ATOM 6281 C CA . TYR B 2 296 ? 7.416 -20.455 -0.697 1.000 0.980 296 TYR B CA 1
ATOM 6282 C C . TYR B 2 296 ? 7.965 -19.555 -1.819 1.000 0.980 296 TYR B C 1
ATOM 6283 O O . TYR B 2 296 ? 8.770 -19.994 -2.637 1.000 0.980 296 TYR B O 1
ATOM 6301 N N . VAL B 2 297 ? 7.547 -18.289 -1.862 1.000 0.980 297 VAL B N 1
ATOM 6302 C CA . VAL B 2 297 ? 7.959 -17.330 -2.895 1.000 0.980 297 VAL B CA 1
ATOM 6303 C C . VAL B 2 297 ? 9.430 -16.961 -2.743 1.000 0.980 297 VAL B C 1
ATOM 6304 O O . VAL B 2 297 ? 10.137 -16.901 -3.740 1.000 0.980 297 VAL B O 1
ATOM 6317 N N . TYR B 2 298 ? 9.909 -16.727 -1.522 1.000 0.980 298 TYR B N 1
ATOM 6318 C CA . TYR B 2 298 ? 11.315 -16.438 -1.253 1.000 0.980 298 TYR B CA 1
ATOM 6319 C C . TYR B 2 298 ? 12.198 -17.614 -1.674 1.000 0.980 298 TYR B C 1
ATOM 6320 O O . TYR B 2 298 ? 13.139 -17.414 -2.436 1.000 0.980 298 TYR B O 1
ATOM 6338 N N . ASP B 2 299 ? 11.848 -18.831 -1.256 1.000 0.980 299 ASP B N 1
ATOM 6339 C CA . ASP B 2 299 ? 12.595 -20.046 -1.582 1.000 0.980 299 ASP B CA 1
ATOM 6340 C C . ASP B 2 299 ? 12.633 -20.276 -3.102 1.000 0.980 299 ASP B C 1
ATOM 6341 O O . ASP B 2 299 ? 13.687 -20.602 -3.644 1.000 0.980 299 ASP B O 1
ATOM 6350 N N . ARG B 2 300 ? 11.522 -20.019 -3.814 1.000 0.980 300 ARG B N 1
ATOM 6351 C CA . ARG B 2 300 ? 11.453 -20.069 -5.286 1.000 0.980 300 ARG B CA 1
ATOM 6352 C C . ARG B 2 300 ? 12.250 -18.961 -5.974 1.000 0.980 300 ARG B C 1
ATOM 6353 O O . ARG B 2 300 ? 12.935 -19.229 -6.951 1.000 0.980 300 ARG B O 1
ATOM 6374 N N . LEU B 2 301 ? 12.202 -17.717 -5.501 1.000 0.930 301 LEU B N 1
ATOM 6375 C CA . LEU B 2 301 ? 13.003 -16.633 -6.087 1.000 0.930 301 LEU B CA 1
ATOM 6376 C C . LEU B 2 301 ? 14.507 -16.887 -5.878 1.000 0.930 301 LEU B C 1
ATOM 6377 O O . LEU B 2 301 ? 15.300 -16.663 -6.792 1.000 0.930 301 LEU B O 1
ATOM 6393 N N . VAL B 2 302 ? 14.893 -17.430 -4.720 1.000 0.960 302 VAL B N 1
ATOM 6394 C CA . VAL B 2 302 ? 16.270 -17.860 -4.439 1.000 0.960 302 VAL B CA 1
ATOM 6395 C C . VAL B 2 302 ? 16.654 -19.101 -5.258 1.000 0.960 302 VAL B C 1
ATOM 6396 O O . VAL B 2 302 ? 17.777 -19.143 -5.757 1.000 0.960 302 VAL B O 1
ATOM 6409 N N . SER B 2 303 ? 15.755 -20.073 -5.492 1.000 0.980 303 SER B N 1
ATOM 6410 C CA . SER B 2 303 ? 16.027 -21.218 -6.389 1.000 0.980 303 SER B CA 1
ATOM 6411 C C . SER B 2 303 ? 16.203 -20.779 -7.842 1.000 0.980 303 SER B C 1
ATOM 6412 O O . SER B 2 303 ? 17.118 -21.241 -8.523 1.000 0.980 303 SER B O 1
ATOM 6420 N N . MET B 2 304 ? 15.423 -19.787 -8.278 1.000 0.900 304 MET B N 1
ATOM 6421 C CA . MET B 2 304 ? 15.627 -19.061 -9.531 1.000 0.900 304 MET B CA 1
ATOM 6422 C C . MET B 2 304 ? 16.909 -18.213 -9.530 1.000 0.900 304 MET B C 1
ATOM 6423 O O . MET B 2 304 ? 17.204 -17.570 -10.534 1.000 0.900 304 MET B O 1
ATOM 6437 N N . GLY B 2 305 ? 17.698 -18.162 -8.454 1.000 0.960 305 GLY B N 1
ATOM 6438 C CA . GLY B 2 305 ? 18.929 -17.371 -8.359 1.000 0.960 305 GLY B CA 1
ATOM 6439 C C . GLY B 2 305 ? 18.708 -15.861 -8.503 1.000 0.960 305 GLY B C 1
ATOM 6440 O O . GLY B 2 305 ? 19.577 -15.166 -9.030 1.000 0.960 305 GLY B O 1
ATOM 6444 N N . LEU B 2 306 ? 17.526 -15.360 -8.140 1.000 0.890 306 LEU B N 1
ATOM 6445 C CA . LEU B 2 306 ? 17.238 -13.929 -8.085 1.000 0.890 306 LEU B CA 1
ATOM 6446 C C . LEU B 2 306 ? 17.720 -13.385 -6.739 1.000 0.890 306 LEU B C 1
ATOM 6447 O O . LEU B 2 306 ? 17.373 -13.921 -5.688 1.000 0.890 306 LEU B O 1
ATOM 6463 N N . ASP B 2 307 ? 18.515 -12.316 -6.767 1.000 0.930 307 ASP B N 1
ATOM 6464 C CA . ASP B 2 307 ? 18.924 -11.623 -5.545 1.000 0.930 307 ASP B CA 1
ATOM 6465 C C . ASP B 2 307 ? 17.703 -10.941 -4.915 1.000 0.930 307 ASP B C 1
ATOM 6466 O O . ASP B 2 307 ? 16.979 -10.192 -5.576 1.000 0.930 307 ASP B O 1
ATOM 6475 N N . VAL B 2 308 ? 17.426 -11.258 -3.652 1.000 0.970 308 VAL B N 1
ATOM 6476 C CA . VAL B 2 308 ? 16.184 -10.873 -2.988 1.000 0.970 308 VAL B CA 1
ATOM 6477 C C . VAL B 2 308 ? 16.378 -10.754 -1.477 1.000 0.970 308 VAL B C 1
ATOM 6478 O O . VAL B 2 308 ? 16.676 -11.716 -0.769 1.000 0.970 308 VAL B O 1
ATOM 6491 N N . VAL B 2 309 ? 16.157 -9.547 -0.954 1.000 0.980 309 VAL B N 1
ATOM 6492 C CA . VAL B 2 309 ? 16.077 -9.307 0.493 1.000 0.980 309 VAL B CA 1
ATOM 6493 C C . VAL B 2 309 ? 14.795 -9.957 1.003 1.000 0.980 309 VAL B C 1
ATOM 6494 O O . VAL B 2 309 ? 13.718 -9.606 0.523 1.000 0.980 309 VAL B O 1
ATOM 6507 N N . LYS B 2 310 ? 14.884 -10.882 1.972 1.000 0.970 310 LYS B N 1
ATOM 6508 C CA . LYS B 2 310 ? 13.697 -11.558 2.519 1.000 0.970 310 LYS B CA 1
ATOM 6509 C C . LYS B 2 310 ? 12.769 -10.541 3.208 1.000 0.970 310 LYS B C 1
ATOM 6510 O O . LYS B 2 310 ? 13.190 -9.912 4.185 1.000 0.970 310 LYS B O 1
ATOM 6529 N N . PRO B 2 311 ? 11.513 -10.381 2.751 1.000 0.970 311 PRO B N 1
ATOM 6530 C CA . PRO B 2 311 ? 10.504 -9.612 3.468 1.000 0.970 311 PRO B CA 1
ATOM 6531 C C . PRO B 2 311 ? 10.323 -10.120 4.897 1.000 0.970 311 PRO B C 1
ATOM 6532 O O . PRO B 2 311 ? 10.342 -11.321 5.144 1.000 0.970 311 PRO B O 1
ATOM 6543 N N . SER B 2 312 ? 10.091 -9.201 5.829 1.000 0.980 312 SER B N 1
ATOM 6544 C CA . SER B 2 312 ? 9.711 -9.507 7.221 1.000 0.980 312 SER B CA 1
ATOM 6545 C C . SER B 2 312 ? 8.276 -9.071 7.542 1.000 0.980 312 SER B C 1
ATOM 6546 O O . SER B 2 312 ? 7.794 -9.279 8.658 1.000 0.980 312 SER B O 1
ATOM 6554 N N . GLY B 2 313 ? 7.579 -8.497 6.559 1.000 0.980 313 GLY B N 1
ATOM 6555 C CA . GLY B 2 313 ? 6.180 -8.120 6.635 1.000 0.980 313 GLY B CA 1
ATOM 6556 C C . GLY B 2 313 ? 5.581 -7.704 5.287 1.000 0.980 313 GLY B C 1
ATOM 6557 O O . GLY B 2 313 ? 6.167 -7.934 4.229 1.000 0.980 313 GLY B O 1
ATOM 6561 N N . ALA B 2 314 ? 4.388 -7.103 5.331 1.000 0.980 314 ALA B N 1
ATOM 6562 C CA . ALA B 2 314 ? 3.525 -6.862 4.167 1.000 0.980 314 ALA B CA 1
ATOM 6563 C C . ALA B 2 314 ? 3.315 -8.143 3.325 1.000 0.980 314 ALA B C 1
ATOM 6564 O O . ALA B 2 314 ? 3.506 -9.250 3.815 1.000 0.980 314 ALA B O 1
ATOM 6571 N N . PHE B 2 315 ? 2.881 -8.026 2.070 1.000 0.980 315 PHE B N 1
ATOM 6572 C CA . PHE B 2 315 ? 2.726 -9.174 1.158 1.000 0.980 315 PHE B CA 1
ATOM 6573 C C . PHE B 2 315 ? 3.454 -8.965 -0.175 1.000 0.980 315 PHE B C 1
ATOM 6574 O O . PHE B 2 315 ? 3.012 -9.416 -1.231 1.000 0.980 315 PHE B O 1
ATOM 6591 N N . TYR B 2 316 ? 4.568 -8.237 -0.124 1.000 0.980 316 TYR B N 1
ATOM 6592 C CA . TYR B 2 316 ? 5.398 -7.938 -1.282 1.000 0.980 316 TYR B CA 1
ATOM 6593 C C . TYR B 2 316 ? 6.800 -8.478 -1.092 1.000 0.980 316 TYR B C 1
ATOM 6594 O O . TYR B 2 316 ? 7.320 -8.509 0.022 1.000 0.980 316 TYR B O 1
ATOM 6612 N N . ILE B 2 317 ? 7.413 -8.839 -2.206 1.000 0.990 317 ILE B N 1
ATOM 6613 C CA . ILE B 2 317 ? 8.817 -9.191 -2.310 1.000 0.990 317 ILE B CA 1
ATOM 6614 C C . ILE B 2 317 ? 9.392 -8.476 -3.535 1.000 0.990 317 ILE B C 1
ATOM 6615 O O . ILE B 2 317 ? 8.689 -8.252 -4.527 1.000 0.990 317 ILE B O 1
ATOM 6631 N N . PHE B 2 318 ? 10.647 -8.050 -3.433 1.000 0.990 318 PHE B N 1
ATOM 6632 C CA . PHE B 2 318 ? 11.243 -7.098 -4.371 1.000 0.990 318 PHE B CA 1
ATOM 6633 C C . PHE B 2 318 ? 12.570 -7.638 -4.926 1.000 0.990 318 PHE B C 1
ATOM 6634 O O . PHE B 2 318 ? 13.637 -7.147 -4.552 1.000 0.990 318 PHE B O 1
ATOM 6651 N N . PRO B 2 319 ? 12.524 -8.715 -5.739 1.000 0.990 319 PRO B N 1
ATOM 6652 C CA . PRO B 2 319 ? 13.713 -9.297 -6.345 1.000 0.990 319 PRO B CA 1
ATOM 6653 C C . PRO B 2 319 ? 14.398 -8.331 -7.319 1.000 0.990 319 PRO B C 1
ATOM 6654 O O . PRO B 2 319 ? 13.760 -7.567 -8.051 1.000 0.990 319 PRO B O 1
ATOM 6665 N N . SER B 2 320 ? 15.722 -8.413 -7.329 1.000 0.980 320 SER B N 1
ATOM 6666 C CA . SER B 2 320 ? 16.618 -7.753 -8.269 1.000 0.980 320 SER B CA 1
ATOM 6667 C C . SER B 2 320 ? 16.556 -8.437 -9.630 1.000 0.980 320 SER B C 1
ATOM 6668 O O . SER B 2 320 ? 16.693 -9.657 -9.736 1.000 0.980 320 SER B O 1
ATOM 6676 N N . ILE B 2 321 ? 16.397 -7.631 -10.679 1.000 0.940 321 ILE B N 1
ATOM 6677 C CA . ILE B 2 321 ? 16.499 -8.041 -12.086 1.000 0.940 321 ILE B CA 1
ATOM 6678 C C . ILE B 2 321 ? 17.742 -7.447 -12.769 1.000 0.940 321 ILE B C 1
ATOM 6679 O O . ILE B 2 321 ? 17.954 -7.642 -13.964 1.000 0.940 321 ILE B O 1
ATOM 6695 N N . LYS B 2 322 ? 18.619 -6.771 -12.007 1.000 0.930 322 LYS B N 1
ATOM 6696 C CA . LYS B 2 322 ? 19.883 -6.178 -12.497 1.000 0.930 322 LYS B CA 1
ATOM 6697 C C . LYS B 2 322 ? 20.754 -7.179 -13.259 1.000 0.930 322 LYS B C 1
ATOM 6698 O O . LYS B 2 322 ? 21.427 -6.805 -14.213 1.000 0.930 322 LYS B O 1
ATOM 6717 N N . SER B 2 323 ? 20.716 -8.452 -12.863 1.000 0.910 323 SER B N 1
ATOM 6718 C CA . SER B 2 323 ? 21.465 -9.546 -13.489 1.000 0.910 323 SER B CA 1
ATOM 6719 C C . SER B 2 323 ? 21.049 -9.860 -14.931 1.000 0.910 323 SER B C 1
ATOM 6720 O O . SER B 2 323 ? 21.841 -10.472 -15.640 1.000 0.910 323 SER B O 1
ATOM 6728 N N . PHE B 2 324 ? 19.869 -9.424 -15.388 1.000 0.940 324 PHE B N 1
ATOM 6729 C CA . PHE B 2 324 ? 19.430 -9.569 -16.783 1.000 0.940 324 PHE B CA 1
ATOM 6730 C C . PHE B 2 324 ? 19.876 -8.406 -17.684 1.000 0.940 324 PHE B C 1
ATOM 6731 O O . PHE B 2 324 ? 19.714 -8.485 -18.897 1.000 0.940 324 PHE B O 1
ATOM 6748 N N . GLY B 2 325 ? 20.409 -7.314 -17.118 1.000 0.900 325 GLY B N 1
ATOM 6749 C CA . GLY B 2 325 ? 20.812 -6.124 -17.882 1.000 0.900 325 GLY B CA 1
ATOM 6750 C C . GLY B 2 325 ? 19.654 -5.347 -18.529 1.000 0.900 325 GLY B C 1
ATOM 6751 O O . GLY B 2 325 ? 19.893 -4.497 -19.381 1.000 0.900 325 GLY B O 1
ATOM 6755 N N . MET B 2 326 ? 18.410 -5.637 -18.140 1.000 0.910 326 MET B N 1
ATOM 6756 C CA . MET B 2 326 ? 17.190 -5.005 -18.654 1.000 0.910 326 MET B CA 1
ATOM 6757 C C . MET B 2 326 ? 16.726 -3.879 -17.723 1.000 0.910 326 MET B C 1
ATOM 6758 O O . MET B 2 326 ? 16.994 -3.926 -16.519 1.000 0.910 326 MET B O 1
ATOM 6772 N N . THR B 2 327 ? 15.971 -2.902 -18.240 1.000 0.960 327 THR B N 1
ATOM 6773 C CA . THR B 2 327 ? 15.218 -2.004 -17.350 1.000 0.960 327 THR B CA 1
ATOM 6774 C C . THR B 2 327 ? 14.091 -2.775 -16.665 1.000 0.960 327 THR B C 1
ATOM 6775 O O . THR B 2 327 ? 13.604 -3.792 -17.162 1.000 0.960 327 THR B O 1
ATOM 6786 N N . SER B 2 328 ? 13.622 -2.268 -15.530 1.000 0.970 328 SER B N 1
ATOM 6787 C CA . SER B 2 328 ? 12.483 -2.823 -14.795 1.000 0.970 328 SER B CA 1
ATOM 6788 C C . SER B 2 328 ? 11.222 -2.858 -15.650 1.000 0.970 328 SER B C 1
ATOM 6789 O O . SER B 2 328 ? 10.381 -3.740 -15.471 1.000 0.970 328 SER B O 1
ATOM 6797 N N . PHE B 2 329 ? 11.073 -1.886 -16.555 1.000 0.940 329 PHE B N 1
ATOM 6798 C CA . PHE B 2 329 ? 9.954 -1.822 -17.484 1.000 0.940 329 PHE B CA 1
ATOM 6799 C C . PHE B 2 329 ? 10.089 -2.899 -18.561 1.000 0.940 329 PHE B C 1
ATOM 6800 O O . PHE B 2 329 ? 9.195 -3.733 -18.672 1.000 0.940 329 PHE B O 1
ATOM 6817 N N . ASP B 2 330 ? 11.225 -2.959 -19.262 1.000 0.960 330 ASP B N 1
ATOM 6818 C CA . ASP B 2 330 ? 11.463 -3.940 -20.331 1.000 0.960 330 ASP B CA 1
ATOM 6819 C C . ASP B 2 330 ? 11.437 -5.376 -19.801 1.000 0.960 330 ASP B C 1
ATOM 6820 O O . ASP B 2 330 ? 10.902 -6.264 -20.456 1.000 0.960 330 ASP B O 1
ATOM 6829 N N . PHE B 2 331 ? 11.968 -5.618 -18.597 1.000 0.970 331 PHE B N 1
ATOM 6830 C CA . PHE B 2 331 ? 11.889 -6.924 -17.943 1.000 0.970 331 PHE B CA 1
ATOM 6831 C C . PHE B 2 331 ? 10.437 -7.309 -17.646 1.000 0.970 331 PHE B C 1
ATOM 6832 O O . PHE B 2 331 ? 10.031 -8.434 -17.919 1.000 0.970 331 PHE B O 1
ATOM 6849 N N . SER B 2 332 ? 9.644 -6.383 -17.095 1.000 0.960 332 SER B N 1
ATOM 6850 C CA . SER B 2 332 ? 8.240 -6.655 -16.754 1.000 0.960 332 SER B CA 1
ATOM 6851 C C . SER B 2 332 ? 7.363 -6.809 -17.997 1.000 0.960 332 SER B C 1
ATOM 6852 O O . SER B 2 332 ? 6.426 -7.602 -17.967 1.000 0.960 332 SER B O 1
ATOM 6860 N N . MET B 2 333 ? 7.667 -6.083 -19.079 1.000 0.950 333 MET B N 1
ATOM 6861 C CA . MET B 2 333 ? 7.022 -6.244 -20.384 1.000 0.950 333 MET B CA 1
ATOM 6862 C C . MET B 2 333 ? 7.402 -7.577 -21.027 1.000 0.950 333 MET B C 1
ATOM 6863 O O . MET B 2 333 ? 6.514 -8.351 -21.352 1.000 0.950 333 MET B O 1
ATOM 6877 N N . ALA B 2 334 ? 8.691 -7.915 -21.105 1.000 0.940 334 ALA B N 1
ATOM 6878 C CA . ALA B 2 334 ? 9.127 -9.200 -21.645 1.000 0.940 334 ALA B CA 1
ATOM 6879 C C . ALA B 2 334 ? 8.575 -10.384 -20.835 1.000 0.940 334 ALA B C 1
ATOM 6880 O O . ALA B 2 334 ? 8.188 -11.388 -21.413 1.000 0.940 334 ALA B O 1
ATOM 6887 N N . LEU B 2 335 ? 8.489 -10.283 -19.505 1.000 0.950 335 LEU B N 1
ATOM 6888 C CA . LEU B 2 335 ? 7.879 -11.320 -18.666 1.000 0.950 335 LEU B CA 1
ATOM 6889 C C . LEU B 2 335 ? 6.362 -11.452 -18.902 1.000 0.950 335 LEU B C 1
ATOM 6890 O O . LEU B 2 335 ? 5.824 -12.563 -18.887 1.000 0.950 335 LEU B O 1
ATOM 6906 N N . LEU B 2 336 ? 5.677 -10.330 -19.131 1.000 0.950 336 LEU B N 1
ATOM 6907 C CA . LEU B 2 336 ? 4.262 -10.302 -19.490 1.000 0.950 336 LEU B CA 1
ATOM 6908 C C . LEU B 2 336 ? 4.029 -10.945 -20.867 1.000 0.950 336 LEU B C 1
ATOM 6909 O O . LEU B 2 336 ? 3.150 -11.793 -20.990 1.000 0.950 336 LEU B O 1
ATOM 6925 N N . GLU B 2 337 ? 4.836 -10.580 -21.862 1.000 0.920 337 GLU B N 1
ATOM 6926 C CA . GLU B 2 337 ? 4.725 -11.013 -23.261 1.000 0.920 337 GLU B CA 1
ATOM 6927 C C . GLU B 2 337 ? 5.207 -12.462 -23.480 1.000 0.920 337 GLU B C 1
ATOM 6928 O O . GLU B 2 337 ? 4.477 -13.273 -24.045 1.000 0.920 337 GLU B O 1
ATOM 6940 N N . ASP B 2 338 ? 6.405 -12.822 -23.002 1.000 0.930 338 ASP B N 1
ATOM 6941 C CA . ASP B 2 338 ? 7.035 -14.133 -23.252 1.000 0.930 338 ASP B CA 1
ATOM 6942 C C . ASP B 2 338 ? 6.496 -15.260 -22.350 1.000 0.930 338 ASP B C 1
ATOM 6943 O O . ASP B 2 338 ? 6.687 -16.443 -22.655 1.000 0.930 338 ASP B O 1
ATOM 6952 N N . ALA B 2 339 ? 5.922 -14.917 -21.190 1.000 0.930 339 ALA B N 1
ATOM 6953 C CA . ALA B 2 339 ? 5.579 -15.887 -20.145 1.000 0.930 339 ALA B CA 1
ATOM 6954 C C . ALA B 2 339 ? 4.216 -15.667 -19.471 1.000 0.930 339 ALA B C 1
ATOM 6955 O O . ALA B 2 339 ? 3.842 -16.469 -18.614 1.000 0.930 339 ALA B O 1
ATOM 6962 N N . GLY B 2 340 ? 3.463 -14.618 -19.819 1.000 0.940 340 GLY B N 1
ATOM 6963 C CA . GLY B 2 340 ? 2.144 -14.373 -19.233 1.000 0.940 340 GLY B CA 1
ATOM 6964 C C . GLY B 2 340 ? 2.187 -14.158 -17.717 1.000 0.940 340 GLY B C 1
ATOM 6965 O O . GLY B 2 340 ? 1.289 -14.613 -17.009 1.000 0.940 340 GLY B O 1
ATOM 6969 N N . VAL B 2 341 ? 3.228 -13.506 -17.182 1.000 0.970 341 VAL B N 1
ATOM 6970 C CA . VAL B 2 341 ? 3.310 -13.154 -15.752 1.000 0.970 341 VAL B CA 1
ATOM 6971 C C . VAL B 2 341 ? 3.468 -11.648 -15.600 1.000 0.970 341 VAL B C 1
ATOM 6972 O O . VAL B 2 341 ? 4.423 -11.050 -16.083 1.000 0.970 341 VAL B O 1
ATOM 6985 N N . ALA B 2 342 ? 2.551 -11.014 -14.874 1.000 0.970 342 ALA B N 1
ATOM 6986 C CA . ALA B 2 342 ? 2.654 -9.588 -14.591 1.000 0.970 342 ALA B CA 1
ATOM 6987 C C . ALA B 2 342 ? 3.330 -9.339 -13.236 1.000 0.970 342 ALA B C 1
ATOM 6988 O O . ALA B 2 342 ? 2.777 -9.663 -12.180 1.000 0.970 342 ALA B O 1
ATOM 6995 N N . LEU B 2 343 ? 4.494 -8.687 -13.273 1.000 0.980 343 LEU B N 1
ATOM 6996 C CA . LEU B 2 343 ? 5.177 -8.088 -12.123 1.000 0.980 343 LEU B CA 1
ATOM 6997 C C . LEU B 2 343 ? 5.224 -6.575 -12.305 1.000 0.980 343 LEU B C 1
ATOM 6998 O O . LEU B 2 343 ? 5.335 -6.097 -13.425 1.000 0.980 343 LEU B O 1
ATOM 7014 N N . VAL B 2 344 ? 5.116 -5.800 -11.225 1.000 0.970 344 VAL B N 1
ATOM 7015 C CA . VAL B 2 344 ? 5.141 -4.335 -11.369 1.000 0.970 344 VAL B CA 1
ATOM 7016 C C . VAL B 2 344 ? 6.592 -3.875 -11.557 1.000 0.970 344 VAL B C 1
ATOM 7017 O O . VAL B 2 344 ? 7.405 -4.196 -10.683 1.000 0.970 344 VAL B O 1
ATOM 7030 N N . PRO B 2 345 ? 6.918 -3.077 -12.598 1.000 0.960 345 PRO B N 1
ATOM 7031 C CA . PRO B 2 345 ? 8.245 -2.491 -12.768 1.000 0.960 345 PRO B CA 1
ATOM 7032 C C . PRO B 2 345 ? 8.688 -1.786 -11.489 1.000 0.960 345 PRO B C 1
ATOM 7033 O O . PRO B 2 345 ? 7.955 -0.933 -10.978 1.000 0.960 345 PRO B O 1
ATOM 7044 N N . GLY B 2 346 ? 9.872 -2.115 -10.970 1.000 0.980 346 GLY B N 1
ATOM 7045 C CA . GLY B 2 346 ? 10.412 -1.510 -9.757 1.000 0.980 346 GLY B CA 1
ATOM 7046 C C . GLY B 2 346 ? 10.533 0.013 -9.862 1.000 0.980 346 GLY B C 1
ATOM 7047 O O . GLY B 2 346 ? 10.203 0.713 -8.909 1.000 0.980 346 GLY B O 1
ATOM 7051 N N . SER B 2 347 ? 10.828 0.542 -11.052 1.000 0.960 347 SER B N 1
ATOM 7052 C CA . SER B 2 347 ? 10.786 1.978 -11.380 1.000 0.960 347 SER B CA 1
ATOM 7053 C C . SER B 2 347 ? 9.430 2.670 -11.141 1.000 0.960 347 SER B C 1
ATOM 7054 O O . SER B 2 347 ? 9.363 3.895 -11.064 1.000 0.960 347 SER B O 1
ATOM 7062 N N . SER B 2 348 ? 8.344 1.916 -10.922 1.000 0.960 348 SER B N 1
ATOM 7063 C CA . SER B 2 348 ? 7.060 2.448 -10.427 1.000 0.960 348 SER B CA 1
ATOM 7064 C C . SER B 2 348 ? 7.095 2.909 -8.961 1.000 0.960 348 SER B C 1
ATOM 7065 O O . SER B 2 348 ? 6.093 3.437 -8.472 1.000 0.960 348 SER B O 1
ATOM 7073 N N . PHE B 2 349 ? 8.202 2.672 -8.251 1.000 0.970 349 PHE B N 1
ATOM 7074 C CA . PHE B 2 349 ? 8.382 2.882 -6.814 1.000 0.970 349 PHE B CA 1
ATOM 7075 C C . PHE B 2 349 ? 9.586 3.795 -6.530 1.000 0.970 349 PHE B C 1
ATOM 7076 O O . PHE B 2 349 ? 10.418 3.484 -5.676 1.000 0.970 349 PHE B O 1
ATOM 7093 N N . SER B 2 350 ? 9.662 4.924 -7.246 1.000 0.950 350 SER B N 1
ATOM 7094 C CA . SER B 2 350 ? 10.823 5.827 -7.401 1.000 0.950 350 SER B CA 1
ATOM 7095 C C . SER B 2 350 ? 11.937 5.291 -8.310 1.000 0.950 350 SER B C 1
ATOM 7096 O O . SER B 2 350 ? 11.999 4.103 -8.625 1.000 0.950 350 SER B O 1
ATOM 7104 N N . THR B 2 351 ? 12.857 6.183 -8.686 1.000 0.950 351 THR B N 1
ATOM 7105 C CA . THR B 2 351 ? 14.085 5.879 -9.441 1.000 0.950 351 THR B CA 1
ATOM 7106 C C . THR B 2 351 ? 14.939 4.794 -8.784 1.000 0.950 351 THR B C 1
ATOM 7107 O O . THR B 2 351 ? 15.494 3.955 -9.484 1.000 0.950 351 THR B O 1
ATOM 7118 N N . TYR B 2 352 ? 14.994 4.739 -7.449 1.000 0.970 352 TYR B N 1
ATOM 7119 C CA . TYR B 2 352 ? 15.729 3.702 -6.709 1.000 0.970 352 TYR B CA 1
ATOM 7120 C C . TYR B 2 352 ? 15.076 2.316 -6.774 1.000 0.970 352 TYR B C 1
ATOM 7121 O O . TYR B 2 352 ? 15.689 1.323 -6.392 1.000 0.970 352 TYR B O 1
ATOM 7139 N N . GLY B 2 353 ? 13.845 2.221 -7.279 1.000 0.980 353 GLY B N 1
ATOM 7140 C CA . GLY B 2 353 ? 13.241 0.947 -7.643 1.000 0.980 353 GLY B CA 1
ATOM 7141 C C . GLY B 2 353 ? 13.739 0.383 -8.979 1.000 0.980 353 GLY B C 1
ATOM 7142 O O . GLY B 2 353 ? 13.416 -0.758 -9.291 1.000 0.980 353 GLY B O 1
ATOM 7146 N N . GLU B 2 354 ? 14.517 1.129 -9.769 1.000 0.980 354 GLU B N 1
ATOM 7147 C CA . GLU B 2 354 ? 15.087 0.632 -11.025 1.000 0.980 354 GLU B CA 1
ATOM 7148 C C . GLU B 2 354 ? 16.093 -0.519 -10.789 1.000 0.980 354 GLU B C 1
ATOM 7149 O O . GLU B 2 354 ? 16.822 -0.560 -9.793 1.000 0.980 354 GLU B O 1
ATOM 7161 N N . GLY B 2 355 ? 16.117 -1.490 -11.701 1.000 0.970 355 GLY B N 1
ATOM 7162 C CA . GLY B 2 355 ? 16.797 -2.772 -11.541 1.000 0.970 355 GLY B CA 1
ATOM 7163 C C . GLY B 2 355 ? 16.037 -3.807 -10.698 1.000 0.970 355 GLY B C 1
ATOM 7164 O O . GLY B 2 355 ? 16.610 -4.847 -10.383 1.000 0.970 355 GLY B O 1
ATOM 7168 N N . TYR B 2 356 ? 14.776 -3.571 -10.330 1.000 0.980 356 TYR B N 1
ATOM 7169 C CA . TYR B 2 356 ? 13.968 -4.497 -9.524 1.000 0.980 356 TYR B CA 1
ATOM 7170 C C . TYR B 2 356 ? 12.561 -4.674 -10.109 1.000 0.980 356 TYR B C 1
ATOM 7171 O O . TYR B 2 356 ? 12.110 -3.910 -10.961 1.000 0.980 356 TYR B O 1
ATOM 7189 N N . VAL B 2 357 ? 11.818 -5.655 -9.603 1.000 0.980 357 VAL B N 1
ATOM 7190 C CA . VAL B 2 357 ? 10.371 -5.777 -9.835 1.000 0.980 357 VAL B CA 1
ATOM 7191 C C . VAL B 2 357 ? 9.650 -6.060 -8.525 1.000 0.980 357 VAL B C 1
ATOM 7192 O O . VAL B 2 357 ? 10.193 -6.722 -7.643 1.000 0.980 357 VAL B O 1
ATOM 7205 N N . ARG B 2 358 ? 8.408 -5.586 -8.380 1.000 0.980 358 ARG B N 1
ATOM 7206 C CA . ARG B 2 358 ? 7.562 -5.956 -7.237 1.000 0.980 358 ARG B CA 1
ATOM 7207 C C . ARG B 2 358 ? 6.666 -7.132 -7.594 1.000 0.980 358 ARG B C 1
ATOM 7208 O O . ARG B 2 358 ? 5.731 -6.982 -8.386 1.000 0.980 358 ARG B O 1
ATOM 7229 N N . LEU B 2 359 ? 6.887 -8.241 -6.898 1.000 0.980 359 LEU B N 1
ATOM 7230 C CA . LEU B 2 359 ? 5.990 -9.388 -6.848 1.000 0.980 359 LEU B CA 1
ATOM 7231 C C . LEU B 2 359 ? 5.115 -9.275 -5.592 1.000 0.980 359 LEU B C 1
ATOM 7232 O O . LEU B 2 359 ? 5.606 -9.051 -4.485 1.000 0.980 359 LEU B O 1
ATOM 7248 N N . SER B 2 360 ? 3.801 -9.393 -5.764 1.000 0.980 360 SER B N 1
ATOM 7249 C CA . SER B 2 360 ? 2.832 -9.486 -4.674 1.000 0.980 360 SER B CA 1
ATOM 7250 C C . SER B 2 360 ? 2.416 -10.933 -4.452 1.000 0.980 360 SER B C 1
ATOM 7251 O O . SER B 2 360 ? 1.870 -11.571 -5.351 1.000 0.980 360 SER B O 1
ATOM 7259 N N . PHE B 2 361 ? 2.627 -11.431 -3.235 1.000 0.980 361 PHE B N 1
ATOM 7260 C CA . PHE B 2 361 ? 2.171 -12.754 -2.806 1.000 0.980 361 PHE B CA 1
ATOM 7261 C C . PHE B 2 361 ? 0.803 -12.725 -2.100 1.000 0.980 361 PHE B C 1
ATOM 7262 O O . PHE B 2 361 ? 0.386 -13.693 -1.454 1.000 0.980 361 PHE B O 1
ATOM 7279 N N . ALA B 2 362 ? 0.051 -11.634 -2.286 1.000 0.950 362 ALA B N 1
ATOM 7280 C CA . ALA B 2 362 ? -1.387 -11.584 -2.036 1.000 0.950 362 ALA B CA 1
ATOM 7281 C C . ALA B 2 362 ? -2.186 -12.161 -3.216 1.000 0.950 362 ALA B C 1
ATOM 7282 O O . ALA B 2 362 ? -2.899 -11.456 -3.930 1.000 0.950 362 ALA B O 1
ATOM 7289 N N . CYS B 2 363 ? -2.027 -13.466 -3.426 1.000 0.960 363 CYS B N 1
ATOM 7290 C CA . CYS B 2 363 ? -2.839 -14.301 -4.306 1.000 0.960 363 CYS B CA 1
ATOM 7291 C C . CYS B 2 363 ? -2.806 -15.763 -3.818 1.000 0.960 363 CYS B C 1
ATOM 7292 O O . CYS B 2 363 ? -2.093 -16.094 -2.866 1.000 0.960 363 CYS B O 1
ATOM 7300 N N . SER B 2 364 ? -3.606 -16.639 -4.434 1.000 0.960 364 SER B N 1
ATOM 7301 C CA . SER B 2 364 ? -3.707 -18.041 -4.011 1.000 0.960 364 SER B CA 1
ATOM 7302 C C . SER B 2 364 ? -2.374 -18.791 -4.156 1.000 0.960 364 SER B C 1
ATOM 7303 O O . SER B 2 364 ? -1.530 -18.423 -4.970 1.000 0.960 364 SER B O 1
ATOM 7311 N N . MET B 2 365 ? -2.187 -19.876 -3.395 1.000 0.950 365 MET B N 1
ATOM 7312 C CA . MET B 2 365 ? -0.963 -20.681 -3.499 1.000 0.950 365 MET B CA 1
ATOM 7313 C C . MET B 2 365 ? -0.814 -21.333 -4.884 1.000 0.950 365 MET B C 1
ATOM 7314 O O . MET B 2 365 ? 0.302 -21.485 -5.363 1.000 0.950 365 MET B O 1
ATOM 7328 N N . ASP B 2 366 ? -1.920 -21.671 -5.548 1.000 0.960 366 ASP B N 1
ATOM 7329 C CA . ASP B 2 366 ? -1.895 -22.234 -6.902 1.000 0.960 366 ASP B CA 1
ATOM 7330 C C . ASP B 2 366 ? -1.547 -21.166 -7.946 1.000 0.960 366 ASP B C 1
ATOM 7331 O O . ASP B 2 366 ? -0.722 -21.407 -8.820 1.000 0.960 366 ASP B O 1
ATOM 7340 N N . THR B 2 367 ? -2.058 -19.940 -7.778 1.000 0.950 367 THR B N 1
ATOM 7341 C CA . THR B 2 367 ? -1.635 -18.766 -8.565 1.000 0.950 367 THR B CA 1
ATOM 7342 C C . THR B 2 367 ? -0.147 -18.461 -8.371 1.000 0.950 367 THR B C 1
ATOM 7343 O O . THR B 2 367 ? 0.533 -18.100 -9.328 1.000 0.950 367 THR B O 1
ATOM 7354 N N . LEU B 2 368 ? 0.371 -18.616 -7.147 1.000 0.980 368 LEU B N 1
ATOM 7355 C CA . LEU B 2 368 ? 1.795 -18.450 -6.856 1.000 0.980 368 LEU B CA 1
ATOM 7356 C C . LEU B 2 368 ? 2.654 -19.545 -7.477 1.000 0.980 368 LEU B C 1
ATOM 7357 O O . LEU B 2 368 ? 3.712 -19.218 -7.998 1.000 0.980 368 LEU B O 1
ATOM 7373 N N . ARG B 2 369 ? 2.219 -20.810 -7.433 1.000 0.980 369 ARG B N 1
ATOM 7374 C CA . ARG B 2 369 ? 2.903 -21.926 -8.106 1.000 0.980 369 ARG B CA 1
ATOM 7375 C C . ARG B 2 369 ? 3.009 -21.651 -9.595 1.000 0.980 369 ARG B C 1
ATOM 7376 O O . ARG B 2 369 ? 4.112 -21.455 -10.079 1.000 0.980 369 ARG B O 1
ATOM 7397 N N . GLU B 2 370 ? 1.871 -21.492 -10.264 1.000 0.960 370 GLU B N 1
ATOM 7398 C CA . GLU B 2 370 ? 1.796 -21.237 -11.705 1.000 0.960 370 GLU B CA 1
ATOM 7399 C C . GLU B 2 370 ? 2.610 -19.995 -12.113 1.000 0.960 370 GLU B C 1
ATOM 7400 O O . GLU B 2 370 ? 3.424 -20.044 -13.032 1.000 0.960 370 GLU B O 1
ATOM 7412 N N . GLY B 2 371 ? 2.457 -18.881 -11.389 1.000 0.970 371 GLY B N 1
ATOM 7413 C CA . GLY B 2 371 ? 3.185 -17.643 -11.676 1.000 0.970 371 GLY B CA 1
ATOM 7414 C C . GLY B 2 371 ? 4.694 -17.746 -11.451 1.000 0.970 371 GLY B C 1
ATOM 7415 O O . GLY B 2 371 ? 5.460 -17.132 -12.192 1.000 0.970 371 GLY B O 1
ATOM 7419 N N . LEU B 2 372 ? 5.139 -18.524 -10.460 1.000 0.980 372 LEU B N 1
ATOM 7420 C CA . LEU B 2 372 ? 6.561 -18.757 -10.203 1.000 0.980 372 LEU B CA 1
ATOM 7421 C C . LEU B 2 372 ? 7.150 -19.841 -11.112 1.000 0.980 372 LEU B C 1
ATOM 7422 O O . LEU B 2 372 ? 8.317 -19.734 -11.460 1.000 0.980 372 LEU B O 1
ATOM 7438 N N . ASP B 2 373 ? 6.368 -20.823 -11.556 1.000 0.980 373 ASP B N 1
ATOM 7439 C CA . ASP B 2 373 ? 6.775 -21.819 -12.555 1.000 0.980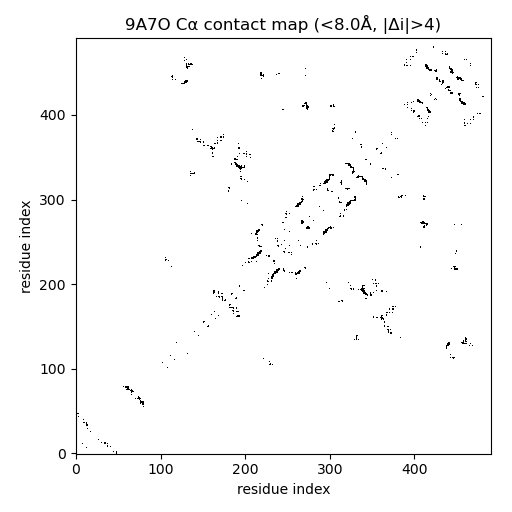 373 ASP B CA 1
ATOM 7440 C C . ASP B 2 373 ? 6.996 -21.138 -13.912 1.000 0.980 373 ASP B C 1
ATOM 7441 O O . ASP B 2 373 ? 8.052 -21.297 -14.529 1.000 0.980 373 ASP B O 1
ATOM 7450 N N . ARG B 2 374 ? 6.063 -20.271 -14.327 1.000 0.960 374 ARG B N 1
ATOM 7451 C CA . ARG B 2 374 ? 6.223 -19.405 -15.505 1.000 0.960 374 ARG B CA 1
ATOM 7452 C C . ARG B 2 374 ? 7.402 -18.431 -15.355 1.000 0.960 374 ARG B C 1
ATOM 7453 O O . ARG B 2 374 ? 8.171 -18.275 -16.304 1.000 0.960 374 ARG B O 1
ATOM 7474 N N . LEU B 2 375 ? 7.600 -17.824 -14.176 1.000 0.970 375 LEU B N 1
ATOM 7475 C CA . LEU B 2 375 ? 8.766 -16.966 -13.907 1.000 0.970 375 LEU B CA 1
ATOM 7476 C C . LEU B 2 375 ? 10.086 -17.750 -13.952 1.000 0.970 375 LEU B C 1
ATOM 7477 O O . LEU B 2 375 ? 11.056 -17.247 -14.505 1.000 0.970 375 LEU B O 1
ATOM 7493 N N . GLU B 2 376 ? 10.141 -18.972 -13.422 1.000 0.950 376 GLU B N 1
ATOM 7494 C CA . GLU B 2 376 ? 11.344 -19.811 -13.445 1.000 0.950 376 GLU B CA 1
ATOM 7495 C C . GLU B 2 376 ? 11.695 -20.216 -14.877 1.000 0.950 376 GLU B C 1
ATOM 7496 O O . GLU B 2 376 ? 12.831 -20.017 -15.304 1.000 0.950 376 GLU B O 1
ATOM 7508 N N . LEU B 2 377 ? 10.708 -20.660 -15.663 1.000 0.880 377 LEU B N 1
ATOM 7509 C CA . LEU B 2 377 ? 10.869 -20.921 -17.097 1.000 0.880 377 LEU B CA 1
ATOM 7510 C C . LEU B 2 377 ? 11.372 -19.685 -17.854 1.000 0.880 377 LEU B C 1
ATOM 7511 O O . LEU B 2 377 ? 12.247 -19.804 -18.712 1.000 0.880 377 LEU B O 1
ATOM 7527 N N . PHE B 2 378 ? 10.853 -18.498 -17.536 1.000 0.960 378 PHE B N 1
ATOM 7528 C CA . PHE B 2 378 ? 11.321 -17.240 -18.114 1.000 0.960 378 PHE B CA 1
ATOM 7529 C C . PHE B 2 378 ? 12.768 -16.922 -17.712 1.000 0.960 378 PHE B C 1
ATOM 7530 O O . PHE B 2 378 ? 13.606 -16.673 -18.577 1.000 0.960 378 PHE B O 1
ATOM 7547 N N . VAL B 2 379 ? 13.093 -16.982 -16.417 1.000 0.920 379 VAL B N 1
ATOM 7548 C CA . VAL B 2 379 ? 14.437 -16.716 -15.877 1.000 0.920 379 VAL B CA 1
ATOM 7549 C C . VAL B 2 379 ? 15.473 -17.677 -16.465 1.000 0.920 379 VAL B C 1
ATOM 7550 O O . VAL B 2 379 ? 16.568 -17.240 -16.828 1.000 0.920 379 VAL B O 1
ATOM 7563 N N . LEU B 2 380 ? 15.126 -18.959 -16.611 1.000 0.900 380 LEU B N 1
ATOM 7564 C CA . LEU B 2 380 ? 15.962 -19.972 -17.256 1.000 0.900 380 LEU B CA 1
ATOM 7565 C C . LEU B 2 380 ? 16.204 -19.633 -18.729 1.000 0.900 380 LEU B C 1
ATOM 7566 O O . LEU B 2 380 ? 17.357 -19.451 -19.115 1.000 0.900 380 LEU B O 1
ATOM 7582 N N . LYS B 2 381 ? 15.143 -19.429 -19.523 1.000 0.890 381 LYS B N 1
ATOM 7583 C CA . LYS B 2 381 ? 15.254 -19.056 -20.947 1.000 0.890 381 LYS B CA 1
ATOM 7584 C C . LYS B 2 381 ? 16.072 -17.782 -21.155 1.000 0.890 381 LYS B C 1
ATOM 7585 O O . LYS B 2 381 ? 16.915 -17.729 -22.049 1.000 0.890 381 LYS B O 1
ATOM 7604 N N . LYS B 2 382 ? 15.867 -16.750 -20.324 1.000 0.900 382 LYS B N 1
ATOM 7605 C CA . LYS B 2 382 ? 16.660 -15.512 -20.395 1.000 0.900 382 LYS B CA 1
ATOM 7606 C C . LYS B 2 382 ? 18.137 -15.781 -20.082 1.000 0.900 382 LYS B C 1
ATOM 7607 O O . LYS B 2 382 ? 18.991 -15.250 -20.785 1.000 0.900 382 LYS B O 1
ATOM 7626 N N . ARG B 2 383 ? 18.467 -16.651 -19.119 1.000 0.840 383 ARG B N 1
ATOM 7627 C CA . ARG B 2 383 ? 19.864 -17.045 -18.843 1.000 0.840 383 ARG B CA 1
ATOM 7628 C C . ARG B 2 383 ? 20.491 -17.903 -19.941 1.000 0.840 383 ARG B C 1
ATOM 7629 O O . ARG B 2 383 ? 21.644 -17.657 -20.278 1.000 0.840 383 ARG B O 1
ATOM 7650 N N . GLU B 2 384 ? 19.765 -18.855 -20.521 1.000 0.860 384 GLU B N 1
ATOM 7651 C CA . GLU B 2 384 ? 20.229 -19.655 -21.668 1.000 0.860 384 GLU B CA 1
ATOM 7652 C C . GLU B 2 384 ? 20.534 -18.766 -22.882 1.000 0.860 384 GLU B C 1
ATOM 7653 O O . GLU B 2 384 ? 21.595 -18.886 -23.501 1.000 0.860 384 GLU B O 1
ATOM 7665 N N . ALA B 2 385 ? 19.645 -17.814 -23.183 1.000 0.840 385 ALA B N 1
ATOM 7666 C CA . ALA B 2 385 ? 19.854 -16.832 -24.242 1.000 0.840 385 ALA B CA 1
ATOM 7667 C C . ALA B 2 385 ? 21.117 -15.991 -23.985 1.000 0.840 385 ALA B C 1
ATOM 7668 O O . ALA B 2 385 ? 21.981 -15.884 -24.855 1.000 0.840 385 ALA B O 1
ATOM 7675 N N . MET B 2 386 ? 21.274 -15.470 -22.762 1.000 0.880 386 MET B N 1
ATOM 7676 C CA . MET B 2 386 ? 22.469 -14.723 -22.351 1.000 0.880 386 MET B CA 1
ATOM 7677 C C . MET B 2 386 ? 23.753 -15.573 -22.375 1.000 0.880 386 MET B C 1
ATOM 7678 O O . MET B 2 386 ? 24.833 -15.021 -22.562 1.000 0.880 386 MET B O 1
ATOM 7692 N N . GLN B 2 387 ? 23.676 -16.898 -22.214 1.000 0.700 387 GLN B N 1
ATOM 7693 C CA . GLN B 2 387 ? 24.831 -17.799 -22.335 1.000 0.700 387 GLN B CA 1
ATOM 7694 C C . GLN B 2 387 ? 25.198 -18.108 -23.787 1.000 0.700 387 GLN B C 1
ATOM 7695 O O . GLN B 2 387 ? 26.375 -18.052 -24.133 1.000 0.700 387 GLN B O 1
ATOM 7709 N N . THR B 2 388 ? 24.212 -18.407 -24.637 1.000 0.750 388 THR B N 1
ATOM 7710 C CA . THR B 2 388 ? 24.432 -18.779 -26.048 1.000 0.750 388 THR B CA 1
ATOM 7711 C C . THR B 2 388 ? 25.232 -17.695 -26.772 1.000 0.750 388 THR B C 1
ATOM 7712 O O . THR B 2 388 ? 26.260 -17.976 -27.385 1.000 0.750 388 THR B O 1
ATOM 7723 N N . ILE B 2 389 ? 24.827 -16.436 -26.578 1.000 0.640 389 ILE B N 1
ATOM 7724 C CA . ILE B 2 389 ? 25.469 -15.242 -27.145 1.000 0.640 389 ILE B CA 1
ATOM 7725 C C . ILE B 2 389 ? 26.954 -15.130 -26.744 1.000 0.640 389 ILE B C 1
ATOM 7726 O O . ILE B 2 389 ? 27.770 -14.667 -27.537 1.000 0.640 389 ILE B O 1
ATOM 7742 N N . ASN B 2 390 ? 27.328 -15.585 -25.544 1.000 0.410 390 ASN B N 1
ATOM 7743 C CA . ASN B 2 390 ? 28.707 -15.515 -25.049 1.000 0.410 390 ASN B CA 1
ATOM 7744 C C . ASN B 2 390 ? 29.632 -16.613 -25.612 1.000 0.410 390 ASN B C 1
ATOM 7745 O O . ASN B 2 390 ? 30.849 -16.483 -25.486 1.000 0.410 390 ASN B O 1
ATOM 7756 N N . ASN B 2 391 ? 29.094 -17.673 -26.228 1.000 0.490 391 ASN B N 1
ATOM 7757 C CA . ASN B 2 391 ? 29.885 -18.815 -26.709 1.000 0.490 391 ASN B CA 1
ATOM 7758 C C . ASN B 2 391 ? 30.254 -18.755 -28.204 1.000 0.490 391 ASN B C 1
ATOM 7759 O O . ASN B 2 391 ? 31.078 -19.553 -28.646 1.000 0.490 391 ASN B O 1
ATOM 7770 N N . GLY B 2 392 ? 29.692 -17.817 -28.977 1.000 0.400 392 GLY B N 1
ATOM 7771 C CA . GLY B 2 392 ? 30.105 -17.541 -30.365 1.000 0.400 392 GLY B CA 1
ATOM 7772 C C . GLY B 2 392 ? 29.813 -18.641 -31.398 1.000 0.400 392 GLY B C 1
ATOM 7773 O O . GLY B 2 392 ? 30.386 -18.598 -32.488 1.000 0.400 392 GLY B O 1
ATOM 7777 N N . VAL B 2 393 ? 28.954 -19.606 -31.050 1.000 0.340 393 VAL B N 1
ATOM 7778 C CA . VAL B 2 393 ? 28.373 -20.622 -31.951 1.000 0.340 393 VAL B CA 1
ATOM 7779 C C . VAL B 2 393 ? 27.044 -20.110 -32.501 1.000 0.340 393 VAL B C 1
ATOM 7780 O O . VAL B 2 393 ? 26.303 -19.496 -31.702 1.000 0.340 393 VAL B O 1
#

Nearest PDB structures (foldseek):
  4ug3-assembly1_A  TM=5.760E-01  e=6.063E-06  Bacillus subtilis subsp. subtilis str. 168
  4ug3-assembly2_C  TM=6.156E-01  e=1.924E-05  Bacillus subtilis subsp. subtilis str. 168
  1b5p-assembly1_B  TM=9.492E-01  e=4.673E-38  Thermus thermophilus HB8
  1b5o-assembly1_B  TM=9.521E-01  e=8.445E-38  Thermus thermophilus HB8
  1bkg-assembly1_B  TM=9.489E-01  e=4.673E-38  Thermus thermophilus HB8

Secondary structure (DSSP, 8-state):
------SS-HHHHHS------SS---SHHHHHHHTTTTTTTTTTTTTTTTSTTTT--SSTTSSSSS-SS-SSSS----S----------------S--/-GGGS-HHHHHPPPPHHHHHHHHHTT-SS-EETT-SS-SSPPPHHHHHHHHHHHHTT--SPPPTT--HHHHHHHHHHHHHHH-----TTTTEEEEESHHHHHHHHHHHH--TT-EEEEEES--TTSHHHHHHHT-EEEEEE-GGGTT---HHHHHHH--TTEEEEEE--S-TTT-----HHHHHHHHHHHTTSS-EEEEE-TTTT-B-SS----THHHHGGGEEEEEEHHHHSS-TTTTEEEEE--HHHHHHHHHHHHHHHSS--HHHHHHHHHHHHT-TTHHHHHHHHHHHHHHHHHHHHHHTT---PPPSBTTEE--B-GGGT--HHHHHHHHHHHH-EE-EETTBTBGGGTTBEEEE--S-HHHHHHHHHHHHHHHHHHHHHHHHHHH--

Foldseek 3Di:
DPLPVDPAALVNQQVDDDDDDVHDDDDPVRRVVSNVVHPVRDVVPPPVDVPVVPPCPVVPVWDPVAPPDDCDHRDTPPHPPDQDDDCDDDDDDDDDDD/DVVPDDVLVVVDDDFLLVVQVVVLVVDPPFLELSDPAFPDDFDPLLVVLLVVCVVVVLFDFAQLQGDLLLLVLVQVLCCVQAVDPFDSPQFKRKAQALLRLLLLLCLLQDAAAAEEEEEPLADPSNQSSCSVNNYHYDYFYCVVVLSDCALVSVVVSDDPRHAEYEAQPVGVQALAHADPVRLLSNLVSCPPPNYAYEYECQFQLFFAPDHHYDNCVRNVQRYWYKYFCCHQRVCVVLRIIMIGHDSVRSVSSSVSSCVPPNHRGSSSSSSSSCCSNVVSPVNVVVNVVLVVLLVVLVVLCVVLVWDWSRRRGDQKTKTFQVVLVDWLVVVQVCLCVVQSYHWRRLVSRPPSRIRITIGGSSDDPVSSVSNSVSVSVVSVVSVVVVVVVVVVD